Protein AF-0000000075578178 (afdb_homodimer)

Foldseek 3Di:
DDDDDFDDDDDPVCVVLLVVLLVLCLFQQKDFCVVNVPNLVQCVDPNSVVNSQSVVVVLQWGWDADPVQSMIGIGGRPVCCPPPPSPPPSDDDDDLLLLLLLVLLLVLQVVCVVVVHFQKDFQLRSVVSSVVLVDPDDPVRVLVSVVSCVRNPQKDWDNVDPDRRTMIGGGPCSVDDDPVVVSVVSCVVRVVVPDPPVPVPPPPPDCPPCPDPPDVPPPVPD/DDDDDDDDDDDPVCVVLLVVLLVLCLFQQKDFCVVNVPNLVQCVDPNSVVNSQSVVVVLQWGWDADPVQSMIGIGGRPVCCPPPPSPPPSDDDDDLLLLLLLVLLLVLQVVCVVVVHFQKDFQLRSVVSSVVLVDPDDPVRVLVSVVSCVRNPQKDWDNVDPDRRTMIGGGPCSVDDDPVVVSVVSCVVRVVVPDPPVPVPPDPPDDPPPPVVPPVPPVVPD

pLDDT: mean 79.35, std 23.54, range [21.41, 98.5]

InterPro domains:
  IPR025449 Wadjet protein JetB [PF13835] (24-176)

Structure (mmCIF, N/CA/C/O backbone):
data_AF-0000000075578178-model_v1
#
loop_
_entity.id
_entity.type
_entity.pdbx_description
1 polymer 'DUF4194 domain-containing protein'
#
loop_
_atom_site.group_PDB
_atom_site.id
_atom_site.type_symbol
_atom_site.label_atom_id
_atom_site.label_alt_id
_atom_site.label_comp_id
_atom_site.label_asym_id
_atom_site.label_entity_id
_atom_site.label_seq_id
_atom_site.pdbx_PDB_ins_code
_atom_site.Cartn_x
_atom_site.Cartn_y
_atom_site.Cartn_z
_atom_site.occupancy
_atom_site.B_iso_or_equiv
_atom_site.auth_seq_id
_atom_site.auth_comp_id
_atom_site.auth_asym_id
_atom_site.auth_atom_id
_atom_site.pdbx_PDB_model_num
ATOM 1 N N . MET A 1 1 ? -26.625 -17.594 14.766 1 54.38 1 MET A N 1
ATOM 2 C CA . MET A 1 1 ? -25.266 -17.172 14.438 1 54.38 1 MET A CA 1
ATOM 3 C C . MET A 1 1 ? -25.25 -15.766 13.859 1 54.38 1 MET A C 1
ATOM 5 O O . MET A 1 1 ? -26.078 -15.422 13.023 1 54.38 1 MET A O 1
ATOM 9 N N . SER A 1 2 ? -24.766 -14.711 14.523 1 77.06 2 SER A N 1
ATOM 10 C CA . SER A 1 2 ? -24.953 -13.297 14.234 1 77.06 2 SER A CA 1
ATOM 11 C C . SER A 1 2 ? -24.109 -12.867 13.039 1 77.06 2 SER A C 1
ATOM 13 O O . SER A 1 2 ? -23.031 -13.414 12.797 1 77.06 2 SER A O 1
ATOM 15 N N . ASP A 1 3 ? -24.734 -12.281 12.031 1 89.94 3 ASP A N 1
ATOM 16 C CA . ASP A 1 3 ? -24.094 -11.781 10.828 1 89.94 3 ASP A CA 1
ATOM 17 C C . ASP A 1 3 ? -23.562 -10.367 11.031 1 89.94 3 ASP A C 1
ATOM 19 O O . ASP A 1 3 ? -24.125 -9.602 11.82 1 89.94 3 ASP A O 1
ATOM 23 N N . ILE A 1 4 ? -22.406 -10.109 10.539 1 90.88 4 ILE A N 1
ATOM 24 C CA . ILE A 1 4 ? -21.875 -8.75 10.453 1 90.88 4 ILE A CA 1
ATOM 25 C C . ILE A 1 4 ? -22.312 -8.102 9.141 1 90.88 4 ILE A C 1
ATOM 27 O O . ILE A 1 4 ? -22.062 -8.641 8.055 1 90.88 4 ILE A O 1
ATOM 31 N N . LYS A 1 5 ? -22.938 -7.039 9.359 1 93.62 5 LYS A N 1
ATOM 32 C CA . LYS A 1 5 ? -23.531 -6.414 8.188 1 93.62 5 LYS A CA 1
ATOM 33 C C . LYS A 1 5 ? -22.891 -5.055 7.906 1 93.62 5 LYS A C 1
ATOM 35 O O . LYS A 1 5 ? -22.547 -4.32 8.836 1 93.62 5 LYS A O 1
ATOM 40 N N . LEU A 1 6 ? -22.688 -4.785 6.652 1 95.5 6 LEU A N 1
ATOM 41 C CA . LEU A 1 6 ? -22.297 -3.475 6.145 1 95.5 6 LEU A CA 1
ATOM 42 C C . LEU A 1 6 ? -23.328 -2.951 5.152 1 95.5 6 LEU A C 1
ATOM 44 O O . LEU A 1 6 ? -23.625 -3.611 4.156 1 95.5 6 LEU A O 1
ATOM 48 N N . GLU A 1 7 ? -23.859 -1.837 5.531 1 95.06 7 GLU A N 1
ATOM 49 C CA . GLU A 1 7 ? -24.797 -1.143 4.656 1 95.06 7 GLU A CA 1
ATOM 50 C C . GLU A 1 7 ? -24.422 0.326 4.492 1 95.06 7 GLU A C 1
ATOM 52 O O . GLU A 1 7 ? -24.469 1.095 5.457 1 95.06 7 GLU A O 1
ATOM 57 N N . ILE A 1 8 ? -24.047 0.571 3.277 1 94.75 8 ILE A N 1
ATOM 58 C CA . ILE A 1 8 ? -23.703 1.957 2.973 1 94.75 8 ILE A CA 1
ATOM 59 C C . ILE A 1 8 ? -24.453 2.408 1.721 1 94.75 8 ILE A C 1
ATOM 61 O O . ILE A 1 8 ? -24.688 1.61 0.812 1 94.75 8 ILE A O 1
ATOM 65 N N . SER A 1 9 ? -24.859 3.648 1.8 1 94.12 9 SER A N 1
ATOM 66 C CA . SER A 1 9 ? -25.5 4.301 0.667 1 94.12 9 SER A CA 1
ATOM 67 C C . SER A 1 9 ? -24.844 5.637 0.346 1 94.12 9 SER A C 1
ATOM 69 O O . SER A 1 9 ? -24.922 6.574 1.144 1 94.12 9 SER A O 1
ATOM 71 N N . ILE A 1 10 ? -24.234 5.66 -0.854 1 94.56 10 ILE A N 1
ATOM 72 C CA . ILE A 1 10 ? -23.531 6.867 -1.258 1 94.56 10 ILE A CA 1
ATOM 73 C C . ILE A 1 10 ? -24.25 7.52 -2.438 1 94.56 10 ILE A C 1
ATOM 75 O O . ILE A 1 10 ? -24.594 6.844 -3.414 1 94.56 10 ILE A O 1
ATOM 79 N N . LYS A 1 11 ? -24.469 8.836 -2.342 1 92.75 11 LYS A N 1
ATOM 80 C CA . LYS A 1 11 ? -25.047 9.555 -3.477 1 92.75 11 LYS A CA 1
ATOM 81 C C . LYS A 1 11 ? -24.172 9.391 -4.723 1 92.75 11 LYS A C 1
ATOM 83 O O . LYS A 1 11 ? -22.953 9.414 -4.637 1 92.75 11 LYS A O 1
ATOM 88 N N . GLU A 1 12 ? -24.766 9.266 -5.844 1 91.31 12 GLU A N 1
ATOM 89 C CA . GLU A 1 12 ? -24.078 9.047 -7.109 1 91.31 12 GLU A CA 1
ATOM 90 C C . GLU A 1 12 ? -23.047 10.141 -7.371 1 91.31 12 GLU A C 1
ATOM 92 O O . GLU A 1 12 ? -21.953 9.867 -7.863 1 91.31 12 GLU A O 1
ATOM 97 N N . ASP A 1 13 ? -23.391 11.352 -7.004 1 92.12 13 ASP A N 1
ATOM 98 C CA . ASP A 1 13 ? -22.516 12.484 -7.262 1 92.12 13 ASP A CA 1
ATOM 99 C C . ASP A 1 13 ? -21.281 12.43 -6.367 1 92.12 13 ASP A C 1
ATOM 101 O O . ASP A 1 13 ? -20.297 13.125 -6.621 1 92.12 13 ASP A O 1
ATOM 105 N N . ASN A 1 14 ? -21.328 11.57 -5.328 1 94.31 14 ASN A N 1
ATOM 106 C CA . ASN A 1 14 ? -20.266 11.547 -4.328 1 94.31 14 ASN A CA 1
ATOM 107 C C . ASN A 1 14 ? -19.406 10.297 -4.461 1 94.31 14 ASN A C 1
ATOM 109 O O . ASN A 1 14 ? -18.375 10.164 -3.789 1 94.31 14 ASN A O 1
ATOM 113 N N . ILE A 1 15 ? -19.734 9.414 -5.316 1 94 15 ILE A N 1
ATOM 114 C CA . ILE A 1 15 ? -19.109 8.102 -5.355 1 94 15 ILE A CA 1
ATOM 115 C C . ILE A 1 15 ? -17.641 8.242 -5.754 1 94 15 ILE A C 1
ATOM 117 O O . ILE A 1 15 ? -16.781 7.555 -5.203 1 94 15 ILE A O 1
ATOM 121 N N . ASP A 1 16 ? -17.391 9.117 -6.684 1 93.75 16 ASP A N 1
ATOM 122 C CA . ASP A 1 16 ? -16.016 9.297 -7.117 1 93.75 16 ASP A CA 1
ATOM 123 C C . ASP A 1 16 ? -15.141 9.82 -5.977 1 93.75 16 ASP A C 1
ATOM 125 O O . ASP A 1 16 ? -14.016 9.359 -5.785 1 93.75 16 ASP A O 1
ATOM 129 N N . LEU A 1 17 ? -15.641 10.734 -5.215 1 95.38 17 LEU A N 1
ATOM 130 C CA . LEU A 1 17 ? -14.906 11.281 -4.074 1 95.38 17 LEU A CA 1
ATOM 131 C C . LEU A 1 17 ? -14.719 10.219 -2.996 1 95.38 17 LEU A C 1
ATOM 133 O O . LEU A 1 17 ? -13.664 10.164 -2.357 1 95.38 17 LEU A O 1
ATOM 137 N N . PHE A 1 18 ? -15.789 9.445 -2.816 1 96.75 18 PHE A N 1
ATOM 138 C CA . PHE A 1 18 ? -15.688 8.344 -1.865 1 96.75 18 PHE A CA 1
ATOM 139 C C . PHE A 1 18 ? -14.547 7.402 -2.242 1 96.75 18 PHE A C 1
ATOM 141 O O . PHE A 1 18 ? -13.672 7.121 -1.421 1 96.75 18 PHE A O 1
ATOM 148 N N . LYS A 1 19 ? -14.539 7.004 -3.469 1 95.44 19 LYS A N 1
ATOM 149 C CA . LYS A 1 19 ? -13.508 6.102 -3.965 1 95.44 19 LYS A CA 1
ATOM 150 C C . LYS A 1 19 ? -12.117 6.707 -3.795 1 95.44 19 LYS A C 1
ATOM 152 O O . LYS A 1 19 ? -11.195 6.047 -3.307 1 95.44 19 LYS A O 1
ATOM 157 N N . ARG A 1 20 ? -11.984 7.906 -4.137 1 95.5 20 ARG A N 1
ATOM 158 C CA . ARG A 1 20 ? -10.695 8.586 -4.082 1 95.5 20 ARG A CA 1
ATOM 159 C C . ARG A 1 20 ? -10.211 8.727 -2.645 1 95.5 20 ARG A C 1
ATOM 161 O O . ARG A 1 20 ? -9.016 8.617 -2.373 1 95.5 20 ARG A O 1
ATOM 168 N N . CYS A 1 21 ? -11.125 8.992 -1.772 1 96.81 21 CYS A N 1
ATOM 169 C CA . CYS A 1 21 ? -10.766 9.102 -0.364 1 96.81 21 CYS A CA 1
ATOM 170 C C . CYS A 1 21 ? -10.219 7.781 0.162 1 96.81 21 CYS A C 1
ATOM 172 O O . CYS A 1 21 ? -9.148 7.746 0.777 1 96.81 21 CYS A O 1
ATOM 174 N N . VAL A 1 22 ? -10.984 6.738 -0.146 1 97.19 22 VAL A N 1
ATOM 175 C CA . VAL A 1 22 ? -10.594 5.414 0.327 1 97.19 22 VAL A CA 1
ATOM 176 C C . VAL A 1 22 ? -9.242 5.031 -0.262 1 97.19 22 VAL A C 1
ATOM 178 O O . VAL A 1 22 ? -8.344 4.586 0.46 1 97.19 22 VAL A O 1
ATOM 181 N N . ARG A 1 23 ? -9.078 5.289 -1.506 1 95.25 23 ARG A N 1
ATOM 182 C CA . ARG A 1 23 ? -7.84 4.949 -2.199 1 95.25 23 ARG A CA 1
ATOM 183 C C . ARG A 1 23 ? -6.668 5.754 -1.648 1 95.25 23 ARG A C 1
ATOM 185 O O . ARG A 1 23 ? -5.578 5.215 -1.456 1 95.25 23 ARG A O 1
ATOM 192 N N . LYS A 1 24 ? -6.855 6.98 -1.447 1 95.5 24 LYS A N 1
ATOM 193 C CA . LYS A 1 24 ? -5.816 7.848 -0.906 1 95.5 24 LYS A CA 1
ATOM 194 C C . LYS A 1 24 ? -5.387 7.391 0.485 1 95.5 24 LYS A C 1
ATOM 196 O O . LYS A 1 24 ? -4.191 7.32 0.778 1 95.5 24 LYS A O 1
ATOM 201 N N . LEU A 1 25 ? -6.324 7.066 1.309 1 96.25 25 LEU A N 1
ATOM 202 C CA . LEU A 1 25 ? -6.027 6.602 2.66 1 96.25 25 LEU A CA 1
ATOM 203 C C . LEU A 1 25 ? -5.234 5.301 2.627 1 96.25 25 LEU A C 1
ATOM 205 O O . LEU A 1 25 ? -4.242 5.156 3.342 1 96.25 25 LEU A O 1
ATOM 209 N N . LEU A 1 26 ? -5.645 4.484 1.783 1 94.75 26 LEU A N 1
ATOM 210 C CA . LEU A 1 26 ? -4.973 3.191 1.692 1 94.75 26 LEU A CA 1
ATOM 211 C C . LEU A 1 26 ? -3.59 3.342 1.068 1 94.75 26 LEU A C 1
ATOM 213 O O . LEU A 1 26 ? -2.67 2.588 1.398 1 94.75 26 LEU A O 1
ATOM 217 N N . ASP A 1 27 ? -3.434 4.285 0.251 1 93.06 27 ASP A N 1
ATOM 218 C CA . ASP A 1 27 ? -2.199 4.488 -0.501 1 93.06 27 ASP A CA 1
ATOM 219 C C . ASP A 1 27 ? -1.179 5.273 0.318 1 93.06 27 ASP A C 1
ATOM 221 O O . ASP A 1 27 ? 0.003 4.926 0.35 1 93.06 27 ASP A O 1
ATOM 225 N N . SER A 1 28 ? -1.642 6.297 1.027 1 92.88 28 SER A N 1
ATOM 226 C CA . SER A 1 28 ? -0.718 7.25 1.633 1 92.88 28 SER A CA 1
ATOM 227 C C . SER A 1 28 ? -0.989 7.414 3.125 1 92.88 28 SER A C 1
ATOM 229 O O . SER A 1 28 ? -0.263 8.125 3.818 1 92.88 28 SER A O 1
ATOM 231 N N . THR A 1 29 ? -2.049 6.809 3.617 1 94.06 29 THR A N 1
ATOM 232 C CA . THR A 1 29 ? -2.404 6.824 5.031 1 94.06 29 THR A CA 1
ATOM 233 C C . THR A 1 29 ? -3.086 8.133 5.406 1 94.06 29 THR A C 1
ATOM 235 O O . THR A 1 29 ? -3.947 8.164 6.285 1 94.06 29 THR A O 1
ATOM 238 N N . PHE A 1 30 ? -2.66 9.219 4.684 1 95.88 30 PHE A N 1
ATOM 239 C CA . PHE A 1 30 ? -3.148 10.523 5.109 1 95.88 30 PHE A CA 1
ATOM 240 C C . PHE A 1 30 ? -3.855 11.234 3.965 1 95.88 30 PHE A C 1
ATOM 242 O O . PHE A 1 30 ? -3.451 11.117 2.807 1 95.88 30 PHE A O 1
ATOM 249 N N . ILE A 1 31 ? -4.855 11.961 4.332 1 97.5 31 ILE A N 1
ATOM 250 C CA . ILE A 1 31 ? -5.402 13.055 3.539 1 97.5 31 ILE A CA 1
ATOM 251 C C . ILE A 1 31 ? -5.156 14.383 4.25 1 97.5 31 ILE A C 1
ATOM 253 O O . ILE A 1 31 ? -5.656 14.602 5.352 1 97.5 31 ILE A O 1
ATOM 257 N N . VAL A 1 32 ? -4.367 15.203 3.619 1 97.69 32 VAL A N 1
ATOM 258 C CA . VAL A 1 32 ? -3.986 16.484 4.199 1 97.69 32 VAL A CA 1
ATOM 259 C C . VAL A 1 32 ? -4.781 17.609 3.535 1 97.69 32 VAL A C 1
ATOM 261 O O . VAL A 1 32 ? -4.73 17.781 2.314 1 97.69 32 VAL A O 1
ATOM 264 N N . GLY A 1 33 ? -5.441 18.391 4.316 1 97.62 33 GLY A N 1
ATOM 265 C CA . GLY A 1 33 ? -6.301 19.438 3.805 1 97.62 33 GLY A CA 1
ATOM 266 C C . GLY A 1 33 ? -5.57 20.422 2.908 1 97.62 33 GLY A C 1
ATOM 267 O O . GLY A 1 33 ? -6.102 20.859 1.883 1 97.62 33 GLY A O 1
ATOM 268 N N . GLU A 1 34 ? -4.383 20.766 3.268 1 94.81 34 GLU A N 1
ATOM 269 C CA . GLU A 1 34 ? -3.576 21.719 2.502 1 94.81 34 GLU A CA 1
ATOM 270 C C . GLU A 1 34 ? -3.258 21.172 1.112 1 94.81 34 GLU A C 1
ATOM 272 O O . GLU A 1 34 ? -3.164 21.938 0.148 1 94.81 34 GLU A O 1
ATOM 277 N N . LYS A 1 35 ? -3.1 19.938 0.946 1 95.62 35 LYS A N 1
ATOM 278 C CA . LYS A 1 35 ? -2.701 19.281 -0.294 1 95.62 35 LYS A CA 1
ATOM 279 C C . LYS A 1 35 ? -3.918 18.766 -1.061 1 95.62 35 LYS A C 1
ATOM 281 O O . LYS A 1 35 ? -3.996 18.906 -2.281 1 95.62 35 LYS A O 1
ATOM 286 N N . ASP A 1 36 ? -4.852 18.172 -0.316 1 96.19 36 ASP A N 1
ATOM 287 C CA . ASP A 1 36 ? -6.035 17.516 -0.865 1 96.19 36 ASP A CA 1
ATOM 288 C C . ASP A 1 36 ? -7.316 18.172 -0.344 1 96.19 36 ASP A C 1
ATOM 290 O O . ASP A 1 36 ? -8.133 17.516 0.308 1 96.19 36 ASP A O 1
ATOM 294 N N . GLU A 1 37 ? -7.516 19.344 -0.706 1 97.06 37 GLU A N 1
ATOM 295 C CA . GLU A 1 37 ? -8.578 20.141 -0.12 1 97.06 37 GLU A CA 1
ATOM 296 C C . GLU A 1 37 ? -9.945 19.5 -0.355 1 97.06 37 GLU A C 1
ATOM 298 O O . GLU A 1 37 ? -10.742 19.359 0.577 1 97.06 37 GLU A O 1
ATOM 303 N N . ARG A 1 38 ? -10.266 19.109 -1.553 1 96.56 38 ARG A N 1
ATOM 304 C CA . ARG A 1 38 ? -11.57 18.562 -1.907 1 96.56 38 ARG A CA 1
ATOM 305 C C . ARG A 1 38 ? -11.828 17.25 -1.174 1 96.56 38 ARG A C 1
ATOM 307 O O . ARG A 1 38 ? -12.922 17.031 -0.644 1 96.56 38 ARG A O 1
ATOM 314 N N . LEU A 1 39 ? -10.852 16.422 -1.118 1 97.56 39 LEU A N 1
ATOM 315 C CA . LEU A 1 39 ? -10.984 15.148 -0.413 1 97.56 39 LEU A CA 1
ATOM 316 C C . LEU A 1 39 ? -11.195 15.375 1.081 1 97.56 39 LEU A C 1
ATOM 318 O O . LEU A 1 39 ? -12.055 14.742 1.695 1 97.56 39 LEU A O 1
ATOM 322 N N . TYR A 1 40 ? -10.43 16.297 1.56 1 98.44 40 TYR A N 1
ATOM 323 C CA . TYR A 1 40 ? -10.547 16.578 2.986 1 98.44 40 TYR A CA 1
ATOM 324 C C . TYR A 1 40 ? -11.938 17.109 3.322 1 98.44 40 TYR A C 1
ATOM 326 O O . TYR A 1 40 ? -12.555 16.672 4.297 1 98.44 40 TYR A O 1
ATOM 334 N N . LYS A 1 41 ? -12.367 18.016 2.592 1 98.44 41 LYS A N 1
ATOM 335 C CA . LYS A 1 41 ? -13.695 18.578 2.824 1 98.44 41 LYS A CA 1
ATOM 336 C C . LYS A 1 41 ? -14.766 17.484 2.775 1 98.44 41 LYS A C 1
ATOM 338 O O . LYS A 1 41 ? -15.711 17.5 3.568 1 98.44 41 LYS A O 1
ATOM 343 N N . PHE A 1 42 ? -14.617 16.656 1.874 1 98.31 42 PHE A N 1
ATOM 344 C CA . PHE A 1 42 ? -15.562 15.555 1.725 1 98.31 42 PHE A CA 1
ATOM 345 C C . PHE A 1 42 ? -15.578 14.688 2.975 1 98.31 42 PHE A C 1
ATOM 347 O O . PHE A 1 42 ? -16.641 14.453 3.561 1 98.31 42 PHE A O 1
ATOM 354 N N . ILE A 1 43 ? -14.414 14.234 3.451 1 98.38 43 ILE A N 1
ATOM 355 C CA . ILE A 1 43 ? -14.336 13.266 4.543 1 98.38 43 ILE A CA 1
ATOM 356 C C . ILE A 1 43 ? -14.578 13.969 5.875 1 98.38 43 ILE A C 1
ATOM 358 O O . ILE A 1 43 ? -14.914 13.328 6.875 1 98.38 43 ILE A O 1
ATOM 362 N N . ALA A 1 44 ? -14.414 15.234 5.902 1 98 44 ALA A N 1
ATOM 363 C CA . ALA A 1 44 ? -14.633 16 7.125 1 98 44 ALA A CA 1
ATOM 364 C C . ALA A 1 44 ? -16.125 16.078 7.461 1 98 44 ALA A C 1
ATOM 366 O O . ALA A 1 44 ? -16.484 16.375 8.602 1 98 44 ALA A O 1
ATOM 367 N N . ARG A 1 45 ? -16.891 15.93 6.492 1 97.38 45 ARG A N 1
ATOM 368 C CA . ARG A 1 45 ? -18.328 15.859 6.762 1 97.38 45 ARG A CA 1
ATOM 369 C C . ARG A 1 45 ? -18.672 14.594 7.535 1 97.38 45 ARG A C 1
ATOM 371 O O . ARG A 1 45 ? -18.297 13.492 7.137 1 97.38 45 ARG A O 1
ATOM 378 N N . GLU A 1 46 ? -19.453 14.711 8.531 1 96.44 46 GLU A N 1
ATOM 379 C CA . GLU A 1 46 ? -19.734 13.625 9.469 1 96.44 46 GLU A CA 1
ATOM 380 C C . GLU A 1 46 ? -20.328 12.422 8.75 1 96.44 46 GLU A C 1
ATOM 382 O O . GLU A 1 46 ? -19.906 11.281 8.977 1 96.44 46 GLU A O 1
ATOM 387 N N . SER A 1 47 ? -21.297 12.625 7.969 1 96.19 47 SER A N 1
ATOM 388 C CA . SER A 1 47 ? -21.969 11.531 7.27 1 96.19 47 SER A CA 1
ATOM 389 C C . SER A 1 47 ? -21 10.758 6.387 1 96.19 47 SER A C 1
ATOM 391 O O . SER A 1 47 ? -21 9.523 6.383 1 96.19 47 SER A O 1
ATOM 393 N N . ASN A 1 48 ? -20.203 11.516 5.598 1 97.38 48 ASN A N 1
ATOM 394 C CA . ASN A 1 48 ? -19.219 10.875 4.73 1 97.38 48 ASN A CA 1
ATOM 395 C C . ASN A 1 48 ? -18.156 10.133 5.535 1 97.38 48 ASN A C 1
ATOM 397 O O . ASN A 1 48 ? -17.766 9.016 5.172 1 97.38 48 ASN A O 1
ATOM 401 N N . ARG A 1 49 ? -17.734 10.742 6.633 1 97.75 49 ARG A N 1
ATOM 402 C CA . ARG A 1 49 ? -16.766 10.125 7.52 1 97.75 49 ARG A CA 1
ATOM 403 C C . ARG A 1 49 ? -17.281 8.805 8.07 1 97.75 49 ARG A C 1
ATOM 405 O O . ARG A 1 49 ? -16.547 7.82 8.141 1 97.75 49 ARG A O 1
ATOM 412 N N . GLN A 1 50 ? -18.5 8.805 8.445 1 97.44 50 GLN A N 1
ATOM 413 C CA . GLN A 1 50 ? -19.094 7.59 8.984 1 97.44 50 GLN A CA 1
ATOM 414 C C . GLN A 1 50 ? -19.156 6.48 7.938 1 97.44 50 GLN A C 1
ATOM 416 O O . GLN A 1 50 ? -18.828 5.328 8.234 1 97.44 50 GLN A O 1
ATOM 421 N N . ASP A 1 51 ? -19.562 6.84 6.754 1 97.69 51 ASP A N 1
ATOM 422 C CA . ASP A 1 51 ? -19.609 5.863 5.672 1 97.69 51 ASP A CA 1
ATOM 423 C C . ASP A 1 51 ? -18.234 5.277 5.395 1 97.69 51 ASP A C 1
ATOM 425 O O . ASP A 1 51 ? -18.094 4.062 5.23 1 97.69 51 ASP A O 1
ATOM 429 N N . ILE A 1 52 ? -17.266 6.113 5.34 1 98.25 52 ILE A N 1
ATOM 430 C CA . ILE A 1 52 ? -15.891 5.684 5.07 1 98.25 52 ILE A CA 1
ATOM 431 C C . ILE A 1 52 ? -15.391 4.809 6.219 1 98.25 52 ILE A C 1
ATOM 433 O O . ILE A 1 52 ? -14.773 3.768 5.992 1 98.25 52 ILE A O 1
ATOM 437 N N . SER A 1 53 ? -15.68 5.18 7.395 1 97.62 53 SER A N 1
ATOM 438 C CA . SER A 1 53 ? -15.305 4.402 8.57 1 97.62 53 SER A CA 1
ATOM 439 C C . SER A 1 53 ? -15.93 3.012 8.539 1 97.62 53 SER A C 1
ATOM 441 O O . SER A 1 53 ? -15.234 2.01 8.703 1 97.62 53 SER A O 1
ATOM 443 N N . ASP A 1 54 ? -17.234 2.979 8.305 1 97.25 54 ASP A N 1
ATOM 444 C CA . ASP A 1 54 ? -17.938 1.7 8.242 1 97.25 54 ASP A CA 1
ATOM 445 C C . ASP A 1 54 ? -17.344 0.799 7.16 1 97.25 54 ASP A C 1
ATOM 447 O O . ASP A 1 54 ? -17.156 -0.398 7.383 1 97.25 54 ASP A O 1
ATOM 451 N N . TYR A 1 55 ? -17.047 1.407 6.125 1 98.06 55 TYR A N 1
ATOM 452 C CA . TYR A 1 55 ? -16.438 0.673 5.02 1 98.06 55 TYR A CA 1
ATOM 453 C C . TYR A 1 55 ? -15.078 0.111 5.422 1 98.06 55 TYR A C 1
ATOM 455 O O . TYR A 1 55 ? -14.828 -1.087 5.27 1 98.06 55 TYR A O 1
ATOM 463 N N . LEU A 1 56 ? -14.266 0.919 5.934 1 97.62 56 LEU A N 1
ATOM 464 C CA . LEU A 1 56 ? -12.891 0.549 6.262 1 97.62 56 LEU A CA 1
ATOM 465 C C . LEU A 1 56 ? -12.867 -0.47 7.398 1 97.62 56 LEU A C 1
ATOM 467 O O . LEU A 1 56 ? -11.984 -1.337 7.438 1 97.62 56 LEU A O 1
ATOM 471 N N . ARG A 1 57 ? -13.781 -0.452 8.25 1 95.81 57 ARG A N 1
ATOM 472 C CA . ARG A 1 57 ? -13.812 -1.342 9.406 1 95.81 57 ARG A CA 1
ATOM 473 C C . ARG A 1 57 ? -13.969 -2.795 8.969 1 95.81 57 ARG A C 1
ATOM 475 O O . ARG A 1 57 ? -13.445 -3.701 9.625 1 95.81 57 ARG A O 1
ATOM 482 N N . MET A 1 58 ? -14.602 -2.947 7.891 1 95.81 58 MET A N 1
ATOM 483 C CA . MET A 1 58 ? -14.781 -4.301 7.371 1 95.81 58 MET A CA 1
ATOM 484 C C . MET A 1 58 ? -13.438 -4.926 7.012 1 95.81 58 MET A C 1
ATOM 486 O O . MET A 1 58 ? -13.312 -6.152 6.957 1 95.81 58 MET A O 1
ATOM 490 N N . ALA A 1 59 ? -12.484 -4.113 6.75 1 95.31 59 ALA A N 1
ATOM 491 C CA . ALA A 1 59 ? -11.148 -4.598 6.438 1 95.31 59 ALA A CA 1
ATOM 492 C C . ALA A 1 59 ? -10.219 -4.449 7.637 1 95.31 59 ALA A C 1
ATOM 494 O O . ALA A 1 59 ? -9.008 -4.68 7.527 1 95.31 59 ALA A O 1
ATOM 495 N N . GLY A 1 60 ? -10.742 -3.982 8.773 1 94.5 60 GLY A N 1
ATOM 496 C CA . GLY A 1 60 ? -9.945 -3.855 9.992 1 94.5 60 GLY A CA 1
ATOM 497 C C . GLY A 1 60 ? -9.258 -2.512 10.109 1 94.5 60 GLY A C 1
ATOM 498 O O . GLY A 1 60 ? -8.258 -2.383 10.828 1 94.5 60 GLY A O 1
ATOM 499 N N . PHE A 1 61 ? -9.727 -1.551 9.398 1 95.75 61 PHE A N 1
ATOM 500 C CA . PHE A 1 61 ? -9.211 -0.189 9.477 1 95.75 61 PHE A CA 1
ATOM 501 C C . PHE A 1 61 ? -10.273 0.755 10.039 1 95.75 61 PHE A C 1
ATOM 503 O O . PHE A 1 61 ? -11.406 0.344 10.289 1 95.75 61 PHE A O 1
ATOM 510 N N . ASP A 1 62 ? -9.805 1.941 10.234 1 96.25 62 ASP A N 1
ATOM 511 C CA . ASP A 1 62 ? -10.68 3.049 10.617 1 96.25 62 ASP A CA 1
ATOM 512 C C . ASP A 1 62 ? -10.07 4.391 10.211 1 96.25 62 ASP A C 1
ATOM 514 O O . ASP A 1 62 ? -8.953 4.441 9.688 1 96.25 62 ASP A O 1
ATOM 518 N N . VAL A 1 63 ? -10.828 5.449 10.422 1 96.81 63 VAL A N 1
ATOM 519 C CA . VAL A 1 63 ? -10.328 6.762 10.023 1 96.81 63 VAL A CA 1
ATOM 520 C C . VAL A 1 63 ? -10.445 7.738 11.188 1 96.81 63 VAL A C 1
ATOM 522 O O . VAL A 1 63 ? -11.438 7.73 11.914 1 96.81 63 VAL A O 1
ATOM 525 N N . LEU A 1 64 ? -9.406 8.461 11.398 1 95.94 64 LEU A N 1
ATOM 526 C CA . LEU A 1 64 ? -9.383 9.578 12.344 1 95.94 64 LEU A CA 1
ATOM 527 C C . LEU A 1 64 ? -9.336 10.914 11.609 1 95.94 64 LEU A C 1
ATOM 529 O O . LEU A 1 64 ? -8.508 11.109 10.711 1 95.94 64 LEU A O 1
ATOM 533 N N . VAL A 1 65 ? -10.234 11.797 11.922 1 96.5 65 VAL A N 1
ATOM 534 C CA . VAL A 1 65 ? -10.242 13.125 11.32 1 96.5 65 VAL A CA 1
ATOM 535 C C . VAL A 1 65 ? -9.961 14.18 12.391 1 96.5 65 VAL A C 1
ATOM 537 O O . VAL A 1 65 ? -10.648 14.227 13.414 1 96.5 65 VAL A O 1
ATOM 540 N N . ASP A 1 66 ? -8.938 14.93 12.195 1 94.56 66 ASP A N 1
ATOM 541 C CA . ASP A 1 66 ? -8.625 16.078 13.047 1 94.56 66 ASP A CA 1
ATOM 542 C C . ASP A 1 66 ? -8.891 17.391 12.328 1 94.56 66 ASP A C 1
ATOM 544 O O . ASP A 1 66 ? -8.125 17.797 11.445 1 94.56 66 ASP A O 1
ATOM 548 N N . THR A 1 67 ? -9.891 18.031 12.734 1 95.19 67 THR A N 1
ATOM 549 C CA . THR A 1 67 ? -10.312 19.25 12.047 1 95.19 67 THR A CA 1
ATOM 550 C C . THR A 1 67 ? -9.43 20.422 12.438 1 95.19 67 THR A C 1
ATOM 552 O O . THR A 1 67 ? -9.375 21.438 11.727 1 95.19 67 THR A O 1
ATOM 555 N N . ASN A 1 68 ? -8.727 20.375 13.594 1 92.69 68 ASN A N 1
ATOM 556 C CA . ASN A 1 68 ? -7.848 21.453 14.023 1 92.69 68 ASN A CA 1
ATOM 557 C C . ASN A 1 68 ? -6.672 21.641 13.07 1 92.69 68 ASN A C 1
ATOM 559 O O . ASN A 1 68 ? -6.305 22.766 12.734 1 92.69 68 ASN A O 1
ATOM 563 N N . VAL A 1 69 ? -6.164 20.531 12.609 1 92.06 69 VAL A N 1
ATOM 564 C CA . VAL A 1 69 ? -4.992 20.609 11.742 1 92.06 69 VAL A CA 1
ATOM 565 C C . VAL A 1 69 ? -5.363 20.156 10.328 1 92.06 69 VAL A C 1
ATOM 567 O O . VAL A 1 69 ? -4.496 20.047 9.461 1 92.06 69 VAL A O 1
ATOM 570 N N . LYS A 1 70 ? -6.637 19.766 10.023 1 96.56 70 LYS A N 1
ATOM 571 C CA . LYS A 1 70 ? -7.211 19.391 8.734 1 96.56 70 LYS A CA 1
ATOM 572 C C . LYS A 1 70 ? -6.512 18.172 8.156 1 96.56 70 LYS A C 1
ATOM 574 O O . LYS A 1 70 ? -6.012 18.219 7.027 1 96.56 70 LYS A O 1
ATOM 579 N N . ILE A 1 71 ? -6.586 17.109 8.938 1 96.5 71 ILE A N 1
ATOM 580 C CA . ILE A 1 71 ? -5.977 15.852 8.516 1 96.5 71 ILE A CA 1
ATOM 581 C C . ILE A 1 71 ? -6.957 14.703 8.734 1 96.5 71 ILE A C 1
ATOM 583 O O . ILE A 1 71 ? -7.68 14.68 9.734 1 96.5 71 ILE A O 1
ATOM 587 N N . ALA A 1 72 ? -7.043 13.836 7.82 1 97.69 72 ALA A N 1
ATOM 588 C CA . ALA A 1 72 ? -7.645 12.516 8 1 97.69 72 ALA A CA 1
ATOM 589 C C . ALA A 1 72 ? -6.59 11.422 7.91 1 97.69 72 ALA A C 1
ATOM 591 O O . ALA A 1 72 ? -5.691 11.477 7.066 1 97.69 72 ALA A O 1
ATOM 592 N N . MET A 1 73 ? -6.652 10.445 8.812 1 96.38 73 MET A N 1
ATOM 593 C CA . MET A 1 73 ? -5.613 9.43 8.906 1 96.38 73 MET A CA 1
ATOM 594 C C . MET A 1 73 ? -6.223 8.031 8.961 1 96.38 73 MET A C 1
ATOM 596 O O . MET A 1 73 ? -7.176 7.797 9.703 1 96.38 73 MET A O 1
ATOM 600 N N . LEU A 1 74 ? -5.684 7.141 8.18 1 95.69 74 LEU A N 1
ATOM 601 C CA . LEU A 1 74 ? -6.012 5.723 8.273 1 95.69 74 LEU A CA 1
ATOM 602 C C . LEU A 1 74 ? -5.383 5.102 9.516 1 95.69 74 LEU A C 1
ATOM 604 O O . LEU A 1 74 ? -4.211 5.344 9.812 1 95.69 74 LEU A O 1
ATOM 608 N N . LYS A 1 75 ? -6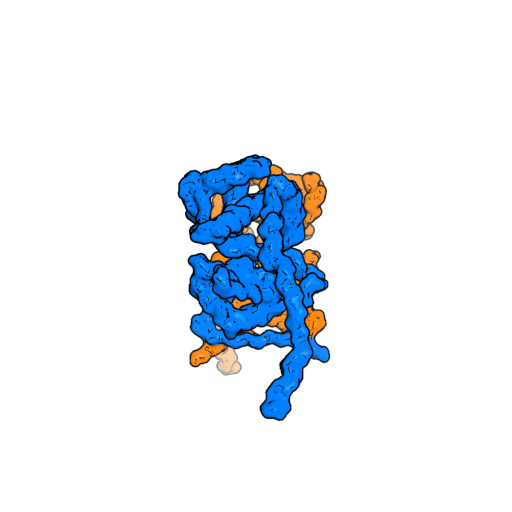.105 4.363 10.258 1 91.5 75 LYS A N 1
ATOM 609 C CA . LYS A 1 75 ? -5.594 3.67 11.438 1 91.5 75 LYS A CA 1
ATOM 610 C C . LYS A 1 75 ? -6.199 2.275 11.562 1 91.5 75 LYS A C 1
ATOM 612 O O . LYS A 1 75 ? -7.238 1.988 10.969 1 91.5 75 LYS A O 1
ATOM 617 N N . PRO A 1 76 ? -5.523 1.424 12.273 1 90.69 76 PRO A N 1
ATOM 618 C CA . PRO A 1 76 ? -6.156 0.129 12.539 1 90.69 76 PRO A CA 1
ATOM 619 C C . PRO A 1 76 ? -7.438 0.254 13.359 1 90.69 76 PRO A C 1
ATOM 621 O O . PRO A 1 76 ? -7.559 1.162 14.188 1 90.69 76 PRO A O 1
ATOM 624 N N . TYR A 1 77 ? -8.344 -0.593 13.047 1 93.44 77 TYR A N 1
ATOM 625 C CA . TYR A 1 77 ? -9.547 -0.679 13.867 1 93.44 77 TYR A CA 1
ATOM 626 C C . TYR A 1 77 ? -9.242 -1.304 15.227 1 93.44 77 TYR A C 1
ATOM 628 O O . TYR A 1 77 ? -8.734 -2.426 15.297 1 93.44 77 TYR A O 1
ATOM 636 N N . GLU A 1 78 ? -9.5 -0.666 16.25 1 87.94 78 GLU A N 1
ATOM 637 C CA . GLU A 1 78 ? -9.102 -1.05 17.594 1 87.94 78 GLU A CA 1
ATOM 638 C C . GLU A 1 78 ? -9.641 -2.432 17.953 1 87.94 78 GLU A C 1
ATOM 640 O O . GLU A 1 78 ? -8.969 -3.205 18.641 1 87.94 78 GLU A O 1
ATOM 645 N N . ALA A 1 79 ? -10.805 -2.715 17.5 1 87.88 79 ALA A N 1
ATOM 646 C CA . ALA A 1 79 ? -11.438 -3.984 17.844 1 87.88 79 ALA A CA 1
ATOM 647 C C . ALA A 1 79 ? -10.711 -5.156 17.188 1 87.88 79 ALA A C 1
ATOM 649 O O . ALA A 1 79 ? -10.898 -6.309 17.594 1 87.88 79 ALA A O 1
ATOM 650 N N . ASP A 1 80 ? -9.844 -4.859 16.203 1 87.62 80 ASP A N 1
ATOM 651 C CA . ASP A 1 80 ? -9.203 -5.922 15.43 1 87.62 80 ASP A CA 1
ATOM 652 C C . ASP A 1 80 ? -7.719 -6.031 15.766 1 87.62 80 ASP A C 1
ATOM 654 O O . ASP A 1 80 ? -6.98 -6.77 15.109 1 87.62 80 ASP A O 1
ATOM 658 N N . LEU A 1 81 ? -7.27 -5.355 16.703 1 80.12 81 LEU A N 1
ATOM 659 C CA . LEU A 1 81 ? -5.855 -5.305 17.062 1 80.12 81 LEU A CA 1
ATOM 660 C C . LEU A 1 81 ? -5.344 -6.68 17.469 1 80.12 81 LEU A C 1
ATOM 662 O O . LEU A 1 81 ? -4.16 -6.984 17.297 1 80.12 81 LEU A O 1
ATOM 666 N N . GLU A 1 82 ? -6.262 -7.516 17.859 1 78.25 82 GLU A N 1
ATOM 667 C CA . GLU A 1 82 ? -5.852 -8.828 18.344 1 78.25 82 GLU A CA 1
ATOM 668 C C . GLU A 1 82 ? -6.051 -9.898 17.281 1 78.25 82 GLU A C 1
ATOM 670 O O . GLU A 1 82 ? -5.68 -11.062 17.469 1 78.25 82 GLU A O 1
ATOM 675 N N . VAL A 1 83 ? -6.629 -9.453 16.188 1 77.81 83 VAL A N 1
ATOM 676 C CA . VAL A 1 83 ? -6.867 -10.438 15.133 1 77.81 83 VAL A CA 1
ATOM 677 C C . VAL A 1 83 ? -5.543 -10.797 14.461 1 77.81 83 VAL A C 1
ATOM 679 O O . VAL A 1 83 ? -4.836 -9.922 13.961 1 77.81 83 VAL A O 1
ATOM 682 N N . THR A 1 84 ? -5.18 -12.016 14.547 1 76.19 84 THR A N 1
ATOM 683 C CA . THR A 1 84 ? -3.928 -12.531 14 1 76.19 84 THR A CA 1
ATOM 684 C C . THR A 1 84 ? -3.795 -12.188 12.523 1 76.19 84 THR A C 1
ATOM 686 O O . THR A 1 84 ? -4.762 -12.297 11.766 1 76.19 84 THR A O 1
ATOM 689 N N . GLY A 1 85 ? -2.672 -11.695 12.039 1 74.31 85 GLY A N 1
ATOM 690 C CA . GLY A 1 85 ? -2.354 -11.492 10.633 1 74.31 85 GLY A CA 1
ATOM 691 C C . GLY A 1 85 ? -2.678 -10.094 10.148 1 74.31 85 GLY A C 1
ATOM 692 O O . GLY A 1 85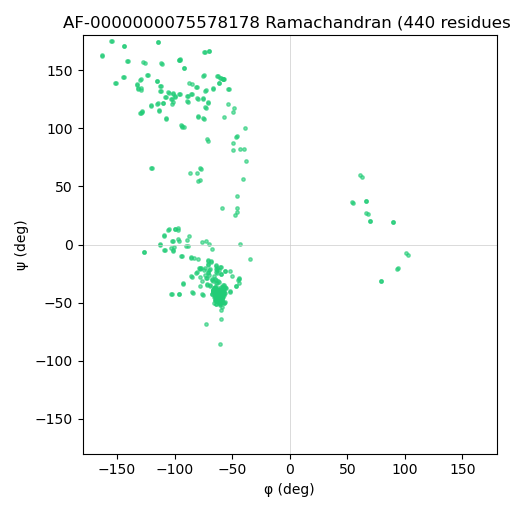 ? -2.227 -9.68 9.078 1 74.31 85 GLY A O 1
ATOM 693 N N . LEU A 1 86 ? -3.559 -9.383 10.875 1 76.38 86 LEU A N 1
ATOM 694 C CA . LEU A 1 86 ? -3.967 -8.055 10.422 1 76.38 86 LEU A CA 1
ATOM 695 C C . LEU A 1 86 ? -2.98 -6.992 10.898 1 76.38 86 LEU A C 1
ATOM 697 O O . LEU A 1 86 ? -2.834 -5.949 10.258 1 76.38 86 LEU A O 1
ATOM 701 N N . LYS A 1 87 ? -2.32 -7.27 11.992 1 65 87 LYS A N 1
ATOM 702 C CA . LYS A 1 87 ? -1.512 -6.254 12.656 1 65 87 LYS A CA 1
ATOM 703 C C . LYS A 1 87 ? -0.38 -5.773 11.75 1 65 87 LYS A C 1
ATOM 705 O O . LYS A 1 87 ? -0.087 -4.578 11.695 1 65 87 LYS A O 1
ATOM 710 N N . ARG A 1 88 ? 0.118 -6.613 11.078 1 65.38 88 ARG A N 1
ATOM 711 C CA . ARG A 1 88 ? 1.322 -6.246 10.336 1 65.38 88 ARG A CA 1
ATOM 712 C C . ARG A 1 88 ? 1.009 -6.004 8.867 1 65.38 88 ARG A C 1
ATOM 714 O O . ARG A 1 88 ? 1.851 -5.496 8.125 1 65.38 88 ARG A O 1
ATOM 721 N N . SER A 1 89 ? -0.176 -6.227 8.602 1 72.31 89 SER A N 1
ATOM 722 C CA . SER A 1 89 ? -0.515 -6.102 7.188 1 72.31 89 SER A CA 1
ATOM 723 C C . SER A 1 89 ? -0.718 -4.641 6.793 1 72.31 89 SER A C 1
ATOM 725 O O . SER A 1 89 ? -1.271 -3.855 7.566 1 72.31 89 SER A O 1
ATOM 727 N N . ASN A 1 90 ? -0.155 -4.277 5.652 1 74.19 90 ASN A N 1
ATOM 728 C CA . ASN A 1 90 ? -0.329 -2.965 5.043 1 74.19 90 ASN A CA 1
ATOM 729 C C . ASN A 1 90 ? 0.379 -1.877 5.844 1 74.19 90 ASN A C 1
ATOM 731 O O . ASN A 1 90 ? -0.082 -0.735 5.895 1 74.19 90 ASN A O 1
ATOM 735 N N . VAL A 1 91 ? 1.313 -2.355 6.633 1 77.81 91 VAL A N 1
ATOM 736 C CA . VAL A 1 91 ? 2.115 -1.396 7.387 1 77.81 91 VAL A CA 1
ATOM 737 C C . VAL A 1 91 ? 3.473 -1.213 6.711 1 77.81 91 VAL A C 1
ATOM 739 O O . VAL A 1 91 ? 4.113 -2.189 6.316 1 77.81 91 VAL A O 1
ATOM 742 N N . VAL A 1 92 ? 3.797 0.012 6.52 1 79.31 92 VAL A N 1
ATOM 743 C CA . VAL A 1 92 ? 5.113 0.33 5.984 1 79.31 92 VAL A CA 1
ATOM 744 C C . VAL A 1 92 ? 6.113 0.497 7.129 1 79.31 92 VAL A C 1
ATOM 746 O O . VAL A 1 92 ? 5.836 1.198 8.102 1 79.31 92 VAL A O 1
ATOM 749 N N . THR A 1 93 ? 7.145 -0.194 7.004 1 77.56 93 THR A N 1
ATOM 750 C CA . THR A 1 93 ? 8.219 -0.066 7.984 1 77.56 93 THR A CA 1
ATOM 751 C C . THR A 1 93 ? 9.391 0.718 7.406 1 77.56 93 THR A C 1
ATOM 753 O O . THR A 1 93 ? 9.875 0.403 6.316 1 77.56 93 THR A O 1
ATOM 756 N N . PHE A 1 94 ? 9.82 1.655 8.133 1 82.06 94 PHE A N 1
ATOM 757 C CA . PHE A 1 94 ? 10.953 2.475 7.711 1 82.06 94 PHE A CA 1
ATOM 758 C C . PHE A 1 94 ? 12.258 1.9 8.234 1 82.06 94 PHE A C 1
ATOM 760 O O . PHE A 1 94 ? 12.281 1.214 9.258 1 82.06 94 PHE A O 1
ATOM 767 N N . THR A 1 95 ? 13.305 2.166 7.492 1 83 95 THR A N 1
ATOM 768 C CA . THR A 1 95 ? 14.633 1.812 7.988 1 83 95 THR A CA 1
ATOM 769 C C . THR A 1 95 ? 15.031 2.715 9.148 1 83 95 THR A C 1
ATOM 771 O O . THR A 1 95 ? 14.422 3.766 9.367 1 83 95 THR A O 1
ATOM 774 N N . THR A 1 96 ? 16.031 2.355 9.836 1 80.44 96 THR A N 1
ATOM 775 C CA . THR A 1 96 ? 16.547 3.156 10.945 1 80.44 96 THR A CA 1
ATOM 776 C C . THR A 1 96 ? 16.938 4.555 10.469 1 80.44 96 THR A C 1
ATOM 778 O O . THR A 1 96 ? 16.625 5.547 11.133 1 80.44 96 THR A O 1
ATOM 781 N N . GLU A 1 97 ? 17.562 4.574 9.359 1 83.06 97 GLU A N 1
ATOM 782 C CA . GLU A 1 97 ? 17.984 5.855 8.797 1 83.06 97 GLU A CA 1
ATOM 783 C C . GLU A 1 97 ? 16.781 6.727 8.461 1 83.06 97 GLU A C 1
ATOM 785 O O . GLU A 1 97 ? 16.781 7.93 8.727 1 83.06 97 GLU A O 1
ATOM 790 N N . GLN A 1 98 ? 15.797 6.164 7.926 1 85.62 98 GLN A N 1
ATOM 791 C CA . GLN A 1 98 ? 14.57 6.879 7.59 1 85.62 98 GLN A CA 1
ATOM 792 C C . GLN A 1 98 ? 13.867 7.387 8.844 1 85.62 98 GLN A C 1
ATOM 794 O O . GLN A 1 98 ? 13.359 8.508 8.867 1 85.62 98 GLN A O 1
ATOM 799 N N . TYR A 1 99 ? 13.875 6.547 9.852 1 84.5 99 TYR A N 1
ATOM 800 C CA . TYR A 1 99 ? 13.297 6.988 11.117 1 84.5 99 TYR A CA 1
ATOM 801 C C . TYR A 1 99 ? 14.055 8.18 11.68 1 84.5 99 TYR A C 1
ATOM 803 O O . TYR A 1 99 ? 13.453 9.109 12.219 1 84.5 99 TYR A O 1
ATOM 811 N N . HIS A 1 100 ? 15.281 8.102 11.531 1 85.12 100 HIS A N 1
ATOM 812 C CA . HIS A 1 100 ? 16.094 9.227 11.992 1 85.12 100 HIS A CA 1
ATOM 813 C C . HIS A 1 100 ? 15.742 10.5 11.227 1 85.12 100 HIS A C 1
ATOM 815 O O . HIS A 1 100 ? 15.609 11.57 11.828 1 85.12 100 HIS A O 1
ATOM 821 N N . LEU A 1 101 ? 15.703 10.383 9.961 1 89.62 101 LEU A N 1
ATOM 822 C CA . LEU A 1 101 ? 15.352 11.523 9.125 1 89.62 101 LEU A CA 1
ATOM 823 C C . LEU A 1 101 ? 13.969 12.055 9.492 1 89.62 101 LEU A C 1
ATOM 825 O O . LEU A 1 101 ? 13.758 13.273 9.523 1 89.62 101 LEU A O 1
ATOM 829 N N . LEU A 1 102 ? 13.125 11.148 9.797 1 90.5 102 LEU A N 1
ATOM 830 C CA . LEU A 1 102 ? 11.789 11.539 10.219 1 90.5 102 LEU A CA 1
ATOM 831 C C . LEU A 1 102 ? 11.836 12.328 11.531 1 90.5 102 LEU A C 1
ATOM 833 O O . LEU A 1 102 ? 11.078 13.281 11.711 1 90.5 102 LEU A O 1
ATOM 837 N N . LEU A 1 103 ? 12.68 11.914 12.328 1 87.88 103 LEU A N 1
ATOM 838 C CA . LEU A 1 103 ? 12.828 12.602 13.609 1 87.88 103 LEU A CA 1
ATOM 839 C C . LEU A 1 103 ? 13.32 14.031 13.391 1 87.88 103 LEU A C 1
ATOM 841 O O . LEU A 1 103 ? 12.859 14.953 14.07 1 87.88 103 LEU A O 1
ATOM 845 N N . VAL A 1 104 ? 14.211 14.172 12.5 1 90.38 104 VAL A N 1
ATOM 846 C CA . VAL A 1 104 ? 14.719 15.5 12.195 1 90.38 104 VAL A CA 1
ATOM 847 C C . VAL A 1 104 ? 13.594 16.359 11.625 1 90.38 104 VAL A C 1
ATOM 849 O O . VAL A 1 104 ? 13.398 17.5 12.055 1 90.38 104 VAL A O 1
ATOM 852 N N . LEU A 1 105 ? 12.859 15.875 10.734 1 93.06 105 LEU A N 1
ATOM 853 C CA . LEU A 1 105 ? 11.734 16.594 10.156 1 93.06 105 LEU A CA 1
ATOM 854 C C . LEU A 1 105 ? 10.719 16.984 11.227 1 93.06 105 LEU A C 1
ATOM 856 O O . LEU A 1 105 ? 10.203 18.094 11.227 1 93.06 105 LEU A O 1
ATOM 860 N N . TRP A 1 106 ? 10.523 16.047 12.062 1 90.25 106 TRP A N 1
ATOM 861 C CA . TRP A 1 106 ? 9.594 16.297 13.164 1 90.25 106 TRP A CA 1
ATOM 862 C C . TRP A 1 106 ? 10.086 17.422 14.055 1 90.25 106 TRP A C 1
ATOM 864 O O . TRP A 1 106 ? 9.312 18.297 14.445 1 90.25 106 TRP A O 1
ATOM 874 N N . SER A 1 107 ? 11.305 17.391 14.32 1 88.25 107 SER A N 1
ATOM 875 C CA . SER A 1 107 ? 11.891 18.453 15.148 1 88.25 107 SER A CA 1
ATOM 876 C C . SER A 1 107 ? 11.734 19.812 14.5 1 88.25 107 SER A C 1
ATOM 878 O O . SER A 1 107 ? 11.391 20.797 15.164 1 88.25 107 SER A O 1
ATOM 880 N N . VAL A 1 108 ? 12 19.859 13.25 1 91.44 108 VAL A N 1
ATOM 881 C CA . VAL A 1 108 ? 11.875 21.109 12.516 1 91.44 108 VAL A CA 1
ATOM 882 C C . VAL A 1 108 ? 10.414 21.578 12.523 1 91.44 108 VAL A C 1
ATOM 884 O O . VAL A 1 108 ? 10.125 22.75 12.727 1 91.44 108 VAL A O 1
ATOM 887 N N . TYR A 1 109 ? 9.547 20.688 12.328 1 92.25 109 TYR A N 1
ATOM 888 C CA . TYR A 1 109 ? 8.117 21 12.336 1 92.25 109 TYR A CA 1
ATOM 889 C C . TYR A 1 109 ? 7.691 21.578 13.672 1 92.25 109 TYR A C 1
ATOM 891 O O . TYR A 1 109 ? 7.004 22.609 13.719 1 92.25 109 TYR A O 1
ATOM 899 N N . LEU A 1 110 ? 8.117 20.953 14.703 1 86.44 110 LEU A N 1
ATOM 900 C CA . LEU A 1 110 ? 7.766 21.406 16.047 1 86.44 110 LEU A CA 1
ATOM 901 C C . LEU A 1 110 ? 8.344 22.781 16.328 1 86.44 110 LEU A C 1
ATOM 903 O O . LEU A 1 110 ? 7.684 23.625 16.953 1 86.44 110 LEU A O 1
ATOM 907 N N . GLU A 1 111 ? 9.523 22.953 15.883 1 88.31 111 GLU A N 1
ATOM 908 C CA . GLU A 1 111 ? 10.156 24.266 16.031 1 88.31 111 GLU A CA 1
ATOM 909 C C . GLU A 1 111 ? 9.359 25.344 15.328 1 88.31 111 GLU A C 1
ATOM 911 O O . GLU A 1 111 ? 9.172 26.438 15.867 1 88.31 111 GLU A O 1
ATOM 916 N N . ASN A 1 112 ? 8.898 25.016 14.172 1 90.31 112 ASN A N 1
ATOM 917 C CA . ASN A 1 112 ? 8.117 25.969 13.398 1 90.31 112 ASN A CA 1
ATOM 918 C C . ASN A 1 112 ? 6.777 26.266 14.055 1 90.31 112 ASN A C 1
ATOM 920 O O . ASN A 1 112 ? 6.305 27.406 14.031 1 90.31 112 ASN A O 1
ATOM 924 N N . LEU A 1 113 ? 6.137 25.266 14.531 1 83.62 113 LEU A N 1
ATOM 925 C CA . LEU A 1 113 ? 4.871 25.438 15.234 1 83.62 113 LEU A CA 1
ATOM 926 C C . LEU A 1 113 ? 5.035 26.391 16.422 1 83.62 113 LEU A C 1
ATOM 928 O O . LEU A 1 113 ? 4.18 27.234 16.656 1 83.62 113 LEU A O 1
ATOM 932 N N . GLY A 1 114 ? 6.125 26.172 17.125 1 80.38 114 GLY A N 1
ATOM 933 C CA . GLY A 1 114 ? 6.406 27.016 18.281 1 80.38 114 GLY A CA 1
ATOM 934 C C . GLY A 1 114 ? 6.578 28.484 17.922 1 80.38 114 GLY A C 1
ATOM 935 O O . GLY A 1 114 ? 6.168 29.359 18.688 1 80.38 114 GLY A O 1
ATOM 936 N N . TYR A 1 115 ? 7.094 28.703 16.75 1 75.62 115 TYR A N 1
ATOM 937 C CA . TYR A 1 115 ? 7.387 30.062 16.328 1 75.62 115 TYR A CA 1
ATOM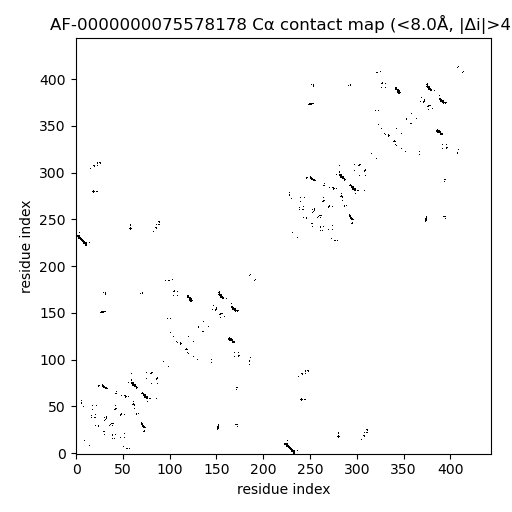 938 C C . TYR A 1 115 ? 6.254 30.625 15.477 1 75.62 115 TYR A C 1
ATOM 940 O O . TYR A 1 115 ? 6.332 31.766 15 1 75.62 115 TYR A O 1
ATOM 948 N N . ASN A 1 116 ? 5.188 29.844 15.305 1 77.44 116 ASN A N 1
ATOM 949 C CA . ASN A 1 116 ? 4.074 30.234 14.445 1 77.44 116 ASN A CA 1
ATOM 950 C C . ASN A 1 116 ? 4.547 30.578 13.031 1 77.44 116 ASN A C 1
ATOM 952 O O . ASN A 1 116 ? 4.141 31.594 12.461 1 77.44 116 ASN A O 1
ATOM 956 N N . GLU A 1 117 ? 5.504 29.859 12.625 1 76.06 117 GLU A N 1
ATOM 957 C CA . GLU A 1 117 ? 6.02 30.016 11.273 1 76.06 117 GLU A CA 1
ATOM 958 C C . GLU A 1 117 ? 5.371 29.016 10.32 1 76.06 117 GLU A C 1
ATOM 960 O O . GLU A 1 117 ? 4.746 28.047 10.758 1 76.06 117 GLU A O 1
ATOM 965 N N . GLU A 1 118 ? 5.449 29.375 9.062 1 85 118 GLU A N 1
ATOM 966 C CA . GLU A 1 118 ? 4.996 28.422 8.062 1 85 118 GLU A CA 1
ATOM 967 C C . GLU A 1 118 ? 5.746 27.094 8.18 1 85 118 GLU A C 1
ATOM 969 O O . GLU A 1 118 ? 6.914 27.078 8.578 1 85 118 GLU A O 1
ATOM 974 N N . ASN A 1 119 ? 5.121 26.078 7.992 1 91.94 119 ASN A N 1
ATOM 975 C CA . ASN A 1 119 ? 5.719 24.75 8.102 1 91.94 119 ASN A CA 1
ATOM 976 C C . ASN A 1 119 ? 6.551 24.406 6.871 1 91.94 119 ASN A C 1
ATOM 978 O O . ASN A 1 119 ? 6.211 23.484 6.121 1 91.94 119 ASN A O 1
ATOM 982 N N . LEU A 1 120 ? 7.633 25.172 6.715 1 95.62 120 LEU A N 1
ATOM 983 C CA . LEU A 1 120 ? 8.547 25.031 5.59 1 95.62 120 LEU A CA 1
ATOM 984 C C . LEU A 1 120 ? 9.984 24.875 6.07 1 95.62 120 LEU A C 1
ATOM 986 O O . LEU A 1 120 ? 10.328 25.312 7.172 1 95.62 120 LEU A O 1
ATOM 990 N N . VAL A 1 121 ? 10.773 24.312 5.27 1 96.5 121 VAL A N 1
ATOM 991 C CA . VAL A 1 121 ? 12.203 24.234 5.52 1 96.5 121 VAL A CA 1
ATOM 992 C C . VAL A 1 121 ? 12.961 24.172 4.195 1 96.5 121 VAL A C 1
ATOM 994 O O . VAL A 1 121 ? 12.5 23.562 3.234 1 96.5 121 VAL A O 1
ATOM 997 N N . MET A 1 122 ? 14.023 24.875 4.148 1 96.19 122 MET A N 1
ATOM 998 C CA . MET A 1 122 ? 14.883 24.766 2.973 1 96.19 122 MET A CA 1
ATOM 999 C C . MET A 1 122 ? 15.664 23.453 2.977 1 96.19 122 MET A C 1
ATOM 1001 O O . MET A 1 122 ? 16.125 23.016 4.027 1 96.19 122 MET A O 1
ATOM 1005 N N . ARG A 1 123 ? 15.883 22.938 1.808 1 94.88 123 ARG A N 1
ATOM 1006 C CA . ARG A 1 123 ? 16.594 21.672 1.674 1 94.88 123 ARG A CA 1
ATOM 1007 C C . ARG A 1 123 ? 17.984 21.75 2.297 1 94.88 123 ARG A C 1
ATOM 1009 O O . ARG A 1 123 ? 18.406 20.828 3.008 1 94.88 123 ARG A O 1
ATOM 1016 N N . GLY A 1 124 ? 18.703 22.828 2.033 1 93.88 124 GLY A N 1
ATOM 1017 C CA . GLY A 1 124 ? 20.031 23.016 2.611 1 93.88 124 GLY A CA 1
ATOM 1018 C C . GLY A 1 124 ? 20.016 23.016 4.129 1 93.88 124 GLY A C 1
ATOM 1019 O O . GLY A 1 124 ? 20.891 22.438 4.762 1 93.88 124 GLY A O 1
ATOM 1020 N N . ASP A 1 125 ? 19.062 23.766 4.727 1 94.25 125 ASP A N 1
ATOM 1021 C CA . ASP A 1 125 ? 18.922 23.812 6.18 1 94.25 125 ASP A CA 1
ATOM 1022 C C . ASP A 1 125 ? 18.641 22.422 6.754 1 94.25 125 ASP A C 1
ATOM 1024 O O . ASP A 1 125 ? 19.156 22.078 7.82 1 94.25 125 ASP A O 1
ATOM 1028 N N . LEU A 1 126 ? 17.844 21.641 6.074 1 94.19 126 LEU A N 1
ATOM 1029 C CA . LEU A 1 126 ? 17.531 20.297 6.508 1 94.19 126 LEU A CA 1
ATOM 1030 C C . LEU A 1 126 ? 18.766 19.406 6.512 1 94.19 126 LEU A C 1
ATOM 1032 O O . LEU A 1 126 ? 19.016 18.672 7.473 1 94.19 126 LEU A O 1
ATOM 1036 N N . ILE A 1 127 ? 19.516 19.547 5.492 1 91.69 127 ILE A N 1
ATOM 1037 C CA . ILE A 1 127 ? 20.75 18.781 5.375 1 91.69 127 ILE A CA 1
ATOM 1038 C C . ILE A 1 127 ? 21.688 19.125 6.535 1 91.69 127 ILE A C 1
ATOM 1040 O O . ILE A 1 127 ? 22.297 18.219 7.137 1 91.69 127 ILE A O 1
ATOM 1044 N N . ASP A 1 128 ? 21.781 20.375 6.832 1 91.56 128 ASP A N 1
ATOM 1045 C CA . ASP A 1 128 ? 22.625 20.812 7.934 1 91.56 128 ASP A CA 1
ATOM 1046 C C . ASP A 1 128 ? 22.156 20.219 9.258 1 91.56 128 ASP A C 1
ATOM 1048 O O . ASP A 1 128 ? 22.969 19.781 10.078 1 91.56 128 ASP A O 1
ATOM 1052 N N . LYS A 1 129 ? 20.891 20.219 9.469 1 90.62 129 LYS A N 1
ATOM 1053 C CA . LYS A 1 129 ? 20.312 19.688 10.703 1 90.62 129 LYS A CA 1
ATOM 1054 C C . LYS A 1 129 ? 20.547 18.172 10.797 1 90.62 129 LYS A C 1
ATOM 1056 O O . LYS A 1 129 ? 20.797 17.656 11.883 1 90.62 129 LYS A O 1
ATOM 1061 N N . ILE A 1 130 ? 20.469 17.5 9.711 1 88 130 ILE A N 1
ATOM 1062 C CA . ILE A 1 130 ? 20.703 16.062 9.664 1 88 130 ILE A CA 1
ATOM 1063 C C . ILE A 1 130 ? 22.156 15.773 10.039 1 88 130 ILE A C 1
ATOM 1065 O O . ILE A 1 130 ? 22.438 14.859 10.82 1 88 130 ILE A O 1
ATOM 1069 N N . LYS A 1 131 ? 23 16.5 9.43 1 85.5 131 LYS A N 1
ATOM 1070 C CA . LYS A 1 131 ? 24.422 16.344 9.703 1 85.5 131 LYS A CA 1
ATOM 1071 C C . LYS A 1 131 ? 24.734 16.562 11.18 1 85.5 131 LYS A C 1
ATOM 1073 O O . LYS A 1 131 ? 25.625 15.93 11.734 1 85.5 131 LYS A O 1
ATOM 1078 N N . ALA A 1 132 ? 24.031 17.469 11.672 1 82.5 132 ALA A N 1
ATOM 1079 C CA . ALA A 1 132 ? 24.234 17.781 13.086 1 82.5 132 ALA A CA 1
ATOM 1080 C C . ALA A 1 132 ? 23.969 16.578 13.969 1 82.5 132 ALA A C 1
ATOM 1082 O O . ALA A 1 132 ? 24.547 16.453 15.055 1 82.5 132 ALA A O 1
ATOM 1083 N N . TYR A 1 133 ? 23.188 15.703 13.516 1 73.88 133 TYR A N 1
ATOM 1084 C CA . TYR A 1 133 ? 22.859 14.508 14.289 1 73.88 133 TYR A CA 1
ATOM 1085 C C . TYR A 1 133 ? 23.734 13.328 13.867 1 73.88 133 TYR A C 1
ATOM 1087 O O . TYR A 1 133 ? 23.453 12.18 14.203 1 73.88 133 TYR A O 1
ATOM 1095 N N . ALA A 1 134 ? 24.781 13.516 13.125 1 63.47 134 ALA A N 1
ATOM 1096 C CA . ALA A 1 134 ? 25.828 12.578 12.742 1 63.47 134 ALA A CA 1
ATOM 1097 C C . ALA A 1 134 ? 25.281 11.492 11.812 1 63.47 134 ALA A C 1
ATOM 1099 O O . ALA A 1 134 ? 25.688 10.328 11.898 1 63.47 134 ALA A O 1
ATOM 1100 N N . VAL A 1 135 ? 24.375 11.852 11.242 1 63.97 135 VAL A N 1
ATOM 1101 C CA . VAL A 1 135 ? 23.906 10.883 10.258 1 63.97 135 VAL A CA 1
ATOM 1102 C C . VAL A 1 135 ? 24.562 11.172 8.906 1 63.97 135 VAL A C 1
ATOM 1104 O O . VAL A 1 135 ? 24.453 12.289 8.383 1 63.97 135 VAL A O 1
ATOM 1107 N N . ASP A 1 136 ? 25.547 10.43 8.578 1 68.69 136 ASP A N 1
ATOM 1108 C CA . ASP A 1 136 ? 26.141 10.531 7.242 1 68.69 136 ASP A CA 1
ATOM 1109 C C . ASP A 1 136 ? 25.203 9.93 6.188 1 68.69 136 ASP A C 1
ATOM 1111 O O . ASP A 1 136 ? 25.172 8.711 6.004 1 68.69 136 ASP A O 1
ATOM 1115 N N . ILE A 1 137 ? 24.391 10.773 5.672 1 70.81 137 ILE A N 1
ATOM 1116 C CA . ILE A 1 137 ? 23.438 10.227 4.703 1 70.81 137 ILE A CA 1
ATOM 1117 C C . ILE A 1 137 ? 23.906 10.57 3.287 1 70.81 137 ILE A C 1
ATOM 1119 O O . ILE A 1 137 ? 24.219 11.727 2.998 1 70.81 137 ILE A O 1
ATOM 1123 N N . ASP A 1 138 ? 24.109 9.609 2.541 1 82.5 138 ASP A N 1
ATOM 1124 C CA . ASP A 1 138 ? 24.375 9.789 1.116 1 82.5 138 ASP A CA 1
ATOM 1125 C C . ASP A 1 138 ? 23.219 10.484 0.421 1 82.5 138 ASP A C 1
ATOM 1127 O O . ASP A 1 138 ? 22.062 10.367 0.851 1 82.5 138 ASP A O 1
ATOM 1131 N N . LYS A 1 139 ? 23.547 11.328 -0.541 1 83.19 139 LYS A N 1
ATOM 1132 C CA . LYS A 1 139 ? 22.578 12.117 -1.286 1 83.19 139 LYS A CA 1
ATOM 1133 C C . LYS A 1 139 ? 21.469 11.227 -1.85 1 83.19 139 LYS A C 1
ATOM 1135 O O . LYS A 1 139 ? 20.297 11.609 -1.841 1 83.19 139 LYS A O 1
ATOM 1140 N N . ARG A 1 140 ? 21.844 10.117 -2.312 1 83.19 140 ARG A N 1
ATOM 1141 C CA . ARG A 1 140 ? 20.875 9.195 -2.914 1 83.19 140 ARG A CA 1
ATOM 1142 C C . ARG A 1 140 ? 19.906 8.672 -1.869 1 83.19 140 ARG A C 1
ATOM 1144 O O . ARG A 1 140 ? 18.688 8.609 -2.117 1 83.19 140 ARG A O 1
ATOM 1151 N N . LYS A 1 141 ? 20.406 8.391 -0.711 1 85.44 141 LYS A N 1
ATOM 1152 C CA . LYS A 1 141 ? 19.578 7.902 0.385 1 85.44 141 LYS A CA 1
ATOM 1153 C C . LYS A 1 141 ? 18.594 8.977 0.854 1 85.44 141 LYS A C 1
ATOM 1155 O O . LYS A 1 141 ? 17.438 8.688 1.146 1 85.44 141 LYS A O 1
ATOM 1160 N N . LEU A 1 142 ? 19.094 10.141 0.867 1 89.56 142 LEU A N 1
ATOM 1161 C CA . LEU A 1 142 ? 18.25 11.258 1.274 1 89.56 142 LEU A CA 1
ATOM 1162 C C . LEU A 1 142 ? 17.094 11.453 0.289 1 89.56 142 LEU A C 1
ATOM 1164 O O . LEU A 1 142 ? 15.938 11.578 0.693 1 89.56 142 LEU A O 1
ATOM 1168 N N . SER A 1 143 ? 17.438 11.461 -0.936 1 90.81 143 SER A N 1
ATOM 1169 C CA . SER A 1 143 ? 16.438 11.664 -1.977 1 90.81 143 SER A CA 1
ATOM 1170 C C . SER A 1 143 ? 15.375 10.562 -1.938 1 90.81 143 SER A C 1
ATOM 1172 O O . SER A 1 143 ? 14.188 10.844 -2.072 1 90.81 143 SER A O 1
ATOM 1174 N N . THR A 1 144 ? 15.805 9.375 -1.735 1 88.44 144 THR A N 1
ATOM 1175 C CA . THR A 1 144 ? 14.891 8.234 -1.654 1 88.44 144 THR A CA 1
ATOM 1176 C C . THR A 1 144 ? 13.969 8.375 -0.446 1 88.44 144 THR A C 1
ATOM 1178 O O . THR A 1 144 ? 12.766 8.117 -0.545 1 88.44 144 THR A O 1
ATOM 1181 N N . ALA A 1 145 ? 14.539 8.781 0.616 1 91.38 145 ALA A N 1
ATOM 1182 C CA . ALA A 1 145 ? 13.742 8.961 1.832 1 91.38 145 ALA A CA 1
ATOM 1183 C C . ALA A 1 145 ? 12.719 10.07 1.66 1 91.38 145 ALA A C 1
ATOM 1185 O O . ALA A 1 145 ? 11.555 9.914 2.029 1 91.38 145 ALA A O 1
ATOM 1186 N N . LEU A 1 146 ? 13.203 11.133 1.103 1 94.44 146 LEU A N 1
ATOM 1187 C CA . LEU A 1 146 ? 12.297 12.266 0.905 1 94.44 146 LEU A CA 1
ATOM 1188 C C . LEU A 1 146 ? 11.156 11.891 -0.032 1 94.44 146 LEU A C 1
ATOM 1190 O O . LEU A 1 146 ? 10.008 12.281 0.198 1 94.44 146 LEU A O 1
ATOM 1194 N N . ALA A 1 147 ? 11.469 11.156 -1.02 1 93.69 147 ALA A N 1
ATOM 1195 C CA . ALA A 1 147 ? 10.438 10.703 -1.953 1 93.69 147 ALA A CA 1
ATOM 1196 C C . ALA A 1 147 ? 9.414 9.82 -1.251 1 93.69 147 ALA A C 1
ATOM 1198 O O . ALA A 1 147 ? 8.211 9.953 -1.485 1 93.69 147 ALA A O 1
ATOM 1199 N N . LEU A 1 148 ? 9.898 8.992 -0.469 1 92.88 148 LEU A N 1
ATOM 1200 C CA . LEU A 1 148 ? 9.031 8.117 0.307 1 92.88 148 LEU A CA 1
ATOM 1201 C C . LEU A 1 148 ? 8.117 8.922 1.226 1 92.88 148 LEU A C 1
ATOM 1203 O O . LEU A 1 148 ? 6.918 8.664 1.301 1 92.88 148 LEU A O 1
ATOM 1207 N N . PHE A 1 149 ? 8.672 9.867 1.903 1 94.88 149 PHE A N 1
ATOM 1208 C CA . PHE A 1 149 ? 7.902 10.695 2.83 1 94.88 149 PHE A CA 1
ATOM 1209 C C . PHE A 1 149 ? 6.859 11.516 2.084 1 94.88 149 PHE A C 1
ATOM 1211 O O . PHE A 1 149 ? 5.762 11.75 2.598 1 94.88 149 PHE A O 1
ATOM 1218 N N . LYS A 1 150 ? 7.215 11.945 0.943 1 95.75 150 LYS A N 1
ATOM 1219 C CA . LYS A 1 150 ? 6.262 12.648 0.096 1 95.75 150 LYS A CA 1
ATOM 1220 C C . LYS A 1 150 ? 5.117 11.742 -0.328 1 95.75 150 LYS A C 1
ATOM 1222 O O . LYS A 1 150 ? 3.949 12.133 -0.28 1 95.75 150 LYS A O 1
ATOM 1227 N N . LYS A 1 151 ? 5.418 10.562 -0.652 1 93.06 151 LYS A N 1
ATOM 1228 C CA . LYS A 1 151 ? 4.422 9.57 -1.057 1 93.06 151 LYS A CA 1
ATOM 1229 C C . LYS A 1 151 ? 3.375 9.367 0.035 1 93.06 151 LYS A C 1
ATOM 1231 O O . LYS A 1 151 ? 2.186 9.227 -0.256 1 93.06 151 LYS A O 1
ATOM 1236 N N . TYR A 1 152 ? 3.775 9.445 1.251 1 93.06 152 TYR A N 1
ATOM 1237 C CA . TYR A 1 152 ? 2.877 9.172 2.367 1 93.06 152 TYR A CA 1
ATOM 1238 C C . TYR A 1 152 ? 2.357 10.469 2.979 1 93.06 152 TYR A C 1
ATOM 1240 O O . TYR A 1 152 ? 1.915 10.484 4.129 1 93.06 152 TYR A O 1
ATOM 1248 N N . SER A 1 153 ? 2.549 11.508 2.287 1 95.19 153 SER A N 1
ATOM 1249 C CA . SER A 1 153 ? 1.95 12.805 2.59 1 95.19 153 SER A CA 1
ATOM 1250 C C . SER A 1 153 ? 2.486 13.367 3.902 1 95.19 153 SER A C 1
ATOM 1252 O O . SER A 1 153 ? 1.732 13.945 4.688 1 95.19 153 SER A O 1
ATOM 1254 N N . LEU A 1 154 ? 3.715 13.148 4.113 1 95.62 154 LEU A N 1
ATOM 1255 C CA . LEU A 1 154 ? 4.355 13.742 5.281 1 95.62 154 LEU A CA 1
ATOM 1256 C C . LEU A 1 154 ? 4.98 15.086 4.926 1 95.62 154 LEU A C 1
ATOM 1258 O O . LEU A 1 154 ? 5.02 16 5.758 1 95.62 154 LEU A O 1
ATOM 1262 N N . ILE A 1 155 ? 5.445 15.125 3.717 1 97.25 155 ILE A N 1
ATOM 1263 C CA . ILE A 1 155 ? 6.066 16.344 3.211 1 97.25 155 ILE A CA 1
ATOM 1264 C C . ILE A 1 155 ? 5.727 16.516 1.733 1 97.25 155 ILE A C 1
ATOM 1266 O O . ILE A 1 155 ? 5.145 15.633 1.11 1 97.25 155 ILE A O 1
ATOM 1270 N N . ASN A 1 156 ? 6.07 17.672 1.177 1 97.62 156 ASN A N 1
ATOM 1271 C CA . ASN A 1 156 ? 5.961 17.953 -0.252 1 97.62 156 ASN A CA 1
ATOM 1272 C C . ASN A 1 156 ? 7.098 18.844 -0.743 1 97.62 156 ASN A C 1
ATOM 1274 O O . ASN A 1 156 ? 7.598 19.672 0.006 1 97.62 156 ASN A O 1
ATOM 1278 N N . PHE A 1 157 ? 7.488 18.547 -1.946 1 97.25 157 PHE A N 1
ATOM 1279 C CA . PHE A 1 157 ? 8.523 19.344 -2.594 1 97.25 157 PHE A CA 1
ATOM 1280 C C . PHE A 1 157 ? 8.531 19.094 -4.098 1 97.25 157 PHE A C 1
ATOM 1282 O O . PHE A 1 157 ? 7.898 18.156 -4.586 1 97.25 157 PHE A O 1
ATOM 1289 N N . ASP A 1 158 ? 9.18 20.016 -4.758 1 95.94 158 ASP A N 1
ATOM 1290 C CA . ASP A 1 158 ? 9.383 19.828 -6.191 1 95.94 158 ASP A CA 1
ATOM 1291 C C . ASP A 1 158 ? 10.547 18.875 -6.461 1 95.94 158 ASP A C 1
ATOM 1293 O O . ASP A 1 158 ? 11.703 19.219 -6.25 1 95.94 158 ASP A O 1
ATOM 1297 N N . GLU A 1 159 ? 10.289 17.719 -6.934 1 90.06 159 GLU A N 1
ATOM 1298 C CA . GLU A 1 159 ? 11.289 16.672 -7.148 1 90.06 159 GLU A CA 1
ATOM 1299 C C . GLU A 1 159 ? 12.32 17.109 -8.188 1 90.06 159 GLU A C 1
ATOM 1301 O O . GLU A 1 159 ? 13.445 16.594 -8.203 1 90.06 159 GLU A O 1
ATOM 1306 N N . LYS A 1 160 ? 12.016 18.016 -9 1 90.5 160 LYS A N 1
ATOM 1307 C CA . LYS A 1 160 ? 12.906 18.5 -10.055 1 90.5 160 LYS A CA 1
ATOM 1308 C C . LYS A 1 160 ? 13.922 19.5 -9.508 1 90.5 160 LYS A C 1
ATOM 1310 O O . LYS A 1 160 ? 14.961 19.734 -10.125 1 90.5 160 LYS A O 1
ATOM 1315 N N . ASP A 1 161 ? 13.602 20.109 -8.445 1 91.19 161 ASP A N 1
ATOM 1316 C CA . ASP A 1 161 ? 14.484 21.078 -7.812 1 91.19 161 ASP A CA 1
ATOM 1317 C C . ASP A 1 161 ? 15.336 20.422 -6.727 1 91.19 161 ASP A C 1
ATOM 1319 O O . ASP A 1 161 ? 14.883 20.266 -5.59 1 91.19 161 ASP A O 1
ATOM 1323 N N . LYS A 1 162 ? 16.547 20.156 -6.973 1 87.44 162 LYS A N 1
ATOM 1324 C CA . LYS A 1 162 ? 17.438 19.484 -6.02 1 87.44 162 LYS A CA 1
ATOM 1325 C C . LYS A 1 162 ? 18.422 20.469 -5.414 1 87.44 162 LYS A C 1
ATOM 1327 O O . LYS A 1 162 ? 19.406 20.062 -4.785 1 87.44 162 LYS A O 1
ATOM 1332 N N . THR A 1 163 ? 18.156 21.719 -5.621 1 91 163 THR A N 1
ATOM 1333 C CA . THR A 1 163 ? 19.062 22.734 -5.109 1 91 163 THR A CA 1
ATOM 1334 C C . THR A 1 163 ? 18.922 22.875 -3.596 1 91 163 THR A C 1
ATOM 1336 O O . THR A 1 163 ? 17.938 22.391 -3.014 1 91 163 THR A O 1
ATOM 1339 N N . GLU A 1 164 ? 19.828 23.5 -3.055 1 91.75 164 GLU A N 1
ATOM 1340 C CA . GLU A 1 164 ? 19.797 23.734 -1.615 1 91.75 164 GLU A CA 1
ATOM 1341 C C . GLU A 1 164 ? 18.688 24.734 -1.255 1 91.75 164 GLU A C 1
ATOM 1343 O O . GLU A 1 164 ? 18.234 24.766 -0.111 1 91.75 164 GLU A O 1
ATOM 1348 N N . GLU A 1 165 ? 18.25 25.516 -2.139 1 94.75 165 GLU A N 1
ATOM 1349 C CA . GLU A 1 165 ? 17.234 26.531 -1.897 1 94.75 165 GLU A CA 1
ATOM 1350 C C . GLU A 1 165 ? 15.82 25.969 -2.096 1 94.75 165 GLU A C 1
ATOM 1352 O O . GLU A 1 165 ? 14.836 26.641 -1.818 1 94.75 165 GLU A O 1
ATOM 1357 N N . ALA A 1 166 ? 15.789 24.719 -2.465 1 95.38 166 ALA A N 1
ATOM 1358 C CA . ALA A 1 166 ? 14.484 24.094 -2.664 1 95.38 166 ALA A CA 1
ATOM 1359 C C . ALA A 1 166 ? 13.672 24.094 -1.373 1 95.38 166 ALA A C 1
ATOM 1361 O O . ALA A 1 166 ? 14.219 23.875 -0.29 1 95.38 166 ALA A O 1
ATOM 1362 N N . ILE A 1 167 ? 12.422 24.375 -1.51 1 96.5 167 ILE A N 1
ATOM 1363 C CA . ILE A 1 167 ? 11.539 24.484 -0.35 1 96.5 167 ILE A CA 1
ATOM 1364 C C . ILE A 1 167 ? 10.82 23.156 -0.129 1 96.5 167 ILE A C 1
ATOM 1366 O O . ILE A 1 167 ? 10.258 22.578 -1.064 1 96.5 167 ILE A O 1
ATOM 1370 N N . ILE A 1 168 ? 10.859 22.672 1.067 1 97.69 168 ILE A N 1
ATOM 1371 C CA . ILE A 1 168 ? 10.133 21.484 1.491 1 97.69 168 ILE A CA 1
ATOM 1372 C C . ILE A 1 168 ? 9.008 21.875 2.441 1 97.69 168 ILE A C 1
ATOM 1374 O O . ILE A 1 168 ? 9.242 22.531 3.463 1 97.69 168 ILE A O 1
ATOM 1378 N N . THR A 1 169 ? 7.844 21.562 2.115 1 97.75 169 THR A N 1
ATOM 1379 C CA . THR A 1 169 ? 6.688 21.797 2.971 1 97.75 169 THR A CA 1
ATOM 1380 C C . THR A 1 169 ? 6.504 20.641 3.957 1 97.75 169 THR A C 1
ATOM 1382 O O . THR A 1 169 ? 6.527 19.484 3.564 1 97.75 169 THR A O 1
ATOM 1385 N N . LEU A 1 170 ? 6.363 20.984 5.176 1 96.88 170 LEU A N 1
ATOM 1386 C CA . LEU A 1 170 ? 6.105 19.984 6.223 1 96.88 170 LEU A CA 1
ATOM 1387 C C . LEU A 1 170 ? 4.625 19.938 6.574 1 96.88 170 LEU A C 1
ATOM 1389 O O . LEU A 1 170 ? 4.035 20.969 6.945 1 96.88 170 LEU A O 1
ATOM 1393 N N . TYR A 1 171 ? 4.074 18.781 6.539 1 96.38 171 TYR A N 1
ATOM 1394 C CA . TYR A 1 171 ? 2.648 18.672 6.812 1 96.38 171 TYR A CA 1
ATOM 1395 C C . TYR A 1 171 ? 2.4 18.297 8.273 1 96.38 171 TYR A C 1
ATOM 1397 O O . TYR A 1 171 ? 3.252 17.672 8.914 1 96.38 171 TYR A O 1
ATOM 1405 N N . PRO A 1 172 ? 1.18 18.578 8.773 1 93.81 172 PRO A N 1
ATOM 1406 C CA . PRO A 1 172 ? 0.827 18.188 10.148 1 93.81 172 PRO A CA 1
ATOM 1407 C C . PRO A 1 172 ? 0.815 16.672 10.352 1 93.81 172 PRO A C 1
AT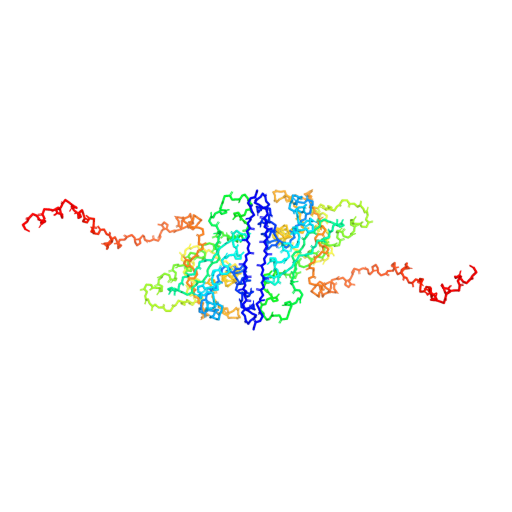OM 1409 O O . PRO A 1 172 ? 0.86 16.203 11.492 1 93.81 172 PRO A O 1
ATOM 1412 N N . SER A 1 173 ? 0.746 15.914 9.32 1 94.44 173 SER A N 1
ATOM 1413 C CA . SER A 1 173 ? 0.763 14.453 9.406 1 94.44 173 SER A CA 1
ATOM 1414 C C . SER A 1 173 ? 2.004 13.961 10.148 1 94.44 173 SER A C 1
ATOM 1416 O O . SER A 1 173 ? 1.995 12.875 10.727 1 94.44 173 SER A O 1
ATOM 1418 N N . LEU A 1 174 ? 3.02 14.75 10.172 1 92.38 174 LEU A N 1
ATOM 1419 C CA . LEU A 1 174 ? 4.254 14.414 10.875 1 92.38 174 LEU A CA 1
ATOM 1420 C C . LEU A 1 174 ? 3.992 14.203 12.359 1 92.38 174 LEU A C 1
ATOM 1422 O O . LEU A 1 174 ? 4.781 13.555 13.047 1 92.38 174 LEU A O 1
ATOM 1426 N N . GLN A 1 175 ? 2.896 14.734 12.758 1 85.56 175 GLN A N 1
ATOM 1427 C CA . GLN A 1 175 ? 2.576 14.625 14.18 1 85.56 175 GLN A CA 1
ATOM 1428 C C . GLN A 1 175 ? 1.861 13.312 14.484 1 85.56 175 GLN A C 1
ATOM 1430 O O . GLN A 1 175 ? 1.647 12.969 15.648 1 85.56 175 GLN A O 1
ATOM 1435 N N . PHE A 1 176 ? 1.5 12.695 13.289 1 78.5 176 PHE A N 1
ATOM 1436 C CA . PHE A 1 176 ? 0.674 11.508 13.438 1 78.5 176 PHE A CA 1
ATOM 1437 C C . PHE A 1 176 ? 1.448 10.258 13.031 1 78.5 176 PHE A C 1
ATOM 1439 O O . PHE A 1 176 ? 2.412 10.336 12.266 1 78.5 176 PHE A O 1
ATOM 1446 N N . GLY A 1 177 ? 1.105 8.969 13.531 1 63.19 177 GLY A N 1
ATOM 1447 C CA . GLY A 1 177 ? 1.447 7.723 12.875 1 63.19 177 GLY A CA 1
ATOM 1448 C C . GLY A 1 177 ? 2.648 7.031 13.492 1 63.19 177 GLY A C 1
ATOM 1449 O O . GLY A 1 177 ? 3.102 5.996 12.992 1 63.19 177 GLY A O 1
ATOM 1450 N N . TRP A 1 178 ? 3.238 7.695 14.367 1 57.78 178 TRP A N 1
ATOM 1451 C CA . TRP A 1 178 ? 4.473 7.062 14.812 1 57.78 178 TRP A CA 1
ATOM 1452 C C . TRP A 1 178 ? 4.18 5.879 15.734 1 57.78 178 TRP A C 1
ATOM 1454 O O . TRP A 1 178 ? 3.266 5.938 16.562 1 57.78 178 TRP A O 1
ATOM 1464 N N . ASP A 1 179 ? 4.469 4.727 15.094 1 56.09 179 ASP A N 1
ATOM 1465 C CA . ASP A 1 179 ? 4.605 3.742 16.156 1 56.09 179 ASP A CA 1
ATOM 1466 C C . ASP A 1 179 ? 5.473 4.281 17.297 1 56.09 179 ASP A C 1
ATOM 1468 O O . ASP A 1 179 ? 6.699 4.332 17.172 1 56.09 179 ASP A O 1
ATOM 1472 N N . ILE A 1 180 ? 4.738 4.852 18.234 1 52.59 180 ILE A N 1
ATOM 1473 C CA . ILE A 1 180 ? 5.352 5.559 19.359 1 52.59 180 ILE A CA 1
ATOM 1474 C C . ILE A 1 180 ? 6.477 4.715 19.953 1 52.59 180 ILE A C 1
ATOM 1476 O O . ILE A 1 180 ? 7.508 5.246 20.375 1 52.59 180 ILE A O 1
ATOM 1480 N N . VAL A 1 181 ? 6.188 3.486 19.906 1 52.47 181 VAL A N 1
ATOM 1481 C CA . VAL A 1 181 ? 7.188 2.611 20.516 1 52.47 181 VAL A CA 1
ATOM 1482 C C . VAL A 1 181 ? 8.492 2.697 19.719 1 52.47 181 VAL A C 1
ATOM 1484 O O . VAL A 1 181 ? 9.562 2.877 20.297 1 52.47 181 VAL A O 1
ATOM 1487 N N . GLN A 1 182 ? 8.336 2.584 18.422 1 55.62 182 GLN A N 1
ATOM 1488 C CA . GLN A 1 182 ? 9.555 2.627 17.625 1 55.62 182 GLN A CA 1
ATOM 1489 C C . GLN A 1 182 ? 10.18 4.02 17.641 1 55.62 182 GLN A C 1
ATOM 1491 O O . GLN A 1 182 ? 11.406 4.152 17.719 1 55.62 182 GLN A O 1
ATOM 1496 N N . PHE A 1 183 ? 9.328 4.965 17.672 1 57.44 183 PHE A N 1
ATOM 1497 C CA . PHE A 1 183 ? 9.812 6.34 17.719 1 57.44 183 PHE A CA 1
ATOM 1498 C C . PHE A 1 183 ? 10.523 6.617 19.047 1 57.44 183 PHE A C 1
ATOM 1500 O O . PHE A 1 183 ? 11.578 7.25 19.062 1 57.44 183 PHE A O 1
ATOM 1507 N N . LYS A 1 184 ? 9.953 6.102 20.078 1 55.81 184 LYS A N 1
ATOM 1508 C CA . LYS A 1 184 ? 10.555 6.293 21.391 1 55.81 184 LYS A CA 1
ATOM 1509 C C . LYS A 1 184 ? 11.914 5.605 21.469 1 55.81 184 LYS A C 1
ATOM 1511 O O . LYS A 1 184 ? 12.852 6.145 22.062 1 55.81 184 LYS A O 1
ATOM 1516 N N . GLU A 1 185 ? 11.922 4.488 20.891 1 59.56 185 GLU A N 1
ATOM 1517 C CA . GLU A 1 185 ? 13.18 3.744 20.938 1 59.56 185 GLU A CA 1
ATOM 1518 C C . GLU A 1 185 ? 14.281 4.477 20.172 1 59.56 185 GLU A C 1
ATOM 1520 O O . GLU A 1 185 ? 15.414 4.574 20.656 1 59.56 185 GLU A O 1
ATOM 1525 N N . ILE A 1 186 ? 13.883 4.953 19.141 1 56.88 186 ILE A N 1
ATOM 1526 C CA . ILE A 1 186 ? 14.875 5.641 18.328 1 56.88 186 ILE A CA 1
ATOM 1527 C C . ILE A 1 186 ? 15.195 7.004 18.938 1 56.88 186 ILE A C 1
ATOM 1529 O O . ILE A 1 186 ? 16.359 7.418 18.984 1 56.88 186 ILE A O 1
ATOM 1533 N N . SER A 1 187 ? 14.094 7.633 19.344 1 56.97 187 SER A N 1
ATOM 1534 C CA . SER A 1 187 ? 14.281 8.93 19.984 1 56.97 187 SER A CA 1
ATOM 1535 C C . SER A 1 187 ? 15.164 8.812 21.219 1 56.97 187 SER A C 1
ATOM 1537 O O . SER A 1 187 ? 16 9.688 21.469 1 56.97 187 SER A O 1
ATOM 1539 N N . ALA A 1 188 ? 14.891 7.82 21.984 1 57.09 188 ALA A N 1
ATOM 1540 C CA . ALA A 1 188 ? 15.711 7.578 23.172 1 57.09 188 ALA A CA 1
ATOM 1541 C C . ALA A 1 188 ? 17.172 7.391 22.781 1 57.09 188 ALA A C 1
ATOM 1543 O O . ALA A 1 188 ? 18.078 7.801 23.516 1 57.09 188 ALA A O 1
ATOM 1544 N N . GLN A 1 189 ? 17.359 6.77 21.719 1 54 189 GLN A N 1
ATOM 1545 C CA . GLN A 1 189 ? 18.734 6.543 21.266 1 54 189 GLN A CA 1
ATOM 1546 C C . GLN A 1 189 ? 19.375 7.84 20.766 1 54 189 GLN A C 1
ATOM 1548 O O . GLN A 1 189 ? 20.562 8.062 20.953 1 54 189 GLN A O 1
ATOM 1553 N N . TYR A 1 190 ? 18.469 8.578 20.188 1 50.5 190 TYR A N 1
ATOM 1554 C CA . TYR A 1 190 ? 19.031 9.773 19.562 1 50.5 190 TYR A CA 1
ATOM 1555 C C . TYR A 1 190 ? 18.766 11 20.422 1 50.5 190 TYR A C 1
ATOM 1557 O O . TYR A 1 190 ? 19.578 11.93 20.453 1 50.5 190 TYR A O 1
ATOM 1565 N N . LEU A 1 191 ? 17.5 11.055 20.953 1 46.5 191 LEU A N 1
ATOM 1566 C CA . LEU A 1 191 ? 17.172 12.227 21.75 1 46.5 191 LEU A CA 1
ATOM 1567 C C . LEU A 1 191 ? 17.906 12.211 23.078 1 46.5 191 LEU A C 1
ATOM 1569 O O . LEU A 1 191 ? 17.844 13.18 23.844 1 46.5 191 LEU A O 1
ATOM 1573 N N . SER A 1 192 ? 18.391 11.156 23.484 1 44.72 192 SER A N 1
ATOM 1574 C CA . SER A 1 192 ? 19.172 11.305 24.719 1 44.72 192 SER A CA 1
ATOM 1575 C C . SER A 1 192 ? 20.078 12.523 24.641 1 44.72 192 SER A C 1
ATOM 1577 O O . SER A 1 192 ? 20.406 13.133 25.656 1 44.72 192 SER A O 1
ATOM 1579 N N . ASP A 1 193 ? 20.578 12.867 23.469 1 41.12 193 ASP A N 1
ATOM 1580 C CA . ASP A 1 193 ? 21.484 14 23.438 1 41.12 193 ASP A CA 1
ATOM 1581 C C . ASP A 1 193 ? 20.75 15.305 23.125 1 41.12 193 ASP A C 1
ATOM 1583 O O . ASP A 1 193 ? 21.375 16.359 22.984 1 41.12 193 ASP A O 1
ATOM 1587 N N . VAL A 1 194 ? 19.469 15.383 22.719 1 39.59 194 VAL A N 1
ATOM 1588 C CA . VAL A 1 194 ? 18.719 16.625 22.562 1 39.59 194 VAL A CA 1
ATOM 1589 C C . VAL A 1 194 ? 18.234 17.109 23.938 1 39.59 194 VAL A C 1
ATOM 1591 O O . VAL A 1 194 ? 17.844 16.297 24.781 1 39.59 194 VAL A O 1
ATOM 1594 N N . PRO A 1 195 ? 18.453 18.328 24.5 1 35.31 195 PRO A N 1
ATOM 1595 C CA . PRO A 1 195 ? 17.984 18.875 25.766 1 35.31 195 PRO A CA 1
ATOM 1596 C C . PRO A 1 195 ? 16.484 18.688 25.969 1 35.31 195 PRO A C 1
ATOM 1598 O O . PRO A 1 195 ? 15.711 18.719 25 1 35.31 195 PRO A O 1
ATOM 1601 N N . SER A 1 196 ? 15.969 17.938 26.875 1 34.62 196 SER A N 1
ATOM 1602 C CA . SER A 1 196 ? 14.617 17.797 27.406 1 34.62 196 SER A CA 1
ATOM 1603 C C . SER A 1 196 ? 13.922 19.141 27.547 1 34.62 196 SER A C 1
ATOM 1605 O O . SER A 1 196 ? 14.406 20.016 28.266 1 34.62 196 SER A O 1
ATOM 1607 N N . TYR A 1 197 ? 13.32 19.812 26.656 1 30.41 197 TYR A N 1
ATOM 1608 C CA . TYR A 1 197 ? 12.383 20.844 27.078 1 30.41 197 TYR A CA 1
ATOM 1609 C C . TYR A 1 197 ? 11.469 20.328 28.188 1 30.41 197 TYR A C 1
ATOM 1611 O O . TYR A 1 197 ? 10.273 20.125 27.969 1 30.41 197 TYR A O 1
ATOM 1619 N N . GLU A 1 198 ? 11.742 19.438 29.016 1 33.56 198 GLU A N 1
ATOM 1620 C CA . GLU A 1 198 ? 10.992 19.219 30.25 1 33.56 198 GLU A CA 1
ATOM 1621 C C . GLU A 1 198 ? 10.859 20.516 31.047 1 33.56 198 GLU A C 1
ATOM 1623 O O . GLU A 1 198 ? 10.141 20.562 32.062 1 33.56 198 GLU A O 1
ATOM 1628 N N . ASP A 1 199 ? 11.656 21.562 30.953 1 32.19 199 ASP A N 1
ATOM 1629 C CA . ASP A 1 199 ? 11.523 22.516 32.062 1 32.19 199 ASP A CA 1
ATOM 1630 C C . ASP A 1 199 ? 10.227 23.312 31.938 1 32.19 199 ASP A C 1
ATOM 1632 O O . ASP A 1 199 ? 9.992 24.25 32.719 1 32.19 199 ASP A O 1
ATOM 1636 N N . SER A 1 200 ? 9.484 23.5 30.859 1 29.34 200 SER A N 1
ATOM 1637 C CA . SER A 1 200 ? 8.273 24.266 31.141 1 29.34 200 SER A CA 1
ATOM 1638 C C . SER A 1 200 ? 7.203 23.375 31.766 1 29.34 200 SER A C 1
ATOM 1640 O O . SER A 1 200 ? 6.488 22.672 31.062 1 29.34 200 SER A O 1
ATOM 1642 N N . GLU A 1 201 ? 7.383 22.625 32.875 1 32.09 201 GLU A N 1
ATOM 1643 C CA . GLU A 1 201 ? 6.566 22.031 33.938 1 32.09 201 GLU A CA 1
ATOM 1644 C C . GLU A 1 201 ? 5.52 23.016 34.438 1 32.09 201 GLU A C 1
ATOM 1646 O O . GLU A 1 201 ? 4.754 22.688 35.344 1 32.09 201 GLU A O 1
ATOM 1651 N N . GLY A 1 202 ? 5.691 24.391 34.438 1 29.3 202 GLY A N 1
ATOM 1652 C CA . GLY A 1 202 ? 4.945 25.219 35.375 1 29.3 202 GLY A CA 1
ATOM 1653 C C . GLY A 1 202 ? 3.441 25.078 35.219 1 29.3 202 GLY A C 1
ATOM 1654 O O . GLY A 1 202 ? 2.689 25.422 36.125 1 29.3 202 GLY A O 1
ATOM 1655 N N . LEU A 1 203 ? 2.873 25.156 34.062 1 26.53 203 LEU A N 1
ATOM 1656 C CA . LEU A 1 203 ? 1.464 25.516 34.156 1 26.53 203 LEU A CA 1
ATOM 1657 C C . LEU A 1 203 ? 0.614 24.328 34.562 1 26.53 203 LEU A C 1
ATOM 1659 O O . LEU A 1 203 ? -0.531 24.5 35 1 26.53 203 LEU A O 1
ATOM 1663 N N . CYS A 1 204 ? 0.84 23.094 34.188 1 27.8 204 CYS A N 1
ATOM 1664 C CA . CYS A 1 204 ? -0.299 22.281 34.594 1 27.8 204 CYS A CA 1
ATOM 1665 C C . CYS A 1 204 ? -0.136 21.766 36 1 27.8 204 CYS A C 1
ATOM 1667 O O . CYS A 1 204 ? -0.838 20.844 36.438 1 27.8 204 CYS A O 1
ATOM 1669 N N . ASP A 1 205 ? 0.784 22.125 36.75 1 26.8 205 ASP A N 1
ATOM 1670 C CA . ASP A 1 205 ? 0.864 21.531 38.062 1 26.8 205 ASP A CA 1
ATOM 1671 C C . ASP A 1 205 ? -0.343 21.922 38.938 1 26.8 205 ASP A C 1
ATOM 1673 O O . ASP A 1 205 ? -0.745 21.172 39.812 1 26.8 205 ASP A O 1
ATOM 1677 N N . ASP A 1 206 ? -0.645 23.266 39 1 24.98 206 ASP A N 1
ATOM 1678 C CA . ASP A 1 206 ? -1.071 23.734 40.312 1 24.98 206 ASP A CA 1
ATOM 1679 C C . ASP A 1 206 ? -2.482 23.25 40.656 1 24.98 206 ASP A C 1
ATOM 1681 O O . ASP A 1 206 ? -2.783 22.938 41.781 1 24.98 206 ASP A O 1
ATOM 1685 N N . GLN A 1 207 ? -3.586 23.781 39.906 1 22.77 207 GLN A N 1
ATOM 1686 C CA . GLN A 1 207 ? -4.797 24.047 40.656 1 22.77 207 GLN A CA 1
ATOM 1687 C C . GLN A 1 207 ? -5.605 22.781 40.875 1 22.77 207 GLN A C 1
ATOM 1689 O O . GLN A 1 207 ? -6.258 22.297 39.938 1 22.77 207 GLN A O 1
ATOM 1694 N N . ASP A 1 208 ? -5.109 21.734 41.562 1 26.36 208 ASP A N 1
ATOM 1695 C CA . ASP A 1 208 ? -5.922 20.719 42.25 1 26.36 208 ASP A CA 1
ATOM 1696 C C . ASP A 1 208 ? -6.992 21.375 43.094 1 26.36 208 ASP A C 1
ATOM 1698 O O . ASP A 1 208 ? -6.867 21.422 44.344 1 26.36 208 ASP A O 1
ATOM 1702 N N . GLU A 1 209 ? -7.43 22.641 42.75 1 24.06 209 GLU A N 1
ATOM 1703 C CA . GLU A 1 209 ? -8.492 23.094 43.656 1 24.06 209 GLU A CA 1
ATOM 1704 C C . GLU A 1 209 ? -9.617 22.062 43.719 1 24.06 209 GLU A C 1
ATOM 1706 O O . GLU A 1 209 ? -10.039 21.516 42.719 1 24.06 209 GLU A O 1
ATOM 1711 N N . TYR A 1 210 ? -9.852 21.562 45.031 1 27.56 210 TYR A N 1
ATOM 1712 C CA . TYR A 1 210 ? -10.906 20.859 45.75 1 27.56 210 TYR A CA 1
ATOM 1713 C C . TYR A 1 210 ? -12.266 21.469 45.469 1 27.56 210 TYR A C 1
ATOM 1715 O O . TYR A 1 210 ? -12.625 22.5 46.062 1 27.56 210 TYR A O 1
ATOM 1723 N N . ILE A 1 211 ? -12.562 21.844 44.125 1 25.55 211 ILE A N 1
ATOM 1724 C CA . ILE A 1 211 ? -13.945 22.297 44.062 1 25.55 211 ILE A CA 1
ATOM 1725 C C . ILE A 1 211 ? -14.852 21.266 44.75 1 25.55 211 ILE A C 1
ATOM 1727 O O . ILE A 1 211 ? -14.898 20.109 44.344 1 25.55 211 ILE A O 1
ATOM 1731 N N . ASP A 1 212 ? -14.953 21.297 46.125 1 23.92 212 ASP A N 1
ATOM 1732 C CA . ASP A 1 212 ? -15.82 20.734 47.125 1 23.92 212 ASP A CA 1
ATOM 1733 C C . ASP A 1 212 ? -17.281 20.719 46.688 1 23.92 212 ASP A C 1
ATOM 1735 O O . ASP A 1 212 ? -17.781 21.734 46.188 1 23.92 212 ASP A O 1
ATOM 1739 N N . GLU A 1 213 ? -17.844 19.578 46.219 1 26.27 213 GLU A N 1
ATOM 1740 C CA . GLU A 1 213 ? -19.25 19.25 46.031 1 26.27 213 GLU A CA 1
ATOM 1741 C C . GLU A 1 213 ? -20.125 19.891 47.125 1 26.27 213 GLU A C 1
ATOM 1743 O O . GLU A 1 213 ? -21.328 19.656 47.156 1 26.27 213 GLU A O 1
ATOM 1748 N N . GLU A 1 214 ? -19.438 20.406 48.188 1 25.97 214 GLU A N 1
ATOM 1749 C CA . GLU A 1 214 ? -20.438 20.641 49.25 1 25.97 214 GLU A CA 1
ATOM 1750 C C . GLU A 1 214 ? -21.516 21.594 48.781 1 25.97 214 GLU A C 1
ATOM 1752 O O . GLU A 1 214 ? -22.688 21.484 49.188 1 25.97 214 GLU A O 1
ATOM 1757 N N . GLN A 1 215 ? -21.125 22.875 48.25 1 25.08 215 GLN A N 1
ATOM 1758 C CA . GLN A 1 215 ? -22.031 23.953 48.625 1 25.08 215 GLN A CA 1
ATOM 1759 C C . GLN A 1 215 ? -23.25 24 47.688 1 25.08 215 GLN A C 1
ATOM 1761 O O . GLN A 1 215 ? -24.031 24.969 47.719 1 25.08 215 GLN A O 1
ATOM 1766 N N . ILE A 1 216 ? -23.281 23.297 46.562 1 26.89 216 ILE A N 1
ATOM 1767 C CA . ILE A 1 216 ? -24.469 23.672 45.781 1 26.89 216 ILE A CA 1
ATOM 1768 C C . ILE A 1 216 ? -25.719 23.156 46.469 1 26.89 216 ILE A C 1
ATOM 1770 O O . ILE A 1 216 ? -26.734 22.891 45.812 1 26.89 216 ILE A O 1
ATOM 1774 N N . GLU A 1 217 ? -25.609 22.469 47.625 1 25.75 217 GLU A N 1
ATOM 1775 C CA . GLU A 1 217 ? -26.906 22.031 48.156 1 25.75 217 GLU A CA 1
ATOM 1776 C C . GLU A 1 217 ? -27.812 23.219 48.438 1 25.75 217 GLU A C 1
ATOM 1778 O O . GLU A 1 217 ? -29.031 23.156 48.25 1 25.75 217 GLU A O 1
ATOM 1783 N N . ASP A 1 218 ? -27.312 24.172 49.281 1 25.14 218 ASP A N 1
ATOM 1784 C CA . ASP A 1 218 ? -28.266 24.781 50.188 1 25.14 218 ASP A CA 1
ATOM 1785 C C . ASP A 1 218 ? -29.125 25.828 49.469 1 25.14 218 ASP A C 1
ATOM 1787 O O . ASP A 1 218 ? -30.016 26.422 50.062 1 25.14 218 ASP A O 1
ATOM 1791 N N . MET A 1 219 ? -28.609 26.516 48.344 1 24.34 219 MET A N 1
ATOM 1792 C CA . MET A 1 219 ? -29.281 27.812 48.281 1 24.34 219 MET A CA 1
ATOM 1793 C C . MET A 1 219 ? -30.688 27.656 47.75 1 24.34 219 MET A C 1
ATOM 1795 O O . MET A 1 219 ? -31.297 28.625 47.281 1 24.34 219 MET A O 1
ATOM 1799 N N . GLU A 1 220 ? -31.188 26.422 47.438 1 24.06 220 GLU A N 1
ATOM 1800 C CA . GLU A 1 220 ? -32.594 26.344 47.094 1 24.06 220 GLU A CA 1
ATOM 1801 C C . GLU A 1 220 ? -33.469 26.859 48.25 1 24.06 220 GLU A C 1
ATOM 1803 O O . GLU A 1 220 ? -34.688 27.062 48.094 1 24.06 220 GLU A O 1
ATOM 1808 N N . GLU A 1 221 ? -33.125 26.578 49.531 1 23.95 221 GLU A N 1
ATOM 1809 C CA . GLU A 1 221 ? -34.219 26.703 50.438 1 23.95 221 GLU A CA 1
ATOM 1810 C C . GLU A 1 221 ? -34.688 28.156 50.562 1 23.95 221 GLU A C 1
ATOM 1812 O O . GLU A 1 221 ? -35.812 28.438 51 1 23.95 221 GLU A O 1
ATOM 1817 N N . GLU A 1 222 ? -33.875 29.266 50.438 1 21.97 222 GLU A N 1
ATOM 1818 C CA . GLU A 1 222 ? -34.75 30.422 50.625 1 21.97 222 GLU A CA 1
ATOM 1819 C C . GLU A 1 222 ? -35.469 30.797 49.344 1 21.97 222 GLU A C 1
ATOM 1821 O O . GLU A 1 222 ? -34.875 30.688 48.25 1 21.97 222 GLU A O 1
ATOM 1826 N N . MET B 1 1 ? -32.344 11.148 -7.555 1 54.81 1 MET B N 1
ATOM 1827 C CA . MET B 1 1 ? -30.875 11.016 -7.617 1 54.81 1 MET B CA 1
ATOM 1828 C C . MET B 1 1 ? -30.438 9.641 -7.125 1 54.81 1 MET B C 1
ATOM 1830 O O . MET B 1 1 ? -30.953 9.133 -6.129 1 54.81 1 MET B O 1
ATOM 1834 N N . SER B 1 2 ? -29.922 8.711 -7.918 1 77.25 2 SER B N 1
ATOM 1835 C CA . SER B 1 2 ? -29.734 7.289 -7.652 1 77.25 2 SER B CA 1
ATOM 1836 C C . SER B 1 2 ? -28.562 7.055 -6.711 1 77.25 2 SER B C 1
ATOM 1838 O O . SER B 1 2 ? -27.609 7.832 -6.695 1 77.25 2 SER B O 1
ATOM 1840 N N . ASP B 1 3 ? -28.781 6.352 -5.621 1 90.25 3 ASP B N 1
ATOM 1841 C CA . ASP B 1 3 ? -27.781 6.008 -4.625 1 90.25 3 ASP B CA 1
ATOM 1842 C C . ASP B 1 3 ? -27.062 4.707 -4.992 1 90.25 3 ASP B C 1
ATOM 1844 O O . ASP B 1 3 ? -27.641 3.838 -5.645 1 90.25 3 ASP B O 1
ATOM 1848 N N . ILE B 1 4 ? -25.781 4.688 -4.797 1 90.94 4 ILE B N 1
ATOM 1849 C CA . ILE B 1 4 ? -25.016 3.455 -4.879 1 90.94 4 ILE B CA 1
ATOM 1850 C C . ILE B 1 4 ? -24.984 2.775 -3.51 1 90.94 4 ILE B C 1
ATOM 1852 O O . ILE B 1 4 ? -24.562 3.381 -2.52 1 90.94 4 ILE B O 1
ATOM 1856 N N . LYS B 1 5 ? -25.438 1.616 -3.592 1 93.69 5 LYS B N 1
ATOM 1857 C CA . LYS B 1 5 ? -25.578 0.92 -2.316 1 93.69 5 LYS B CA 1
ATOM 1858 C C . LYS B 1 5 ? -24.656 -0.289 -2.24 1 93.69 5 LYS B C 1
ATOM 1860 O O . LYS B 1 5 ? -24.438 -0.974 -3.242 1 93.69 5 LYS B O 1
ATOM 1865 N N . LEU B 1 6 ? -24.094 -0.486 -1.094 1 95.44 6 LEU B N 1
ATOM 1866 C CA . LEU B 1 6 ? -23.359 -1.69 -0.733 1 95.44 6 LEU B CA 1
ATOM 1867 C C . LEU B 1 6 ? -23.984 -2.375 0.475 1 95.44 6 LEU B C 1
ATOM 1869 O O . LEU B 1 6 ? -24.141 -1.758 1.53 1 95.44 6 LEU B O 1
ATOM 1873 N N . GLU B 1 7 ? -24.391 -3.576 0.216 1 95.06 7 GLU B N 1
ATOM 1874 C CA . GLU B 1 7 ? -24.922 -4.414 1.282 1 95.06 7 GLU B CA 1
ATOM 1875 C C . GLU B 1 7 ? -24.25 -5.781 1.311 1 95.06 7 GLU B C 1
ATOM 1877 O O . GLU B 1 7 ? -24.391 -6.562 0.369 1 95.06 7 GLU B O 1
ATOM 1882 N N . ILE B 1 8 ? -23.547 -5.93 2.381 1 94.75 8 ILE B N 1
ATOM 1883 C CA . ILE B 1 8 ? -22.891 -7.219 2.559 1 94.75 8 ILE B CA 1
ATOM 1884 C C . ILE B 1 8 ? -23.188 -7.766 3.949 1 94.75 8 ILE B C 1
ATOM 1886 O O . ILE B 1 8 ? -23.328 -7.004 4.91 1 94.75 8 ILE B O 1
ATOM 1890 N N . SER B 1 9 ? -23.375 -9.055 3.953 1 94.12 9 SER B N 1
ATOM 1891 C CA . SER B 1 9 ? -23.594 -9.781 5.199 1 94.12 9 SER B CA 1
ATOM 1892 C C . SER B 1 9 ? -22.641 -10.969 5.312 1 94.12 9 SER B C 1
ATOM 1894 O O . SER B 1 9 ? -22.734 -11.93 4.543 1 94.12 9 SER B O 1
ATOM 1896 N N . ILE B 1 10 ? -21.75 -10.859 6.301 1 94.69 10 ILE B N 1
ATOM 1897 C CA . ILE B 1 10 ? -20.75 -11.898 6.484 1 94.69 10 ILE B CA 1
ATOM 1898 C C . ILE B 1 10 ? -21.016 -12.648 7.789 1 94.69 10 ILE B C 1
ATOM 1900 O O . ILE B 1 10 ? -21.219 -12.031 8.836 1 94.69 10 ILE B O 1
ATOM 1904 N N . LYS B 1 11 ? -21 -13.984 7.727 1 92.81 11 LYS B N 1
ATOM 1905 C CA . LYS B 1 11 ? -21.125 -14.773 8.945 1 92.81 11 LYS B CA 1
ATOM 1906 C C . LYS B 1 11 ? -20.031 -14.43 9.938 1 92.81 11 LYS B C 1
ATOM 1908 O O . LYS B 1 11 ? -18.875 -14.227 9.555 1 92.81 11 LYS B O 1
ATOM 1913 N N . GLU B 1 12 ? -20.328 -14.398 11.172 1 91.25 12 GLU B N 1
ATOM 1914 C CA . GLU B 1 12 ? -19.391 -14.031 12.227 1 91.25 12 GLU B CA 1
ATOM 1915 C C . GLU B 1 12 ? -18.141 -14.906 12.195 1 91.25 12 GLU B C 1
ATOM 1917 O O . GLU B 1 12 ? -17.031 -14.422 12.406 1 91.25 12 GLU B O 1
ATOM 1922 N N . ASP B 1 13 ? -18.344 -16.156 11.898 1 92.06 13 ASP B N 1
ATOM 1923 C CA . ASP B 1 13 ? -17.234 -17.109 11.898 1 92.06 13 ASP B CA 1
ATOM 1924 C C . ASP B 1 13 ? -16.297 -16.844 10.727 1 92.06 13 ASP B C 1
ATOM 1926 O O . ASP B 1 13 ? -15.164 -17.328 10.711 1 92.06 13 ASP B O 1
ATOM 1930 N N . ASN B 1 14 ? -16.75 -16.016 9.75 1 94.31 14 ASN B N 1
ATOM 1931 C CA . ASN B 1 14 ? -16 -15.82 8.516 1 94.31 14 ASN B CA 1
ATOM 1932 C C . ASN B 1 14 ? -15.383 -14.43 8.461 1 94.31 14 ASN B C 1
ATOM 1934 O O . ASN B 1 14 ? -14.602 -14.125 7.555 1 94.31 14 ASN B O 1
ATOM 1938 N N . ILE B 1 15 ? -15.656 -13.617 9.398 1 93.94 15 ILE B N 1
ATOM 1939 C CA . ILE B 1 15 ? -15.297 -12.211 9.312 1 93.94 15 ILE B CA 1
ATOM 1940 C C . ILE B 1 15 ? -13.773 -12.062 9.328 1 93.94 15 ILE B C 1
ATOM 1942 O O . ILE B 1 15 ? -13.219 -11.234 8.602 1 93.94 15 ILE B O 1
ATOM 1946 N N . ASP B 1 16 ? -13.141 -12.852 10.133 1 93.75 16 ASP B N 1
ATOM 1947 C CA . ASP B 1 16 ? -11.688 -12.766 10.211 1 93.75 16 ASP B CA 1
ATOM 1948 C C . ASP B 1 16 ? -11.047 -13.133 8.875 1 93.75 16 ASP B C 1
ATOM 1950 O O . ASP B 1 16 ? -10.117 -12.469 8.422 1 93.75 16 ASP B O 1
ATOM 1954 N N . LEU B 1 17 ? -11.539 -14.148 8.242 1 95.31 17 LEU B N 1
ATOM 1955 C CA . LEU B 1 17 ? -11.023 -14.57 6.941 1 95.31 17 LEU B CA 1
ATOM 1956 C C . LEU B 1 17 ? -11.312 -13.516 5.875 1 95.31 17 LEU B C 1
ATOM 1958 O O . LEU B 1 17 ? -10.484 -13.281 4.996 1 95.31 17 LEU B O 1
ATOM 1962 N N . PHE B 1 18 ? -12.516 -12.961 5.984 1 96.75 18 PHE B N 1
ATOM 1963 C CA . PHE B 1 18 ? -12.867 -11.883 5.07 1 96.75 18 PHE B CA 1
ATOM 1964 C C . PHE B 1 18 ? -11.867 -10.734 5.176 1 96.75 18 PHE B C 1
ATOM 1966 O O . PHE B 1 18 ? -11.289 -10.312 4.168 1 96.75 18 PHE B O 1
ATOM 1973 N N . LYS B 1 19 ? -11.625 -10.312 6.371 1 95.31 19 LYS B N 1
ATOM 1974 C CA . LYS B 1 19 ? -10.688 -9.227 6.617 1 95.31 19 LYS B CA 1
ATOM 1975 C C . LYS B 1 19 ? -9.297 -9.562 6.09 1 95.31 19 LYS B C 1
ATOM 1977 O O . LYS B 1 19 ? -8.672 -8.758 5.402 1 95.31 19 LYS B O 1
ATOM 1982 N N . ARG B 1 20 ? -8.859 -10.711 6.355 1 95.5 20 ARG B N 1
ATOM 1983 C CA . ARG B 1 20 ? -7.523 -11.133 5.961 1 95.5 20 ARG B CA 1
ATOM 1984 C C . ARG B 1 20 ? -7.395 -11.219 4.445 1 95.5 20 ARG B C 1
ATOM 1986 O O . ARG B 1 20 ? -6.344 -10.891 3.885 1 95.5 20 ARG B O 1
ATOM 1993 N N . CYS B 1 21 ? -8.43 -11.68 3.82 1 96.75 21 CYS B N 1
ATOM 1994 C CA . CYS B 1 21 ? -8.414 -11.75 2.363 1 96.75 21 CYS B CA 1
ATOM 1995 C C . CYS B 1 21 ? -8.273 -10.359 1.749 1 96.75 21 CYS B C 1
ATOM 1997 O O . CYS B 1 21 ? -7.422 -10.141 0.889 1 96.75 21 CYS B O 1
ATOM 1999 N N . VAL B 1 22 ? -9.125 -9.477 2.258 1 97.12 22 VAL B N 1
ATOM 2000 C CA . VAL B 1 22 ? -9.125 -8.109 1.733 1 97.12 22 VAL B CA 1
ATOM 2001 C C . VAL B 1 22 ? -7.758 -7.465 1.975 1 97.12 22 VAL B C 1
ATOM 2003 O O . VAL B 1 22 ? -7.172 -6.879 1.062 1 97.12 22 VAL B O 1
ATOM 2006 N N . ARG B 1 23 ? -7.254 -7.66 3.137 1 95.25 23 ARG B N 1
ATOM 2007 C CA . ARG B 1 23 ? -5.969 -7.078 3.51 1 95.25 23 ARG B CA 1
ATOM 2008 C C . ARG B 1 23 ? -4.84 -7.66 2.664 1 95.25 23 ARG B C 1
ATOM 2010 O O . ARG B 1 23 ? -3.951 -6.93 2.223 1 95.25 23 ARG B O 1
ATOM 2017 N N . LYS B 1 24 ? -4.844 -8.898 2.488 1 95.44 24 LYS B N 1
ATOM 2018 C CA . LYS B 1 24 ? -3.826 -9.57 1.684 1 95.44 24 LYS B CA 1
ATOM 2019 C C . LYS B 1 24 ? -3.852 -9.07 0.241 1 95.44 24 LYS B C 1
ATOM 2021 O O . LYS B 1 24 ? -2.803 -8.781 -0.339 1 95.44 24 LYS B O 1
ATOM 2026 N N . LEU B 1 25 ? -5.008 -8.945 -0.324 1 96.25 25 LEU B N 1
ATOM 2027 C CA . LEU B 1 25 ? -5.152 -8.469 -1.694 1 96.25 25 LEU B CA 1
ATOM 2028 C C . LEU B 1 25 ? -4.633 -7.039 -1.829 1 96.25 25 LEU B C 1
ATOM 2030 O O . LEU B 1 25 ? -3.9 -6.727 -2.77 1 96.25 25 LEU B O 1
ATOM 2034 N N . LEU B 1 26 ? -4.957 -6.301 -0.884 1 94.81 26 LEU B N 1
ATOM 2035 C CA . LEU B 1 26 ? -4.539 -4.906 -0.931 1 94.81 26 LEU B CA 1
ATOM 2036 C C . LEU B 1 26 ? -3.041 -4.777 -0.673 1 94.81 26 LEU B C 1
ATOM 2038 O O . LEU B 1 26 ? -2.393 -3.871 -1.198 1 94.81 26 LEU B O 1
ATOM 2042 N N . ASP B 1 27 ? -2.512 -5.66 0.051 1 93.06 27 ASP B N 1
ATOM 2043 C CA . ASP B 1 27 ? -1.113 -5.605 0.465 1 93.06 27 ASP B CA 1
ATOM 2044 C C . ASP B 1 27 ? -0.202 -6.211 -0.601 1 93.06 27 ASP B C 1
ATOM 2046 O O . ASP B 1 27 ? 0.85 -5.652 -0.917 1 93.06 27 ASP B O 1
ATOM 2050 N N . SER B 1 28 ? -0.622 -7.316 -1.191 1 92.88 28 SER B N 1
ATOM 2051 C CA . SER B 1 28 ? 0.282 -8.094 -2.031 1 92.88 28 SER B CA 1
ATOM 2052 C C . SER B 1 28 ? -0.317 -8.336 -3.412 1 92.88 28 SER B C 1
ATOM 2054 O O . SER B 1 28 ? 0.332 -8.922 -4.281 1 92.88 28 SER B O 1
ATOM 2056 N N . THR B 1 29 ? -1.562 -7.949 -3.611 1 94.12 29 THR B N 1
ATOM 2057 C CA . THR B 1 29 ? -2.248 -8.062 -4.895 1 94.12 29 THR B CA 1
ATOM 2058 C C . THR B 1 29 ? -2.744 -9.484 -5.125 1 94.12 29 THR B C 1
ATOM 2060 O O . THR B 1 29 ? -3.777 -9.695 -5.766 1 94.12 29 THR B O 1
ATOM 2063 N N . PHE B 1 30 ? -1.965 -10.445 -4.559 1 95.94 30 PHE B N 1
ATOM 2064 C CA . PHE B 1 30 ? -2.291 -11.836 -4.883 1 95.94 30 PHE B CA 1
ATOM 2065 C C . PHE B 1 30 ? -2.543 -12.641 -3.615 1 95.94 30 PHE B C 1
ATOM 2067 O O . PHE B 1 30 ? -1.893 -12.422 -2.594 1 95.94 30 PHE B O 1
ATOM 2074 N N . ILE B 1 31 ? -3.451 -13.555 -3.744 1 97.44 31 ILE B N 1
ATOM 2075 C CA . ILE B 1 31 ? -3.568 -14.711 -2.863 1 97.44 31 ILE B CA 1
ATOM 2076 C C . ILE B 1 31 ? -3.26 -15.984 -3.646 1 97.44 31 ILE B C 1
ATOM 2078 O O . ILE B 1 31 ? -3.973 -16.328 -4.594 1 97.44 31 ILE B O 1
ATOM 2082 N N . VAL B 1 32 ? -2.182 -16.625 -3.25 1 97.69 32 VAL B N 1
ATOM 2083 C CA . VAL B 1 32 ? -1.722 -17.828 -3.939 1 97.69 32 VAL B CA 1
ATOM 2084 C C . VAL B 1 32 ? -2.104 -19.062 -3.129 1 97.69 32 VAL B C 1
ATOM 2086 O O . VAL B 1 32 ? -1.72 -19.203 -1.965 1 97.69 32 VAL B O 1
ATOM 2089 N N . GLY B 1 33 ? -2.791 -19.969 -3.742 1 97.62 33 GLY B N 1
ATOM 2090 C CA . GLY B 1 33 ? -3.281 -21.156 -3.062 1 97.62 33 GLY B CA 1
ATOM 2091 C C . GLY B 1 33 ? -2.178 -21.969 -2.404 1 97.62 33 GLY B C 1
ATOM 2092 O O . GLY B 1 33 ? -2.348 -22.469 -1.29 1 97.62 33 GLY B O 1
ATOM 2093 N N . GLU B 1 34 ? -1.064 -22.094 -3.061 1 94.81 34 GLU B N 1
ATOM 2094 C CA . GLU B 1 34 ? 0.07 -22.844 -2.547 1 94.81 34 GLU B CA 1
ATOM 2095 C C . GLU B 1 34 ? 0.619 -22.219 -1.267 1 94.81 34 GLU B C 1
ATOM 2097 O O . GLU B 1 34 ? 1.089 -22.938 -0.375 1 94.81 34 GLU B O 1
ATOM 2102 N N . LYS B 1 35 ? 0.583 -20.969 -1.112 1 95.62 35 LYS B N 1
ATOM 2103 C CA . LYS B 1 35 ? 1.149 -20.219 0.007 1 95.62 35 LYS B CA 1
ATOM 2104 C C . LYS B 1 35 ? 0.09 -19.938 1.066 1 95.62 35 LYS B C 1
ATOM 2106 O O . LYS B 1 35 ? 0.352 -20.062 2.264 1 95.62 35 LYS B O 1
ATOM 2111 N N . ASP B 1 36 ? -1.109 -19.547 0.604 1 96.25 36 ASP B N 1
ATOM 2112 C CA . ASP B 1 36 ? -2.217 -19.109 1.45 1 96.25 36 ASP B CA 1
ATOM 2113 C C . ASP B 1 36 ? -3.441 -20 1.253 1 96.25 36 ASP B C 1
ATOM 2115 O O . ASP B 1 36 ? -4.5 -19.531 0.844 1 96.25 36 ASP B O 1
ATOM 2119 N N . GLU B 1 37 ? -3.324 -21.172 1.623 1 97.06 37 GLU B N 1
ATOM 2120 C CA . GLU B 1 37 ? -4.332 -22.188 1.306 1 97.06 37 GLU B CA 1
ATOM 2121 C C . GLU B 1 37 ? -5.691 -21.812 1.891 1 97.06 37 GLU B C 1
ATOM 2123 O O . GLU B 1 37 ? -6.703 -21.844 1.189 1 97.06 37 GLU B O 1
ATOM 2128 N N . ARG B 1 38 ? -5.758 -21.453 3.145 1 96.5 38 ARG B N 1
ATOM 2129 C CA . ARG B 1 38 ? -7.012 -21.156 3.826 1 96.5 38 ARG B CA 1
ATOM 2130 C C . ARG B 1 38 ? -7.688 -19.938 3.211 1 96.5 38 ARG B C 1
ATOM 2132 O O . ARG B 1 38 ? -8.898 -19.938 2.975 1 96.5 38 ARG B O 1
ATOM 2139 N N . LEU B 1 39 ? -6.941 -18.938 2.93 1 97.56 39 LEU B N 1
ATOM 2140 C CA . LEU B 1 39 ? -7.484 -17.734 2.312 1 97.56 39 LEU B CA 1
ATOM 2141 C C . LEU B 1 39 ? -8.008 -18.031 0.913 1 97.56 39 LEU B C 1
ATOM 2143 O O . LEU B 1 39 ? -9.102 -17.578 0.547 1 97.56 39 LEU B O 1
ATOM 2147 N N . TYR B 1 40 ? -7.227 -18.797 0.231 1 98.5 40 TYR B N 1
ATOM 2148 C CA . TYR B 1 40 ? -7.648 -19.125 -1.127 1 98.5 40 TYR B CA 1
ATOM 2149 C C . TYR B 1 40 ? -8.953 -19.906 -1.118 1 98.5 40 TYR B C 1
ATOM 2151 O O . TYR B 1 40 ? -9.867 -19.625 -1.894 1 98.5 40 TYR B O 1
ATOM 2159 N N . LYS B 1 41 ? -9.016 -20.875 -0.332 1 98.44 41 LYS B N 1
ATOM 2160 C CA . LYS B 1 41 ? -10.234 -21.672 -0.24 1 98.44 41 LYS B CA 1
ATOM 2161 C C . LYS B 1 41 ? -11.438 -20.797 0.102 1 98.44 41 LYS B C 1
ATOM 2163 O O . LYS B 1 41 ? -12.531 -21 -0.43 1 98.44 41 LYS B O 1
ATOM 2168 N N . PHE B 1 42 ? -11.227 -19.938 0.956 1 98.31 42 PHE B N 1
ATOM 2169 C CA . PHE B 1 42 ? -12.289 -19.031 1.365 1 98.31 42 PHE B CA 1
ATOM 2170 C C . PHE B 1 42 ? -12.781 -18.219 0.182 1 98.31 42 PHE B C 1
ATOM 2172 O O . PHE B 1 42 ? -13.984 -18.188 -0.112 1 98.31 42 PHE B O 1
ATOM 2179 N N . ILE B 1 43 ? -11.867 -17.547 -0.567 1 98.38 43 ILE B N 1
ATOM 2180 C CA . ILE B 1 43 ? -12.242 -16.609 -1.618 1 98.38 43 ILE B CA 1
ATOM 2181 C C . ILE B 1 43 ? -12.68 -17.375 -2.863 1 98.38 43 ILE B C 1
ATOM 2183 O O . ILE B 1 43 ? -13.367 -16.828 -3.729 1 98.38 43 ILE B O 1
ATOM 2187 N N . ALA B 1 44 ? -12.289 -18.594 -2.953 1 98 44 ALA B N 1
ATOM 2188 C CA . ALA B 1 44 ? -12.664 -19.422 -4.102 1 98 44 ALA B CA 1
ATOM 2189 C C . ALA B 1 44 ? -14.141 -19.781 -4.059 1 98 44 ALA B C 1
ATOM 2191 O O . ALA B 1 44 ? -14.727 -20.156 -5.082 1 98 44 ALA B O 1
ATOM 2192 N N . ARG B 1 45 ? -14.68 -19.766 -2.916 1 97.44 45 ARG B N 1
ATOM 2193 C CA . ARG B 1 45 ? -16.125 -19.969 -2.816 1 97.44 45 ARG B CA 1
ATOM 2194 C C . ARG B 1 45 ? -16.875 -18.797 -3.443 1 97.44 45 ARG B C 1
ATOM 2196 O O . ARG B 1 45 ? -16.625 -17.641 -3.119 1 97.44 45 ARG B O 1
ATOM 2203 N N . GLU B 1 46 ? -17.828 -19.094 -4.223 1 96.44 46 GLU B N 1
ATOM 2204 C CA . GLU B 1 46 ? -18.531 -18.094 -5.031 1 96.44 46 GLU B CA 1
ATOM 2205 C C . GLU B 1 46 ? -19.156 -17.016 -4.156 1 96.44 46 GLU B C 1
ATOM 2207 O O . GLU B 1 46 ? -19.016 -15.82 -4.445 1 96.44 46 GLU B O 1
ATOM 2212 N N . SER B 1 47 ? -19.844 -17.375 -3.158 1 96.19 47 SER B N 1
ATOM 2213 C CA . SER B 1 47 ? -20.516 -16.422 -2.287 1 96.19 47 SER B CA 1
ATOM 2214 C C . SER B 1 47 ? -19.531 -15.461 -1.653 1 96.19 47 SER B C 1
ATOM 2216 O O . SER B 1 47 ? -19.766 -14.25 -1.62 1 96.19 47 SER B O 1
ATOM 2218 N N . ASN B 1 48 ? -18.422 -16.031 -1.11 1 97.38 48 ASN B N 1
ATOM 2219 C CA . ASN B 1 48 ? -17.391 -15.203 -0.498 1 97.38 48 ASN B CA 1
ATOM 2220 C C . ASN B 1 48 ? -16.719 -14.289 -1.521 1 97.38 48 ASN B C 1
ATOM 2222 O O . ASN B 1 48 ? -16.469 -13.117 -1.237 1 97.38 48 ASN B O 1
ATOM 2226 N N . ARG B 1 49 ? -16.484 -14.828 -2.695 1 97.75 49 ARG B N 1
ATOM 2227 C CA . ARG B 1 49 ? -15.891 -14.055 -3.783 1 97.75 49 ARG B CA 1
ATOM 2228 C C . ARG B 1 49 ? -16.766 -12.875 -4.16 1 97.75 49 ARG B C 1
ATOM 2230 O O . ARG B 1 49 ? -16.281 -11.766 -4.387 1 97.75 49 ARG B O 1
ATOM 2237 N N . GLN B 1 50 ? -18.016 -13.102 -4.219 1 97.5 50 GLN B N 1
ATOM 2238 C CA . GLN B 1 50 ? -18.938 -12.039 -4.562 1 97.5 50 GLN B CA 1
ATOM 2239 C C . GLN B 1 50 ? -18.938 -10.938 -3.508 1 97.5 50 GLN B C 1
ATOM 2241 O O . GLN B 1 50 ? -18.938 -9.75 -3.84 1 97.5 50 GLN B O 1
ATOM 2246 N N . ASP B 1 51 ? -18.969 -11.344 -2.266 1 97.69 51 ASP B N 1
ATOM 2247 C CA . ASP B 1 51 ? -18.938 -10.367 -1.182 1 97.69 51 ASP B CA 1
ATOM 2248 C C . ASP B 1 51 ? -17.672 -9.523 -1.244 1 97.69 51 ASP B C 1
ATOM 2250 O O . ASP B 1 51 ? -17.719 -8.305 -1.093 1 97.69 51 ASP B O 1
ATOM 2254 N N . ILE B 1 52 ? -16.578 -10.172 -1.461 1 98.25 52 ILE B N 1
ATOM 2255 C CA . ILE B 1 52 ? -15.289 -9.484 -1.536 1 98.25 52 ILE B CA 1
ATOM 2256 C C . ILE B 1 52 ? -15.266 -8.562 -2.75 1 98.25 52 ILE B C 1
ATOM 2258 O O . ILE B 1 52 ? -14.812 -7.418 -2.658 1 98.25 52 ILE B O 1
ATOM 2262 N N . SER B 1 53 ? -15.766 -9 -3.824 1 97.69 53 SER B N 1
ATOM 2263 C CA . SER B 1 53 ? -15.852 -8.203 -5.039 1 97.69 53 SER B CA 1
ATOM 2264 C C . SER B 1 53 ? -16.688 -6.949 -4.82 1 97.69 53 SER B C 1
ATOM 2266 O O . SER B 1 53 ? -16.266 -5.84 -5.129 1 97.69 53 SER B O 1
ATOM 2268 N N . ASP B 1 54 ? -17.875 -7.156 -4.254 1 97.31 54 ASP B N 1
ATOM 2269 C CA . ASP B 1 54 ? -18.766 -6.031 -3.984 1 97.31 54 ASP B CA 1
ATOM 2270 C C . ASP B 1 54 ? -18.094 -5.008 -3.07 1 97.31 54 ASP B C 1
ATOM 2272 O O . ASP B 1 54 ? -18.188 -3.801 -3.307 1 97.31 54 ASP B O 1
ATOM 2276 N N . TYR B 1 55 ? -17.438 -5.512 -2.158 1 98.06 55 TYR B N 1
ATOM 2277 C CA . TYR B 1 55 ? -16.719 -4.652 -1.224 1 98.06 55 TYR B CA 1
ATOM 2278 C C . TYR B 1 55 ? -15.633 -3.855 -1.938 1 98.06 55 TYR B C 1
ATOM 2280 O O . TYR B 1 55 ? -15.578 -2.629 -1.831 1 98.06 55 TYR B O 1
ATOM 2288 N N . LEU B 1 56 ? -14.844 -4.512 -2.656 1 97.62 56 LEU B N 1
ATOM 2289 C CA . LEU B 1 56 ? -13.688 -3.9 -3.309 1 97.62 56 LEU B CA 1
ATOM 2290 C C . LEU B 1 56 ? -14.133 -2.92 -4.391 1 97.62 56 LEU B C 1
ATOM 2292 O O . LEU B 1 56 ? -13.477 -1.904 -4.621 1 97.62 56 LEU B O 1
ATOM 2296 N N . ARG B 1 57 ? -15.211 -3.137 -4.992 1 95.88 57 ARG B N 1
ATOM 2297 C CA . ARG B 1 57 ? -15.695 -2.295 -6.082 1 95.88 57 ARG B CA 1
ATOM 2298 C C . ARG B 1 57 ? -16 -0.886 -5.59 1 95.88 57 ARG B C 1
ATOM 2300 O O . ARG B 1 57 ? -15.844 0.086 -6.328 1 95.88 57 ARG B O 1
ATOM 2307 N N . MET B 1 58 ? -16.375 -0.829 -4.391 1 95.81 58 MET B N 1
ATOM 2308 C CA . MET B 1 58 ? -16.672 0.477 -3.809 1 95.81 58 MET B CA 1
ATOM 2309 C C . MET B 1 58 ? -15.422 1.354 -3.775 1 95.81 58 MET B C 1
ATOM 2311 O O . MET B 1 58 ? -15.523 2.582 -3.738 1 95.81 58 MET B O 1
ATOM 2315 N N . ALA B 1 59 ? -14.297 0.734 -3.771 1 95.38 59 ALA B N 1
ATOM 2316 C CA . ALA B 1 59 ? -13.039 1.471 -3.791 1 95.38 59 ALA B CA 1
ATOM 2317 C C . ALA B 1 59 ? -12.43 1.474 -5.191 1 95.38 59 ALA B C 1
ATOM 2319 O O . ALA B 1 59 ? -11.297 1.93 -5.379 1 95.38 59 ALA B O 1
ATOM 2320 N N . GLY B 1 60 ? -13.117 0.898 -6.172 1 94.5 60 GLY B N 1
ATOM 2321 C CA . GLY B 1 60 ? -12.641 0.896 -7.547 1 94.5 60 GLY B CA 1
ATOM 2322 C C . GLY B 1 60 ? -11.766 -0.299 -7.871 1 94.5 60 GLY B C 1
ATOM 2323 O O . GLY B 1 60 ? -10.977 -0.255 -8.812 1 94.5 60 GLY B O 1
ATOM 2324 N N . PHE B 1 61 ? -11.859 -1.32 -7.086 1 95.69 61 PHE B N 1
ATOM 2325 C CA . PHE B 1 61 ? -11.141 -2.562 -7.332 1 95.69 61 PHE B CA 1
ATOM 2326 C C . PHE B 1 61 ? -12.109 -3.699 -7.633 1 95.69 61 PHE B C 1
ATOM 2328 O O . PHE B 1 61 ? -13.328 -3.514 -7.586 1 95.69 61 PHE B O 1
ATOM 2335 N N . ASP B 1 62 ? -11.5 -4.773 -7.973 1 96.31 62 ASP B N 1
ATOM 2336 C CA . ASP B 1 62 ? -12.211 -6.035 -8.148 1 96.31 62 ASP B CA 1
ATOM 2337 C C . ASP B 1 62 ? -11.289 -7.227 -7.938 1 96.31 62 ASP B C 1
ATOM 2339 O O . ASP B 1 62 ? -10.086 -7.055 -7.703 1 96.31 62 ASP B O 1
ATOM 2343 N N . VAL B 1 63 ? -11.859 -8.414 -7.977 1 96.81 63 VAL B N 1
ATOM 2344 C CA . VAL B 1 63 ? -11.047 -9.602 -7.738 1 96.81 63 VAL B CA 1
ATOM 2345 C C . VAL B 1 63 ? -11.266 -10.617 -8.867 1 96.81 63 VAL B C 1
ATOM 2347 O O . VAL B 1 63 ? -12.391 -10.812 -9.32 1 96.81 63 VAL B O 1
ATOM 2350 N N . LEU B 1 64 ? -10.18 -11.125 -9.344 1 96 64 LEU B N 1
ATOM 2351 C CA . LEU B 1 64 ? -10.18 -12.234 -10.289 1 96 64 LEU B CA 1
ATOM 2352 C C . LEU B 1 64 ? -9.703 -13.523 -9.625 1 96 64 LEU B C 1
ATOM 2354 O O . LEU B 1 64 ? -8.664 -13.539 -8.969 1 96 64 LEU B O 1
ATOM 2358 N N . VAL B 1 65 ? -10.469 -14.57 -9.734 1 96.56 65 VAL B N 1
ATOM 2359 C CA . VAL B 1 65 ? -10.078 -15.859 -9.188 1 96.56 65 VAL B CA 1
ATOM 2360 C C . VAL B 1 65 ? -9.883 -16.875 -10.328 1 96.56 65 VAL B C 1
ATOM 2362 O O . VAL B 1 65 ? -10.781 -17.062 -11.141 1 96.56 65 VAL B O 1
ATOM 2365 N N . ASP B 1 66 ? -8.703 -17.406 -10.422 1 94.81 66 ASP B N 1
ATOM 2366 C CA . ASP B 1 66 ? -8.406 -18.484 -11.359 1 94.81 66 ASP B CA 1
ATOM 2367 C C . ASP B 1 66 ? -8.234 -19.812 -10.625 1 94.81 66 ASP B C 1
ATOM 2369 O O . ASP B 1 66 ? -7.211 -20.047 -9.984 1 94.81 66 ASP B O 1
ATOM 2373 N N . THR B 1 67 ? -9.164 -20.641 -10.789 1 95.25 67 THR B N 1
ATOM 2374 C CA . THR B 1 67 ? -9.172 -21.891 -10.047 1 95.25 67 THR B CA 1
ATOM 2375 C C . THR B 1 67 ? -8.211 -22.891 -10.68 1 95.25 67 THR B C 1
ATOM 2377 O O . THR B 1 67 ? -7.801 -23.859 -10.031 1 95.25 67 THR B O 1
ATOM 2380 N N . ASN B 1 68 ? -7.828 -22.719 -11.977 1 92.75 68 ASN B N 1
ATOM 2381 C CA . ASN B 1 68 ? -6.902 -23.641 -12.641 1 92.75 68 ASN B CA 1
ATOM 2382 C C . ASN B 1 68 ? -5.516 -23.578 -12.008 1 92.75 68 ASN B C 1
ATOM 2384 O O . ASN B 1 68 ? -4.871 -24.609 -11.82 1 92.75 68 ASN B O 1
ATOM 2388 N N . VAL B 1 69 ? -5.125 -22.391 -11.648 1 92.19 69 VAL B N 1
ATOM 2389 C CA . VAL B 1 69 ? -3.783 -22.219 -11.102 1 92.19 69 VAL B CA 1
ATOM 2390 C C . VAL B 1 69 ? -3.873 -21.828 -9.633 1 92.19 69 VAL B C 1
ATOM 2392 O O . VAL B 1 69 ? -2.855 -21.531 -8.992 1 92.19 69 VAL B O 1
ATOM 2395 N N . LYS B 1 70 ? -5.082 -21.672 -9.008 1 96.56 70 LYS B N 1
ATOM 2396 C CA . LYS B 1 70 ? -5.379 -21.391 -7.609 1 96.56 70 LYS B CA 1
ATOM 2397 C C . LYS B 1 70 ? -4.805 -20.031 -7.188 1 96.56 70 LYS B C 1
ATOM 2399 O O . LYS B 1 70 ? -4.043 -19.953 -6.223 1 96.56 70 LYS B O 1
ATOM 2404 N N . ILE B 1 71 ? -5.262 -19.016 -7.91 1 96.56 71 ILE B N 1
ATOM 2405 C CA . ILE B 1 71 ? -4.816 -17.672 -7.617 1 96.56 71 ILE B CA 1
ATOM 2406 C C . ILE B 1 71 ? -6.02 -16.734 -7.551 1 96.56 71 ILE B C 1
ATOM 2408 O O . ILE B 1 71 ? -6.961 -16.859 -8.336 1 96.56 71 ILE B O 1
ATOM 2412 N N . ALA B 1 72 ? -6.031 -15.875 -6.621 1 97.69 72 ALA B N 1
ATOM 2413 C CA . ALA B 1 72 ? -6.898 -14.703 -6.609 1 97.69 72 ALA B CA 1
ATOM 2414 C C . ALA B 1 72 ? -6.082 -13.422 -6.758 1 97.69 72 ALA B C 1
ATOM 2416 O O . ALA B 1 72 ? -5.008 -13.289 -6.164 1 97.69 72 ALA B O 1
ATOM 2417 N N . MET B 1 73 ? -6.551 -12.5 -7.582 1 96.44 73 MET B N 1
ATOM 2418 C CA . MET B 1 73 ? -5.777 -11.305 -7.902 1 96.44 73 MET B CA 1
ATOM 2419 C C . MET B 1 73 ? -6.637 -10.047 -7.77 1 96.44 73 MET B C 1
ATOM 2421 O O . MET B 1 73 ? -7.773 -10.016 -8.242 1 96.44 73 MET B O 1
ATOM 2425 N N . LEU B 1 74 ? -6.086 -9.055 -7.137 1 95.75 74 LEU B N 1
ATOM 2426 C CA . LEU B 1 74 ? -6.688 -7.727 -7.109 1 95.75 74 LEU B CA 1
ATOM 2427 C C . LEU B 1 74 ? -6.516 -7.023 -8.453 1 95.75 74 LEU B C 1
ATOM 2429 O O . LEU B 1 74 ? -5.426 -7.047 -9.031 1 95.75 74 LEU B O 1
ATOM 2433 N N . LYS B 1 75 ? -7.523 -6.461 -8.977 1 91.5 75 LYS B N 1
ATOM 2434 C CA . LYS B 1 75 ? -7.461 -5.711 -10.227 1 91.5 75 LYS B CA 1
ATOM 2435 C C . LYS B 1 75 ? -8.328 -4.457 -10.164 1 91.5 75 LYS B C 1
ATOM 2437 O O . LYS B 1 75 ? -9.227 -4.359 -9.32 1 91.5 75 LYS B O 1
ATOM 2442 N N . PRO B 1 76 ? -8.016 -3.512 -10.992 1 90.69 76 PRO B N 1
ATOM 2443 C CA . PRO B 1 76 ? -8.922 -2.365 -11.055 1 90.69 76 PRO B CA 1
ATOM 2444 C C . PRO B 1 76 ? -10.32 -2.748 -11.531 1 90.69 76 PRO B C 1
ATOM 2446 O O . PRO B 1 76 ? -10.477 -3.678 -12.328 1 90.69 76 PRO B O 1
ATOM 2449 N N . TYR B 1 77 ? -11.266 -2.084 -10.992 1 93.44 77 TYR B N 1
ATOM 2450 C CA . TYR B 1 77 ? -12.625 -2.244 -11.484 1 93.44 77 TYR B CA 1
ATOM 2451 C C . TYR B 1 77 ? -12.789 -1.607 -12.859 1 93.44 77 TYR B C 1
ATOM 2453 O O . TYR B 1 77 ? -12.539 -0.412 -13.031 1 93.44 77 TYR B O 1
ATOM 2461 N N . GLU B 1 78 ? -13.18 -2.307 -13.781 1 87.69 78 GLU B N 1
ATOM 2462 C CA . GLU B 1 78 ? -13.211 -1.891 -15.18 1 87.69 78 GLU B CA 1
ATOM 2463 C C . GLU B 1 78 ? -14.07 -0.645 -15.367 1 87.69 78 GLU B C 1
ATOM 2465 O O . GLU B 1 78 ? -13.75 0.221 -16.188 1 87.69 78 GLU B O 1
ATOM 2470 N N . ALA B 1 79 ? -15.125 -0.575 -14.633 1 87.81 79 ALA B N 1
ATOM 2471 C CA . ALA B 1 79 ? -16.047 0.546 -14.773 1 87.81 79 ALA B CA 1
ATOM 2472 C C . ALA B 1 79 ? -15.414 1.849 -14.297 1 87.81 79 ALA B C 1
ATOM 2474 O O . ALA B 1 79 ? -15.906 2.936 -14.609 1 87.81 79 ALA B O 1
ATOM 2475 N N . ASP B 1 80 ? -14.289 1.743 -13.562 1 87.5 80 ASP B N 1
ATOM 2476 C CA . ASP B 1 80 ? -13.688 2.924 -12.945 1 87.5 80 ASP B CA 1
ATOM 2477 C C . ASP B 1 80 ? -12.383 3.301 -13.641 1 87.5 80 ASP B C 1
ATOM 2479 O O . ASP B 1 80 ? -11.656 4.18 -13.172 1 87.5 80 ASP B O 1
ATOM 2483 N N . LEU B 1 81 ? -12.062 2.699 -14.695 1 79.88 81 LEU B N 1
ATOM 2484 C CA . LEU B 1 81 ? -10.789 2.902 -15.383 1 79.88 81 LEU B CA 1
ATOM 2485 C C . LEU B 1 81 ? -10.664 4.34 -15.883 1 79.88 81 LEU B C 1
ATOM 2487 O O . LEU B 1 81 ? -9.555 4.859 -16 1 79.88 81 LEU B O 1
ATOM 2491 N N . GLU B 1 82 ? -11.781 4.984 -16 1 78.19 82 GLU B N 1
ATOM 2492 C CA . GLU B 1 82 ? -11.758 6.34 -16.547 1 78.19 82 GLU B CA 1
ATOM 2493 C C . GLU B 1 82 ? -11.875 7.379 -15.43 1 78.19 82 GLU B C 1
ATOM 2495 O O . GLU B 1 82 ? -11.789 8.586 -15.688 1 78.19 82 GLU B O 1
ATOM 2500 N N . VAL B 1 83 ? -12.086 6.859 -14.25 1 77.56 83 VAL B N 1
ATOM 2501 C CA . VAL B 1 83 ? -12.227 7.809 -13.148 1 77.56 83 VAL B CA 1
ATOM 2502 C C . VAL B 1 83 ? -10.867 8.414 -12.812 1 77.56 83 VAL B C 1
ATOM 2504 O O . VAL B 1 83 ? -9.906 7.691 -12.531 1 77.56 83 VAL B O 1
ATOM 2507 N N . THR B 1 84 ? -10.75 9.68 -12.977 1 75.94 84 THR B N 1
ATOM 2508 C CA . THR B 1 84 ? -9.516 10.43 -12.75 1 75.94 84 THR B CA 1
ATOM 2509 C C . THR B 1 84 ? -8.969 10.148 -11.352 1 75.94 84 THR B C 1
ATOM 2511 O O . THR B 1 84 ? -9.727 10.102 -10.375 1 75.94 84 THR B O 1
ATOM 2514 N N . GLY B 1 85 ? -7.695 9.883 -11.18 1 74.31 85 GLY B N 1
ATOM 2515 C CA . GLY B 1 85 ? -7.016 9.773 -9.898 1 74.31 85 GLY B CA 1
ATOM 2516 C C . GLY B 1 85 ? -6.957 8.352 -9.375 1 74.31 85 GLY B C 1
ATOM 2517 O O . GLY B 1 85 ? -6.188 8.047 -8.461 1 74.31 85 GLY B O 1
ATOM 2518 N N . LEU B 1 86 ? -7.848 7.48 -9.867 1 76.62 86 LEU B N 1
ATOM 2519 C CA . LEU B 1 86 ? -7.883 6.113 -9.359 1 76.62 86 LEU B CA 1
ATOM 2520 C C . LEU B 1 86 ? -6.871 5.234 -10.094 1 76.62 86 LEU B C 1
ATOM 2522 O O . LEU B 1 86 ? -6.352 4.273 -9.516 1 76.62 86 LEU B O 1
ATOM 2526 N N . LYS B 1 87 ? -6.59 5.582 -11.32 1 65.06 87 LYS B N 1
ATOM 2527 C CA . LYS B 1 87 ? -5.805 4.707 -12.188 1 65.06 87 LYS B CA 1
ATOM 2528 C C . LYS B 1 87 ? -4.406 4.477 -11.609 1 65.06 87 LYS B C 1
ATOM 2530 O O . LYS B 1 87 ? -3.893 3.357 -11.641 1 65.06 87 LYS B O 1
ATOM 2535 N N . ARG B 1 88 ? -3.898 5.426 -11.102 1 65.38 88 ARG B N 1
ATOM 2536 C CA . ARG B 1 88 ? -2.5 5.312 -10.695 1 65.38 88 ARG B CA 1
ATOM 2537 C C . ARG B 1 88 ? -2.381 5.066 -9.195 1 65.38 88 ARG B C 1
ATOM 2539 O O . ARG B 1 88 ? -1.296 4.754 -8.695 1 65.38 88 ARG B O 1
ATOM 2546 N N . SER B 1 89 ? -3.5 5.062 -8.633 1 72.5 89 SER B N 1
ATOM 2547 C CA . SER B 1 89 ? -3.443 4.926 -7.18 1 72.5 89 SER B CA 1
ATOM 2548 C C . SER B 1 89 ? -3.271 3.471 -6.77 1 72.5 89 SER B C 1
ATOM 2550 O O . SER B 1 89 ? -3.85 2.572 -7.383 1 72.5 89 SER B O 1
ATOM 2552 N N . ASN B 1 90 ? -2.369 3.254 -5.805 1 74.25 90 ASN B N 1
ATOM 2553 C CA . ASN B 1 90 ? -2.137 1.948 -5.199 1 74.25 90 ASN B CA 1
ATOM 2554 C C . ASN B 1 90 ? -1.471 0.986 -6.176 1 74.25 90 ASN B C 1
ATOM 2556 O O . ASN B 1 90 ? -1.728 -0.219 -6.141 1 74.25 90 ASN B O 1
ATOM 2560 N N . VAL B 1 91 ? -0.882 1.604 -7.164 1 77.31 91 VAL B N 1
ATOM 2561 C CA . VAL B 1 91 ? -0.13 0.79 -8.117 1 77.31 91 VAL B CA 1
ATOM 2562 C C . VAL B 1 91 ? 1.363 0.891 -7.812 1 77.31 91 VAL B C 1
ATOM 2564 O O . VAL B 1 91 ? 1.887 1.986 -7.598 1 77.31 91 VAL B O 1
ATOM 2567 N N . VAL B 1 92 ? 1.956 -0.253 -7.723 1 79 92 VAL B N 1
ATOM 2568 C CA . VAL B 1 92 ? 3.402 -0.294 -7.539 1 79 92 VAL B CA 1
ATOM 2569 C C . VAL B 1 92 ? 4.098 -0.292 -8.898 1 79 92 VAL B C 1
ATOM 2571 O O . VAL B 1 92 ? 3.721 -1.051 -9.797 1 79 92 VAL B O 1
ATOM 2574 N N . THR B 1 93 ? 4.977 0.593 -9.008 1 77.25 93 THR B N 1
ATOM 2575 C CA . THR B 1 93 ? 5.777 0.645 -10.227 1 77.25 93 THR B CA 1
ATOM 2576 C C . THR B 1 93 ? 7.188 0.116 -9.969 1 77.25 93 THR B C 1
ATOM 2578 O O . THR B 1 93 ? 7.852 0.535 -9.023 1 77.25 93 THR B O 1
ATOM 2581 N N . PHE B 1 94 ? 7.586 -0.743 -10.82 1 81.94 94 PHE B N 1
ATOM 2582 C CA . PHE B 1 94 ? 8.922 -1.319 -10.711 1 81.94 94 PHE B CA 1
ATOM 2583 C C . PHE B 1 94 ? 9.93 -0.517 -11.523 1 81.94 94 PHE B C 1
ATOM 2585 O O . PHE B 1 94 ? 9.562 0.14 -12.5 1 81.94 94 PHE B O 1
ATOM 2592 N N . THR B 1 95 ? 11.156 -0.562 -11.062 1 82.88 95 THR B N 1
ATOM 2593 C CA . THR B 1 95 ? 12.227 0.024 -11.859 1 82.88 95 THR B CA 1
ATOM 2594 C C . THR B 1 95 ? 12.492 -0.812 -13.109 1 82.88 95 THR B C 1
ATOM 2596 O O . THR B 1 95 ? 12.055 -1.962 -13.195 1 82.88 95 THR B O 1
ATOM 2599 N N . THR B 1 96 ? 13.203 -0.283 -14.016 1 80.5 96 THR B N 1
ATOM 2600 C CA . THR B 1 96 ? 13.57 -0.995 -15.234 1 80.5 96 THR B CA 1
ATOM 2601 C C . THR B 1 96 ? 14.32 -2.285 -14.906 1 80.5 96 THR B C 1
ATOM 2603 O O . THR B 1 96 ? 14.055 -3.332 -15.5 1 80.5 96 THR B O 1
ATOM 2606 N N . GLU B 1 97 ? 15.195 -2.168 -13.984 1 82.94 97 GLU B N 1
ATOM 2607 C CA . GLU B 1 97 ? 15.969 -3.334 -13.57 1 82.94 97 GLU B CA 1
ATOM 2608 C C . GLU B 1 97 ? 15.07 -4.41 -12.969 1 82.94 97 GLU B C 1
ATOM 2610 O O . GLU B 1 97 ? 15.234 -5.598 -13.266 1 82.94 97 GLU B O 1
ATOM 2615 N N . GLN B 1 98 ? 14.172 -4.023 -12.195 1 85.62 98 GLN B N 1
ATOM 2616 C CA . GLN B 1 98 ? 13.234 -4.957 -11.586 1 85.62 98 GLN B CA 1
ATOM 2617 C C . GLN B 1 98 ? 12.344 -5.613 -12.641 1 85.62 98 GLN B C 1
ATOM 2619 O O . GLN B 1 98 ? 12.07 -6.812 -12.57 1 85.62 98 GLN B O 1
ATOM 2624 N N . TYR B 1 99 ? 11.945 -4.812 -13.594 1 84.5 99 TYR B N 1
ATOM 2625 C CA . TYR B 1 99 ? 11.164 -5.379 -14.688 1 84.5 99 TYR B CA 1
ATOM 2626 C C . TYR B 1 99 ? 11.977 -6.422 -15.453 1 84.5 99 TYR B C 1
ATOM 2628 O O . TYR B 1 99 ? 11.445 -7.461 -15.844 1 84.5 99 TYR B O 1
ATOM 2636 N N . HIS B 1 100 ? 13.164 -6.113 -15.609 1 84.88 100 HIS B N 1
ATOM 2637 C CA . HIS B 1 100 ? 14.031 -7.074 -16.281 1 84.88 100 HIS B CA 1
ATOM 2638 C C . HIS B 1 100 ? 14.133 -8.375 -15.492 1 84.88 100 HIS B C 1
ATOM 2640 O O . HIS B 1 100 ? 14.055 -9.461 -16.062 1 84.88 100 HIS B O 1
ATOM 2646 N N . LEU B 1 101 ? 14.383 -8.234 -14.258 1 89.56 101 LEU B N 1
ATOM 2647 C CA . LEU B 1 101 ? 14.469 -9.398 -13.383 1 89.56 101 LEU B CA 1
ATOM 2648 C C . LEU B 1 101 ? 13.164 -10.195 -13.414 1 89.56 101 LEU B C 1
ATOM 2650 O O . LEU B 1 101 ? 13.188 -11.43 -13.422 1 89.56 101 LEU B O 1
ATOM 2654 N N . LEU B 1 102 ? 12.117 -9.477 -13.484 1 90.25 102 LEU B N 1
ATOM 2655 C CA . LEU B 1 102 ? 10.812 -10.125 -13.57 1 90.25 102 LEU B CA 1
ATOM 2656 C C . LEU B 1 102 ? 10.688 -10.914 -14.875 1 90.25 102 LEU B C 1
ATOM 2658 O O . LEU B 1 102 ? 10.109 -12 -14.883 1 90.25 102 LEU B O 1
ATOM 2662 N N . LEU B 1 103 ? 11.203 -10.359 -15.844 1 87.69 103 LEU B N 1
ATOM 2663 C CA . LEU B 1 103 ? 11.172 -11.039 -17.141 1 87.69 103 LEU B CA 1
ATOM 2664 C C . LEU B 1 103 ? 11.953 -12.344 -17.094 1 87.69 103 LEU B C 1
ATOM 2666 O O . LEU B 1 103 ? 11.523 -13.352 -17.656 1 87.69 103 LEU B O 1
ATOM 2670 N N . VAL B 1 104 ? 13.047 -12.289 -16.453 1 90.19 104 VAL B N 1
ATOM 2671 C CA . VAL B 1 104 ? 13.859 -13.492 -16.312 1 90.19 104 VAL B CA 1
ATOM 2672 C C . VAL B 1 104 ? 13.094 -14.539 -15.516 1 90.19 104 VAL B C 1
ATOM 2674 O O . VAL B 1 104 ? 13.016 -15.703 -15.914 1 90.19 104 VAL B O 1
ATOM 2677 N N . LEU B 1 105 ? 12.531 -14.188 -14.453 1 93 105 LEU B N 1
ATOM 2678 C CA . LEU B 1 105 ? 11.742 -15.094 -13.633 1 93 105 LEU B CA 1
ATOM 2679 C C . LEU B 1 105 ? 10.594 -15.688 -14.438 1 93 105 LEU B C 1
ATOM 2681 O O . LEU B 1 105 ? 10.312 -16.891 -14.336 1 93 105 LEU B O 1
ATOM 2685 N N . TRP B 1 106 ? 10.023 -14.828 -15.172 1 90.12 106 TRP B N 1
ATOM 2686 C CA . TRP B 1 106 ? 8.914 -15.258 -16.016 1 90.12 106 TRP B CA 1
ATOM 2687 C C . TRP B 1 106 ? 9.383 -16.297 -17.031 1 90.12 106 TRP B C 1
ATOM 2689 O O . TRP B 1 106 ? 8.719 -17.312 -17.25 1 90.12 106 TRP B O 1
ATOM 2699 N N . SER B 1 107 ? 10.461 -16.062 -17.594 1 88.12 107 SER B N 1
ATOM 2700 C CA . SER B 1 107 ? 11.016 -17 -18.562 1 88.12 107 SER B CA 1
ATOM 2701 C C . SER B 1 107 ? 11.289 -18.359 -17.938 1 88.12 107 SER B C 1
ATOM 2703 O O . SER B 1 107 ? 10.977 -19.391 -18.516 1 88.12 107 SER B O 1
ATOM 2705 N N . VAL B 1 108 ? 11.852 -18.312 -16.781 1 91.38 108 VAL B N 1
ATOM 2706 C CA . VAL B 1 108 ? 12.141 -19.547 -16.062 1 91.38 108 VAL B CA 1
ATOM 2707 C C . VAL B 1 108 ? 10.844 -20.281 -15.727 1 91.38 108 VAL B C 1
ATOM 2709 O O . VAL B 1 108 ? 10.742 -21.5 -15.883 1 91.38 108 VAL B O 1
ATOM 2712 N N . TYR B 1 109 ? 9.898 -19.578 -15.305 1 92.19 109 TYR B N 1
ATOM 2713 C CA . TYR B 1 109 ? 8.602 -20.141 -14.961 1 92.19 109 TYR B CA 1
ATOM 2714 C C . TYR B 1 109 ? 7.973 -20.828 -16.172 1 92.19 109 TYR B C 1
ATOM 2716 O O . TYR B 1 109 ? 7.504 -21.969 -16.062 1 92.19 109 TYR B O 1
ATOM 2724 N N . LEU B 1 110 ? 8 -20.156 -17.25 1 86.38 110 LEU B N 1
ATOM 2725 C CA . LEU B 1 110 ? 7.418 -20.688 -18.484 1 86.38 110 LEU B CA 1
ATOM 2726 C C . LEU B 1 110 ? 8.156 -21.938 -18.922 1 86.38 110 LEU B C 1
ATOM 2728 O O . LEU B 1 110 ? 7.531 -22.906 -19.391 1 86.38 110 LEU B O 1
ATOM 2732 N N . GLU B 1 111 ? 9.414 -21.875 -18.781 1 88.25 111 GLU B N 1
ATOM 2733 C CA . GLU B 1 111 ? 10.219 -23.047 -19.125 1 88.25 111 GLU B CA 1
ATOM 2734 C C . GLU B 1 111 ? 9.844 -24.25 -18.266 1 88.25 111 GLU B C 1
ATOM 2736 O O . GLU B 1 111 ? 9.742 -25.375 -18.766 1 88.25 111 GLU B O 1
ATOM 2741 N N . ASN B 1 112 ? 9.633 -23.984 -17.031 1 90.31 112 ASN B N 1
ATOM 2742 C CA . ASN B 1 112 ? 9.273 -25.047 -16.109 1 90.31 112 ASN B CA 1
ATOM 2743 C C . ASN B 1 112 ? 7.887 -25.609 -16.422 1 90.31 112 ASN B C 1
ATOM 2745 O O . ASN B 1 112 ? 7.66 -26.812 -16.297 1 90.31 112 ASN B O 1
ATOM 2749 N N . LEU B 1 113 ? 6.973 -24.75 -16.703 1 83.75 113 LEU B N 1
ATOM 2750 C CA . LEU B 1 113 ? 5.629 -25.188 -17.062 1 83.75 113 LEU B CA 1
ATOM 2751 C C . LEU B 1 113 ? 5.672 -26.109 -18.281 1 83.75 113 LEU B C 1
ATOM 2753 O O . LEU B 1 113 ? 4.953 -27.125 -18.312 1 83.75 113 LEU B O 1
ATOM 2757 N N . GLY B 1 114 ? 6.492 -25.734 -19.219 1 80.38 114 GLY B N 1
ATOM 2758 C CA . GLY B 1 114 ? 6.629 -26.531 -20.422 1 80.38 114 GLY B CA 1
ATOM 2759 C C . GLY B 1 114 ? 7.16 -27.938 -20.156 1 80.38 114 GLY B C 1
ATOM 2760 O O . GLY B 1 114 ? 6.75 -28.891 -20.812 1 80.38 114 GLY B O 1
ATOM 2761 N N . TYR B 1 115 ? 7.977 -28.016 -19.141 1 75.5 115 TYR B N 1
ATOM 2762 C CA . TYR B 1 115 ? 8.617 -29.297 -18.844 1 75.5 115 TYR B CA 1
ATOM 2763 C C . TYR B 1 115 ? 7.859 -30.047 -17.75 1 75.5 115 TYR B C 1
ATOM 2765 O O . TYR B 1 115 ? 8.266 -31.125 -17.344 1 75.5 115 TYR B O 1
ATOM 2773 N N . ASN B 1 116 ? 6.734 -29.484 -17.328 1 77.56 116 ASN B N 1
ATOM 2774 C CA . ASN B 1 116 ? 5.969 -30.062 -16.234 1 77.56 116 ASN B CA 1
ATOM 2775 C C . ASN B 1 116 ? 6.832 -30.266 -14.992 1 77.56 116 ASN B C 1
ATOM 2777 O O . ASN B 1 116 ? 6.781 -31.328 -14.359 1 77.56 116 ASN B O 1
ATOM 2781 N N . GLU B 1 117 ? 7.699 -29.359 -14.805 1 75.88 117 GLU B N 1
ATOM 2782 C CA . GLU B 1 117 ? 8.555 -29.375 -13.625 1 75.88 117 GLU B CA 1
ATOM 2783 C C . GLU B 1 117 ? 7.984 -28.5 -12.516 1 75.88 117 GLU B C 1
ATOM 2785 O O . GLU B 1 117 ? 7.094 -27.688 -12.758 1 75.88 117 GLU B O 1
ATOM 2790 N N . GLU B 1 118 ? 8.461 -28.797 -11.328 1 84.81 118 GLU B N 1
ATOM 2791 C CA . GLU B 1 118 ? 8.102 -27.922 -10.227 1 84.81 118 GLU B CA 1
ATOM 2792 C C . GLU B 1 118 ? 8.531 -26.484 -10.5 1 84.81 118 GLU B C 1
ATOM 2794 O O . GLU B 1 118 ? 9.531 -26.25 -11.18 1 84.81 118 GLU B O 1
ATOM 2799 N N . ASN B 1 119 ? 7.777 -25.594 -10.125 1 92 119 ASN B N 1
ATOM 2800 C CA . ASN B 1 119 ? 8.062 -24.172 -10.344 1 92 119 ASN B CA 1
ATOM 2801 C C . ASN B 1 119 ? 9.102 -23.656 -9.359 1 92 119 ASN B C 1
ATOM 2803 O O . ASN B 1 119 ? 8.789 -22.812 -8.516 1 92 119 ASN B O 1
ATOM 2807 N N . LEU B 1 120 ? 10.32 -24.203 -9.492 1 95.56 120 LEU B N 1
ATOM 2808 C CA . LEU B 1 120 ? 11.445 -23.875 -8.625 1 95.56 120 LEU B CA 1
ATOM 2809 C C . LEU B 1 120 ? 12.656 -23.438 -9.445 1 95.56 120 LEU B C 1
ATOM 2811 O O . LEU B 1 120 ? 12.797 -23.844 -10.609 1 95.56 120 LEU B O 1
ATOM 2815 N N . VAL B 1 121 ? 13.492 -22.719 -8.859 1 96.44 121 VAL B N 1
ATOM 2816 C CA . VAL B 1 121 ? 14.781 -22.375 -9.461 1 96.44 121 VAL B CA 1
ATOM 2817 C C . VAL B 1 121 ? 15.812 -22.156 -8.359 1 96.44 121 VAL B C 1
ATOM 2819 O O . VAL B 1 121 ? 15.5 -21.609 -7.301 1 96.44 121 VAL B O 1
ATOM 2822 N N . MET B 1 122 ? 16.953 -22.625 -8.594 1 96.12 122 MET B N 1
ATOM 2823 C CA . MET B 1 122 ? 18.047 -22.344 -7.664 1 96.12 122 MET B CA 1
ATOM 2824 C C . MET B 1 122 ? 18.547 -20.906 -7.828 1 96.12 122 MET B C 1
ATOM 2826 O O . MET B 1 122 ? 18.641 -20.406 -8.945 1 96.12 122 MET B O 1
ATOM 2830 N N . ARG B 1 123 ? 18.938 -20.312 -6.738 1 94.88 123 ARG B N 1
ATOM 2831 C CA . ARG B 1 123 ? 19.406 -18.938 -6.754 1 94.88 123 ARG B CA 1
ATOM 2832 C C . ARG B 1 123 ? 20.594 -18.766 -7.703 1 94.88 123 ARG B C 1
ATOM 2834 O O . ARG B 1 123 ? 20.641 -17.812 -8.477 1 94.88 123 ARG B O 1
ATOM 2841 N N . GLY B 1 124 ? 21.547 -19.672 -7.641 1 93.75 124 GLY B N 1
ATOM 2842 C CA . GLY B 1 124 ? 22.703 -19.625 -8.531 1 93.75 124 GLY B CA 1
ATOM 2843 C C . GLY B 1 124 ? 22.312 -19.672 -10 1 93.75 124 GLY B C 1
ATOM 2844 O O . GLY B 1 124 ? 22.875 -18.938 -10.82 1 93.75 124 GLY B O 1
ATOM 2845 N N . ASP B 1 125 ? 21.406 -20.578 -10.359 1 94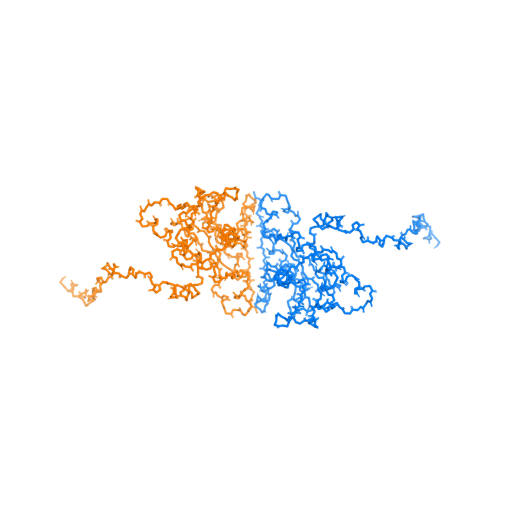.06 125 ASP B N 1
ATOM 2846 C CA . ASP B 1 125 ? 20.922 -20.703 -11.734 1 94.06 125 ASP B CA 1
ATOM 2847 C C . ASP B 1 125 ? 20.25 -19.406 -12.188 1 94.06 125 ASP B C 1
ATOM 2849 O O . ASP B 1 125 ? 20.406 -18.984 -13.336 1 94.06 125 ASP B O 1
ATOM 2853 N N . LEU B 1 126 ? 19.516 -18.781 -11.312 1 94.06 126 LEU B N 1
ATOM 2854 C CA . LEU B 1 126 ? 18.844 -17.516 -11.617 1 94.06 126 LEU B CA 1
ATOM 2855 C C . LEU B 1 126 ? 19.859 -16.422 -11.914 1 94.06 126 LEU B C 1
ATOM 2857 O O . LEU B 1 126 ? 19.703 -15.672 -12.883 1 94.06 126 LEU B O 1
ATOM 2861 N N . ILE B 1 127 ? 20.844 -16.375 -11.109 1 91.5 127 ILE B N 1
ATOM 2862 C CA . ILE B 1 127 ? 21.891 -15.383 -11.289 1 91.5 127 ILE B CA 1
ATOM 2863 C C . ILE B 1 127 ? 22.562 -15.57 -12.648 1 91.5 127 ILE B C 1
ATOM 2865 O O . ILE B 1 127 ? 22.812 -14.594 -13.359 1 91.5 127 ILE B O 1
ATOM 2869 N N . ASP B 1 128 ? 22.812 -16.797 -12.992 1 91.56 128 ASP B N 1
ATOM 2870 C CA . ASP B 1 128 ? 23.438 -17.078 -14.281 1 91.56 128 ASP B CA 1
ATOM 2871 C C . ASP B 1 128 ? 22.547 -16.625 -15.438 1 91.56 128 ASP B C 1
ATOM 2873 O O . ASP B 1 128 ? 23.031 -16.078 -16.422 1 91.56 128 ASP B O 1
ATOM 2877 N N . LYS B 1 129 ? 21.297 -16.875 -15.32 1 90.62 129 LYS B N 1
ATOM 2878 C CA . LYS B 1 129 ? 20.344 -16.484 -16.359 1 90.62 129 LYS B CA 1
ATOM 2879 C C . LYS B 1 129 ? 20.25 -14.969 -16.484 1 90.62 129 LYS B C 1
ATOM 2881 O O . LYS B 1 129 ? 20.109 -14.43 -17.578 1 90.62 129 LYS B O 1
ATOM 2886 N N . ILE B 1 130 ? 20.312 -14.297 -15.383 1 87.81 130 ILE B N 1
ATOM 2887 C CA . ILE B 1 130 ? 20.281 -12.844 -15.367 1 87.81 130 ILE B CA 1
ATOM 2888 C C . ILE B 1 130 ? 21.516 -12.289 -16.078 1 87.81 130 ILE B C 1
ATOM 2890 O O . ILE B 1 130 ? 21.406 -11.359 -16.875 1 87.81 130 ILE B O 1
ATOM 2894 N N . LYS B 1 131 ? 22.594 -12.836 -15.727 1 85.44 131 LYS B N 1
ATOM 2895 C CA . LYS B 1 131 ? 23.859 -12.406 -16.344 1 85.44 131 LYS B CA 1
ATOM 2896 C C . LYS B 1 131 ? 23.828 -12.609 -17.859 1 85.44 131 LYS B C 1
ATOM 2898 O O . LYS B 1 131 ? 24.422 -11.82 -18.594 1 85.44 131 LYS B O 1
ATOM 2903 N N . ALA B 1 132 ? 23.203 -13.641 -18.172 1 82.25 132 ALA B N 1
ATOM 2904 C CA . ALA B 1 132 ? 23.109 -13.938 -19.609 1 82.25 132 ALA B CA 1
ATOM 2905 C C . ALA B 1 132 ? 22.422 -12.812 -20.359 1 82.25 132 ALA B C 1
ATOM 2907 O O . ALA B 1 132 ? 22.672 -12.609 -21.547 1 82.25 132 ALA B O 1
ATOM 2908 N N . TYR B 1 133 ? 21.625 -12.086 -19.703 1 73.69 133 TYR B N 1
ATOM 2909 C CA . TYR B 1 133 ? 20.906 -10.984 -20.344 1 73.69 133 TYR B CA 1
ATOM 2910 C C . TYR B 1 133 ? 21.641 -9.664 -20.109 1 73.69 133 TYR B C 1
ATOM 2912 O O . TYR B 1 133 ? 21.062 -8.594 -20.344 1 73.69 133 TYR B O 1
ATOM 2920 N N . ALA B 1 134 ? 22.844 -9.648 -19.672 1 63.22 134 ALA B N 1
ATOM 2921 C CA . ALA B 1 134 ? 23.766 -8.531 -19.531 1 63.22 134 ALA B CA 1
ATOM 2922 C C . ALA B 1 134 ? 23.281 -7.539 -18.484 1 63.22 134 ALA B C 1
ATOM 2924 O O . ALA B 1 134 ? 23.422 -6.328 -18.656 1 63.22 134 ALA B O 1
ATOM 2925 N N . VAL B 1 135 ? 22.641 -8.039 -17.703 1 64.12 135 VAL B N 1
ATOM 2926 C CA . VAL B 1 135 ? 22.25 -7.145 -16.609 1 64.12 135 VAL B CA 1
ATOM 2927 C C . VAL B 1 135 ? 23.25 -7.266 -15.469 1 64.12 135 VAL B C 1
ATOM 2929 O O . VAL B 1 135 ? 23.5 -8.367 -14.961 1 64.12 135 VAL B O 1
ATOM 2932 N N . ASP B 1 136 ? 24.156 -6.332 -15.367 1 69.12 136 ASP B N 1
ATOM 2933 C CA . ASP B 1 136 ? 25.047 -6.285 -14.219 1 69.12 136 ASP B CA 1
ATOM 2934 C C . ASP B 1 136 ? 24.312 -5.855 -12.953 1 69.12 136 ASP B C 1
ATOM 2936 O O . ASP B 1 136 ? 24.141 -4.66 -12.711 1 69.12 136 ASP B O 1
ATOM 2940 N N . ILE B 1 137 ? 23.797 -6.82 -12.297 1 71.06 137 ILE B N 1
ATOM 2941 C CA . ILE B 1 137 ? 23.031 -6.441 -11.117 1 71.06 137 ILE B CA 1
ATOM 2942 C C . ILE B 1 137 ? 23.875 -6.668 -9.867 1 71.06 137 ILE B C 1
ATOM 2944 O O . ILE B 1 137 ? 24.469 -7.727 -9.695 1 71.06 137 ILE B O 1
ATOM 2948 N N . ASP B 1 138 ? 24.047 -5.668 -9.148 1 82.62 138 ASP B N 1
ATOM 2949 C CA . ASP B 1 138 ? 24.688 -5.75 -7.84 1 82.62 138 ASP B CA 1
ATOM 2950 C C . ASP B 1 138 ? 23.891 -6.656 -6.902 1 82.62 138 ASP B C 1
ATOM 2952 O O . ASP B 1 138 ? 22.672 -6.77 -7.031 1 82.62 138 ASP B O 1
ATOM 2956 N N . LYS B 1 139 ? 24.609 -7.398 -6.09 1 83 139 LYS B N 1
ATOM 2957 C CA . LYS B 1 139 ? 24.031 -8.344 -5.148 1 83 139 LYS B CA 1
ATOM 2958 C C . LYS B 1 139 ? 22.953 -7.672 -4.301 1 83 139 LYS B C 1
ATOM 2960 O O . LYS B 1 139 ? 21.906 -8.273 -4.023 1 83 139 LYS B O 1
ATOM 2965 N N . ARG B 1 140 ? 23.203 -6.5 -3.908 1 83.5 140 ARG B N 1
ATOM 2966 C CA . ARG B 1 140 ? 22.266 -5.773 -3.061 1 83.5 140 ARG B CA 1
ATOM 2967 C C . ARG B 1 140 ? 20.969 -5.469 -3.811 1 83.5 140 ARG B C 1
ATOM 2969 O O . ARG B 1 140 ? 19.875 -5.633 -3.268 1 83.5 140 ARG B O 1
ATOM 2976 N N . LYS B 1 141 ? 21.109 -5.121 -5.047 1 85.31 141 LYS B N 1
ATOM 2977 C CA . LYS B 1 141 ? 19.953 -4.828 -5.891 1 85.31 141 LYS B CA 1
ATOM 2978 C C . LYS B 1 141 ? 19.109 -6.082 -6.129 1 85.31 141 LYS B C 1
ATOM 2980 O O . LYS B 1 141 ? 17.875 -6.023 -6.113 1 85.31 141 LYS B O 1
ATOM 2985 N N . LEU B 1 142 ? 19.797 -7.133 -6.297 1 89.44 142 LEU B N 1
ATOM 2986 C CA . LEU B 1 142 ? 19.109 -8.398 -6.508 1 89.44 142 LEU B CA 1
ATOM 2987 C C . LEU B 1 142 ? 18.297 -8.789 -5.273 1 89.44 142 LEU B C 1
ATOM 2989 O O . LEU B 1 142 ? 17.125 -9.148 -5.383 1 89.44 142 LEU B O 1
ATOM 2993 N N . SER B 1 143 ? 18.938 -8.695 -4.176 1 90.75 143 SER B N 1
ATOM 2994 C CA . SER B 1 143 ? 18.281 -9.055 -2.92 1 90.75 143 SER B CA 1
ATOM 2995 C C . SER B 1 143 ? 17.047 -8.188 -2.668 1 90.75 143 SER B C 1
ATOM 2997 O O . SER B 1 143 ? 16 -8.695 -2.252 1 90.75 143 SER B O 1
ATOM 2999 N N . THR B 1 144 ? 17.188 -6.945 -2.938 1 88.38 144 THR B N 1
ATOM 3000 C CA . THR B 1 144 ? 16.078 -6.012 -2.76 1 88.38 144 THR B CA 1
ATOM 3001 C C . THR B 1 144 ? 14.922 -6.352 -3.707 1 88.38 144 THR B C 1
ATOM 3003 O O . THR B 1 144 ? 13.758 -6.328 -3.309 1 88.38 144 THR B O 1
ATOM 3006 N N . ALA B 1 145 ? 15.281 -6.664 -4.883 1 91.38 145 ALA B N 1
ATOM 3007 C CA . ALA B 1 145 ? 14.266 -7.016 -5.871 1 91.38 145 ALA B CA 1
ATOM 3008 C C . ALA B 1 145 ? 13.547 -8.305 -5.48 1 91.38 145 ALA B C 1
ATOM 3010 O O . ALA B 1 145 ? 12.32 -8.375 -5.543 1 91.38 145 ALA B O 1
ATOM 3011 N N . LEU B 1 146 ? 14.336 -9.234 -5.086 1 94.38 146 LEU B N 1
ATOM 3012 C CA . LEU B 1 146 ? 13.75 -10.508 -4.699 1 94.38 146 LEU B CA 1
ATOM 3013 C C . LEU B 1 146 ? 12.82 -10.336 -3.502 1 94.38 146 LEU B C 1
ATOM 3015 O O . LEU B 1 146 ? 11.75 -10.945 -3.449 1 94.38 146 LEU B O 1
ATOM 3019 N N . ALA B 1 147 ? 13.234 -9.539 -2.596 1 93.62 147 ALA B N 1
ATOM 3020 C CA . ALA B 1 147 ? 12.398 -9.266 -1.426 1 93.62 147 ALA B CA 1
ATOM 3021 C C . ALA B 1 147 ? 11.078 -8.617 -1.829 1 93.62 147 ALA B C 1
ATOM 3023 O O . ALA B 1 147 ? 10.023 -8.969 -1.306 1 93.62 147 ALA B O 1
ATOM 3024 N N . LEU B 1 148 ? 11.18 -7.727 -2.703 1 92.88 148 LEU B N 1
ATOM 3025 C CA . LEU B 1 148 ? 9.992 -7.051 -3.219 1 92.88 148 LEU B CA 1
ATOM 3026 C C . LEU B 1 148 ? 9.055 -8.039 -3.902 1 92.88 148 LEU B C 1
ATOM 3028 O O . LEU B 1 148 ? 7.848 -8.016 -3.67 1 92.88 148 LEU B O 1
ATOM 3032 N N . PHE B 1 149 ? 9.602 -8.883 -4.715 1 94.81 149 PHE B N 1
ATOM 3033 C CA . PHE B 1 149 ? 8.805 -9.859 -5.441 1 94.81 149 PHE B CA 1
ATOM 3034 C C . PHE B 1 149 ? 8.148 -10.852 -4.48 1 94.81 149 PHE B C 1
ATOM 3036 O O . PHE B 1 149 ? 7.027 -11.297 -4.715 1 94.81 149 PHE B O 1
ATOM 3043 N N . LYS B 1 150 ? 8.852 -11.164 -3.482 1 95.75 150 LYS B N 1
ATOM 3044 C CA . LYS B 1 150 ? 8.289 -12.031 -2.443 1 95.75 150 LYS B CA 1
ATOM 3045 C C . LYS B 1 150 ? 7.133 -11.336 -1.726 1 95.75 150 LYS B C 1
ATOM 3047 O O . LYS B 1 150 ? 6.09 -11.953 -1.492 1 95.75 150 LYS B O 1
ATOM 3052 N N . LYS B 1 151 ? 7.277 -10.125 -1.444 1 93 151 LYS B N 1
ATOM 3053 C CA . LYS B 1 151 ? 6.242 -9.344 -0.778 1 93 151 LYS B CA 1
ATOM 3054 C C . LYS B 1 151 ? 4.938 -9.359 -1.571 1 93 151 LYS B C 1
ATOM 3056 O O . LYS B 1 151 ? 3.854 -9.438 -0.991 1 93 151 LYS B O 1
ATOM 3061 N N . TYR B 1 152 ? 5.031 -9.383 -2.854 1 93.06 152 TYR B N 1
ATOM 3062 C CA . TYR B 1 152 ? 3.85 -9.312 -3.703 1 93.06 152 TYR B CA 1
ATOM 3063 C C . TYR B 1 152 ? 3.449 -10.695 -4.203 1 93.06 152 TYR B C 1
ATOM 3065 O O . TYR B 1 152 ? 2.74 -10.82 -5.203 1 93.06 152 TYR B O 1
ATOM 3073 N N . SER B 1 153 ? 4.008 -11.664 -3.617 1 95.12 153 SER B N 1
ATOM 3074 C CA . SER B 1 153 ? 3.607 -13.055 -3.793 1 95.12 153 SER B CA 1
ATOM 3075 C C . SER B 1 153 ? 3.893 -13.531 -5.211 1 95.12 153 SER B C 1
ATOM 3077 O O . SER B 1 153 ? 3.092 -14.266 -5.797 1 95.12 153 SER B O 1
ATOM 3079 N N . LEU B 1 154 ? 4.969 -13.086 -5.715 1 95.56 154 LEU B N 1
ATOM 3080 C CA . LEU B 1 154 ? 5.398 -13.586 -7.016 1 95.56 154 LEU B CA 1
ATOM 3081 C C . LEU B 1 154 ? 6.336 -14.773 -6.863 1 95.56 154 LEU B C 1
ATOM 3083 O O . LEU B 1 154 ? 6.344 -15.68 -7.699 1 95.56 154 LEU B O 1
ATOM 3087 N N . ILE B 1 155 ? 7.082 -14.688 -5.801 1 97.19 155 ILE B N 1
ATOM 3088 C CA . ILE B 1 155 ? 8.031 -15.75 -5.496 1 97.19 155 ILE B CA 1
ATOM 3089 C C . ILE B 1 155 ? 8.109 -15.961 -3.984 1 97.19 155 ILE B C 1
ATOM 3091 O O . ILE B 1 155 ? 7.543 -15.18 -3.215 1 97.19 155 ILE B O 1
ATOM 3095 N N . ASN B 1 156 ? 8.789 -17.016 -3.561 1 97.56 156 ASN B N 1
ATOM 3096 C CA . ASN B 1 156 ? 9.094 -17.281 -2.156 1 97.56 156 ASN B CA 1
ATOM 3097 C C . ASN B 1 156 ? 10.469 -17.922 -1.986 1 97.56 156 ASN B C 1
ATOM 3099 O O . ASN B 1 156 ? 10.914 -18.672 -2.855 1 97.56 156 ASN B O 1
ATOM 3103 N N . PHE B 1 157 ? 11.086 -17.531 -0.922 1 97.25 157 PHE B N 1
ATOM 3104 C CA . PHE B 1 157 ? 12.391 -18.094 -0.573 1 97.25 157 PHE B CA 1
ATOM 3105 C C . PHE B 1 157 ? 12.719 -17.812 0.888 1 97.25 157 PHE B C 1
ATOM 3107 O O . PHE B 1 157 ? 12.062 -17 1.537 1 97.25 157 PHE B O 1
ATOM 3114 N N . ASP B 1 158 ? 13.656 -18.562 1.356 1 96 158 ASP B N 1
ATOM 3115 C CA . ASP B 1 158 ? 14.172 -18.297 2.697 1 96 158 ASP B CA 1
ATOM 3116 C C . ASP B 1 158 ? 15.164 -17.141 2.691 1 96 158 ASP B C 1
ATOM 3118 O O . ASP B 1 158 ? 16.281 -17.266 2.186 1 96 158 ASP B O 1
ATOM 3122 N N . GLU B 1 159 ? 14.828 -16.047 3.248 1 90.19 159 GLU B N 1
ATOM 3123 C CA . GLU B 1 159 ? 15.633 -14.828 3.23 1 90.19 159 GLU B CA 1
ATOM 3124 C C . GLU B 1 159 ? 16.953 -15.031 3.969 1 90.19 159 GLU B C 1
ATOM 3126 O O . GLU B 1 159 ? 17.922 -14.312 3.723 1 90.19 159 GLU B O 1
ATOM 3131 N N . LYS B 1 160 ? 17.031 -15.969 4.801 1 90.88 160 LYS B N 1
ATOM 3132 C CA . LYS B 1 160 ? 18.234 -16.234 5.582 1 90.88 160 LYS B CA 1
ATOM 3133 C C . LYS B 1 160 ? 19.25 -17.031 4.773 1 90.88 160 LYS B C 1
ATOM 3135 O O . LYS B 1 160 ? 20.438 -17.062 5.109 1 90.88 160 LYS B O 1
ATOM 3140 N N . ASP B 1 161 ? 18.797 -17.734 3.82 1 91.44 161 ASP B N 1
ATOM 3141 C CA . ASP B 1 161 ? 19.656 -18.531 2.965 1 91.44 161 ASP B CA 1
ATOM 3142 C C . ASP B 1 161 ? 20.062 -17.766 1.714 1 91.44 161 ASP B C 1
ATOM 3144 O O . ASP B 1 161 ? 19.344 -17.75 0.721 1 91.44 161 ASP B O 1
ATOM 3148 N N . LYS B 1 162 ? 21.234 -17.25 1.665 1 87.62 162 LYS B N 1
ATOM 3149 C CA . LYS B 1 162 ? 21.719 -16.453 0.535 1 87.62 162 LYS B CA 1
ATOM 3150 C C . LYS B 1 162 ? 22.703 -17.25 -0.322 1 87.62 162 LYS B C 1
ATOM 3152 O O . LYS B 1 162 ? 23.391 -16.688 -1.171 1 87.62 162 LYS B O 1
ATOM 3157 N N . THR B 1 163 ? 22.734 -18.516 -0.097 1 90.94 163 THR B N 1
ATOM 3158 C CA . THR B 1 163 ? 23.656 -19.359 -0.844 1 90.94 163 THR B CA 1
ATOM 3159 C C . THR B 1 163 ? 23.172 -19.578 -2.275 1 90.94 163 THR B C 1
ATOM 3161 O O . THR B 1 163 ? 22 -19.297 -2.584 1 90.94 163 THR B O 1
ATOM 3164 N N . GLU B 1 164 ? 24.016 -20.031 -3.039 1 91.75 164 GLU B N 1
ATOM 3165 C CA . GLU B 1 164 ? 23.672 -20.312 -4.43 1 91.75 164 GLU B CA 1
ATOM 3166 C C . GLU B 1 164 ? 22.719 -21.5 -4.527 1 91.75 164 GLU B C 1
ATOM 3168 O O . GLU B 1 164 ? 22 -21.641 -5.52 1 91.75 164 GLU B O 1
ATOM 3173 N N . GLU B 1 165 ? 22.656 -22.312 -3.57 1 94.62 165 GLU B N 1
ATOM 3174 C CA . GLU B 1 165 ? 21.828 -23.516 -3.576 1 94.62 165 GLU B CA 1
ATOM 3175 C C . GLU B 1 165 ? 20.438 -23.219 -3.018 1 94.62 165 GLU B C 1
ATOM 3177 O O . GLU B 1 165 ? 19.547 -24.078 -3.049 1 94.62 165 GLU B O 1
ATOM 3182 N N . ALA B 1 166 ? 20.25 -22 -2.625 1 95.38 166 ALA B N 1
ATOM 3183 C CA . ALA B 1 166 ? 18.938 -21.625 -2.092 1 95.38 166 ALA B CA 1
ATOM 3184 C C . ALA B 1 166 ? 17.844 -21.812 -3.141 1 95.38 166 ALA B C 1
ATOM 3186 O O . ALA B 1 166 ? 18.062 -21.516 -4.32 1 95.38 166 ALA B O 1
ATOM 3187 N N . ILE B 1 167 ? 16.75 -22.312 -2.701 1 96.5 167 ILE B N 1
ATOM 3188 C CA . ILE B 1 167 ? 15.648 -22.609 -3.609 1 96.5 167 ILE B CA 1
ATOM 3189 C C . ILE B 1 167 ? 14.656 -21.453 -3.615 1 96.5 167 ILE B C 1
ATOM 3191 O O . ILE B 1 167 ? 14.242 -20.969 -2.557 1 96.5 167 ILE B O 1
ATOM 3195 N N . ILE B 1 168 ? 14.312 -21 -4.766 1 97.69 168 ILE B N 1
ATOM 3196 C CA . ILE B 1 168 ? 13.289 -19.984 -4.965 1 97.69 168 ILE B CA 1
ATOM 3197 C C . ILE B 1 168 ? 12.055 -20.609 -5.617 1 97.69 168 ILE B C 1
ATOM 3199 O O . ILE B 1 168 ? 12.148 -21.219 -6.68 1 97.69 168 ILE B O 1
ATOM 3203 N N . THR B 1 169 ? 10.984 -20.516 -5 1 97.75 169 THR B N 1
ATOM 3204 C CA . THR B 1 169 ? 9.711 -20.984 -5.551 1 97.75 169 THR B CA 1
ATOM 3205 C C . THR B 1 169 ? 9.078 -19.906 -6.43 1 97.75 169 THR B C 1
ATOM 3207 O O . THR B 1 169 ? 8.969 -18.75 -6.023 1 97.75 169 THR B O 1
ATOM 3210 N N . LEU B 1 170 ? 8.703 -20.281 -7.586 1 96.94 170 LEU B N 1
ATOM 3211 C CA . LEU B 1 170 ? 8.016 -19.391 -8.508 1 96.94 170 LEU B CA 1
ATOM 3212 C C . LEU B 1 170 ? 6.508 -19.641 -8.484 1 96.94 170 LEU B C 1
ATOM 3214 O O . LEU B 1 170 ? 6.051 -20.75 -8.719 1 96.94 170 LEU B O 1
ATOM 3218 N N . TYR B 1 171 ? 5.781 -18.609 -8.281 1 96.31 171 TYR B N 1
ATOM 3219 C CA . TYR B 1 171 ? 4.336 -18.766 -8.195 1 96.31 171 TYR B CA 1
ATOM 3220 C C . TYR B 1 171 ? 3.666 -18.484 -9.531 1 96.31 171 TYR B C 1
ATOM 3222 O O . TYR B 1 171 ? 4.195 -17.719 -10.352 1 96.31 171 TYR B O 1
ATOM 3230 N N . PRO B 1 172 ? 2.434 -19 -9.727 1 93.81 172 PRO B N 1
ATOM 3231 C CA . PRO B 1 172 ? 1.684 -18.719 -10.953 1 93.81 172 PRO B CA 1
ATOM 3232 C C . PRO B 1 172 ? 1.326 -17.25 -11.109 1 93.81 172 PRO B C 1
ATOM 3234 O O . PRO B 1 172 ? 0.986 -16.812 -12.211 1 93.81 172 PRO B O 1
ATOM 3237 N N . SER B 1 173 ? 1.373 -16.484 -10.07 1 94.31 173 SER B N 1
ATOM 3238 C CA . SER B 1 173 ? 1.088 -15.055 -10.125 1 94.31 173 SER B CA 1
ATOM 3239 C C . SER B 1 173 ? 1.987 -14.352 -11.133 1 94.31 173 SER B C 1
ATOM 3241 O O . SER B 1 173 ? 1.628 -13.297 -11.664 1 94.31 173 SER B O 1
ATOM 3243 N N . LEU B 1 174 ? 3.09 -14.93 -11.438 1 92.25 174 LEU B N 1
ATOM 3244 C CA . LEU B 1 174 ? 4.02 -14.383 -12.422 1 92.25 174 LEU B CA 1
ATOM 3245 C C . LEU B 1 174 ? 3.361 -14.266 -13.789 1 92.25 174 LEU B C 1
ATOM 3247 O O . LEU B 1 174 ? 3.812 -13.492 -14.641 1 92.25 174 LEU B O 1
ATOM 3251 N N . GLN B 1 175 ? 2.312 -15.008 -13.898 1 85.69 175 GLN B N 1
ATOM 3252 C CA . GLN B 1 175 ? 1.631 -14.992 -15.188 1 85.69 175 GLN B CA 1
ATOM 3253 C C . GLN B 1 175 ? 0.64 -13.836 -15.273 1 85.69 175 GLN B C 1
ATOM 3255 O O . GLN B 1 175 ? 0.095 -13.555 -16.344 1 85.69 175 GLN B O 1
ATOM 3260 N N . PHE B 1 176 ? 0.483 -13.297 -14.008 1 78.38 176 PHE B N 1
ATOM 3261 C CA . PHE B 1 176 ? -0.558 -12.273 -13.922 1 78.38 176 PHE B CA 1
ATOM 3262 C C . PHE B 1 176 ? 0.05 -10.898 -13.68 1 78.38 176 PHE B C 1
ATOM 3264 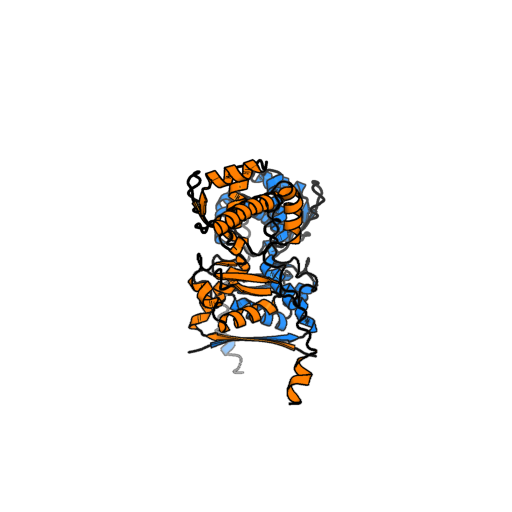O O . PHE B 1 176 ? 1.17 -10.789 -13.18 1 78.38 176 PHE B O 1
ATOM 3271 N N . GLY B 1 177 ? -0.623 -9.703 -14.047 1 63.22 177 GLY B N 1
ATOM 3272 C CA . GLY B 1 177 ? -0.349 -8.398 -13.453 1 63.22 177 GLY B CA 1
ATOM 3273 C C . GLY B 1 177 ? 0.494 -7.504 -14.336 1 63.22 177 GLY B C 1
ATOM 3274 O O . GLY B 1 177 ? 0.847 -6.391 -13.945 1 63.22 177 GLY B O 1
ATOM 3275 N N . TRP B 1 178 ? 0.968 -8.07 -15.352 1 57.75 178 TRP B N 1
ATOM 3276 C CA . TRP B 1 178 ? 1.9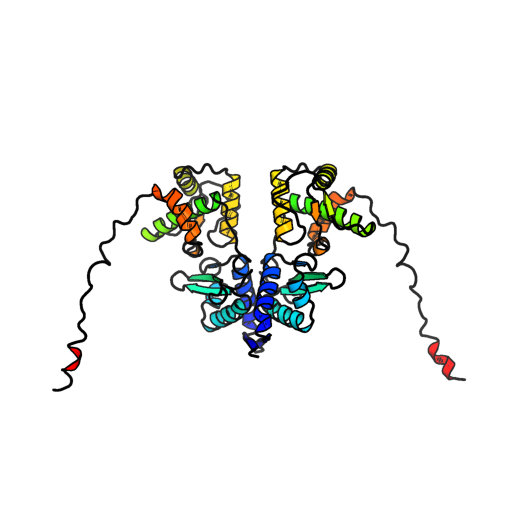03 -7.219 -16.078 1 57.75 178 TRP B CA 1
ATOM 3277 C C . TRP B 1 178 ? 1.163 -6.137 -16.859 1 57.75 178 TRP B C 1
ATOM 3279 O O . TRP B 1 178 ? 0.108 -6.395 -17.438 1 57.75 178 TRP B O 1
ATOM 3289 N N . ASP B 1 179 ? 1.362 -4.945 -16.266 1 55.31 179 ASP B N 1
ATOM 3290 C CA . ASP B 1 179 ? 1.026 -3.975 -17.312 1 55.31 179 ASP B CA 1
ATOM 3291 C C . ASP B 1 179 ? 1.668 -4.352 -18.641 1 55.31 179 ASP B C 1
ATOM 3293 O O . ASP B 1 179 ? 2.871 -4.168 -18.828 1 55.31 179 ASP B O 1
ATOM 3297 N N . ILE B 1 180 ? 0.858 -5.074 -19.375 1 52 180 ILE B N 1
ATOM 3298 C CA . ILE B 1 180 ? 1.286 -5.672 -20.641 1 52 180 ILE B CA 1
ATOM 3299 C C . ILE B 1 180 ? 2.035 -4.633 -21.469 1 52 180 ILE B C 1
ATOM 3301 O O . ILE B 1 180 ? 3.01 -4.961 -22.156 1 52 180 ILE B O 1
ATOM 3305 N N . VAL B 1 181 ? 1.53 -3.486 -21.312 1 52 181 VAL B N 1
ATOM 3306 C CA . VAL B 1 181 ? 2.15 -2.449 -22.141 1 52 181 VAL B CA 1
ATOM 3307 C C . VAL B 1 181 ? 3.604 -2.258 -21.719 1 52 181 VAL B C 1
ATOM 3309 O O . VAL B 1 181 ? 4.504 -2.24 -22.562 1 52 181 VAL B O 1
ATOM 3312 N N . GLN B 1 182 ? 3.775 -2.146 -20.422 1 55 182 GLN B N 1
ATOM 3313 C CA . GLN B 1 182 ? 5.145 -1.931 -19.969 1 55 182 GLN B CA 1
ATOM 3314 C C . GLN B 1 182 ? 6 -3.176 -20.188 1 55 182 GLN B C 1
ATOM 3316 O O . GLN B 1 182 ? 7.164 -3.074 -20.578 1 55 182 GLN B O 1
ATOM 3321 N N . PHE B 1 183 ? 5.371 -4.27 -20.016 1 57.12 183 PHE B N 1
ATOM 3322 C CA . PHE B 1 183 ? 6.082 -5.527 -20.219 1 57.12 183 PHE B CA 1
ATOM 3323 C C . PHE B 1 183 ? 6.469 -5.699 -21.688 1 57.12 183 PHE B C 1
ATOM 3325 O O . PHE B 1 183 ? 7.586 -6.121 -21.984 1 57.12 183 PHE B O 1
ATOM 3332 N N . LYS B 1 184 ? 5.562 -5.324 -22.516 1 55.44 184 LYS B N 1
ATOM 3333 C CA . LYS B 1 184 ? 5.836 -5.43 -23.938 1 55.44 184 LYS B CA 1
ATOM 3334 C C . LYS B 1 184 ? 6.969 -4.5 -24.359 1 55.44 184 LYS B C 1
ATOM 3336 O O . LYS B 1 184 ? 7.816 -4.867 -25.172 1 55.44 184 LYS B O 1
ATOM 3341 N N . GLU B 1 185 ? 6.922 -3.389 -23.75 1 59.03 185 GLU B N 1
ATOM 3342 C CA . GLU B 1 185 ? 7.961 -2.424 -24.094 1 59.03 185 GLU B CA 1
ATOM 3343 C C . GLU B 1 185 ? 9.336 -2.916 -23.672 1 59.03 185 GLU B C 1
ATOM 3345 O O . GLU B 1 185 ? 10.305 -2.807 -24.422 1 59.03 185 GLU B O 1
ATOM 3350 N N . ILE B 1 186 ? 9.32 -3.438 -22.594 1 56.22 186 ILE B N 1
ATOM 3351 C CA . ILE B 1 186 ? 10.602 -3.902 -22.078 1 56.22 186 ILE B CA 1
ATOM 3352 C C . ILE B 1 186 ? 11.008 -5.199 -22.781 1 56.22 186 ILE B C 1
ATOM 3354 O O . ILE B 1 186 ? 12.172 -5.391 -23.125 1 56.22 186 ILE B O 1
ATOM 3358 N N . SER B 1 187 ? 9.969 -6.031 -22.906 1 56.41 187 SER B N 1
ATOM 3359 C CA . SER B 1 187 ? 10.227 -7.293 -23.594 1 56.41 187 SER B CA 1
ATOM 3360 C C . SER B 1 187 ? 10.719 -7.051 -25.016 1 56.41 187 SER B C 1
ATOM 3362 O O . SER B 1 187 ? 11.594 -7.762 -25.5 1 56.41 187 SER B O 1
ATOM 3364 N N . ALA B 1 188 ? 10.055 -6.148 -25.688 1 56.84 188 ALA B N 1
ATOM 3365 C CA . ALA B 1 188 ? 10.492 -5.793 -27.031 1 56.84 188 ALA B CA 1
ATOM 3366 C C . ALA B 1 188 ? 11.945 -5.336 -27.031 1 56.84 188 ALA B C 1
ATOM 3368 O O . ALA B 1 188 ? 12.688 -5.602 -27.984 1 56.84 188 ALA B O 1
ATOM 3369 N N . GLN B 1 189 ? 12.305 -4.668 -26.031 1 53.56 189 GLN B N 1
ATOM 3370 C CA . GLN B 1 189 ? 13.688 -4.199 -25.953 1 53.56 189 GLN B CA 1
ATOM 3371 C C . GLN B 1 189 ? 14.641 -5.352 -25.672 1 53.56 189 GLN B C 1
ATOM 3373 O O . GLN B 1 189 ? 15.773 -5.359 -26.156 1 53.56 189 GLN B O 1
ATOM 3378 N N . TYR B 1 190 ? 14.055 -6.258 -24.891 1 50.47 190 TYR B N 1
ATOM 3379 C CA . TYR B 1 190 ? 14.953 -7.324 -24.469 1 50.47 190 TYR B CA 1
ATOM 3380 C C . TYR B 1 190 ? 14.703 -8.594 -25.281 1 50.47 190 TYR B C 1
ATOM 3382 O O . TYR B 1 190 ? 15.625 -9.367 -25.531 1 50.47 190 TYR B O 1
ATOM 3390 N N . LEU B 1 191 ? 13.352 -8.883 -25.469 1 46.34 191 LEU B N 1
ATOM 3391 C CA . LEU B 1 191 ? 13.039 -10.117 -26.172 1 46.34 191 LEU B CA 1
ATOM 3392 C C . LEU B 1 191 ? 13.406 -10 -27.656 1 46.34 191 LEU B C 1
ATOM 3394 O O . LEU B 1 191 ? 13.312 -10.969 -28.406 1 46.34 191 LEU B O 1
ATOM 3398 N N . SER B 1 192 ? 13.594 -8.898 -28.156 1 44.75 192 SER B N 1
ATOM 3399 C CA . SER B 1 192 ? 14.039 -8.945 -29.547 1 44.75 192 SER B CA 1
ATOM 3400 C C . SER B 1 192 ? 15.133 -9.992 -29.734 1 44.75 192 SER B C 1
ATOM 3402 O O . SER B 1 192 ? 15.266 -10.562 -30.812 1 44.75 192 SER B O 1
ATOM 3404 N N . ASP B 1 193 ? 15.945 -10.25 -28.734 1 41.28 193 ASP B N 1
ATOM 3405 C CA . ASP B 1 193 ? 17.016 -11.219 -28.969 1 41.28 193 ASP B CA 1
ATOM 3406 C C . ASP B 1 193 ? 16.594 -12.617 -28.516 1 41.28 193 ASP B C 1
ATOM 3408 O O . ASP B 1 193 ? 17.391 -13.555 -28.578 1 41.28 193 ASP B O 1
ATOM 3412 N N . VAL B 1 194 ? 15.5 -12.898 -27.812 1 39.78 194 VAL B N 1
ATOM 3413 C CA . VAL B 1 194 ? 15.039 -14.25 -27.516 1 39.78 194 VAL B CA 1
ATOM 3414 C C . VAL B 1 194 ? 14.297 -14.82 -28.719 1 39.78 194 VAL B C 1
ATOM 3416 O O . VAL B 1 194 ? 13.57 -14.109 -29.406 1 39.78 194 VAL B O 1
ATOM 3419 N N . PRO B 1 195 ? 14.547 -15.992 -29.344 1 35.66 195 PRO B N 1
ATOM 3420 C CA . PRO B 1 195 ? 13.844 -16.625 -30.453 1 35.66 195 PRO B CA 1
ATOM 3421 C C . PRO B 1 195 ? 12.336 -16.656 -30.25 1 35.66 195 PRO B C 1
ATOM 3423 O O . PRO B 1 195 ? 11.859 -16.828 -29.125 1 35.66 195 PRO B O 1
ATOM 3426 N N . SER B 1 196 ? 11.492 -16.062 -31 1 35.03 196 SER B N 1
ATOM 3427 C CA . SER B 1 196 ? 10.047 -16.109 -31.156 1 35.03 196 SER B CA 1
ATOM 3428 C C . SER B 1 196 ? 9.539 -17.547 -31.141 1 35.03 196 SER B C 1
ATOM 3430 O O . SER B 1 196 ? 9.938 -18.375 -31.969 1 35.03 196 SER B O 1
ATOM 3432 N N . TYR B 1 197 ? 9.297 -18.297 -30.125 1 30.77 197 TYR B N 1
ATOM 3433 C CA . TYR B 1 197 ? 8.445 -19.469 -30.312 1 30.77 197 TYR B CA 1
ATOM 3434 C C . TYR B 1 197 ? 7.203 -19.125 -31.109 1 30.77 197 TYR B C 1
ATOM 3436 O O . TYR B 1 197 ? 6.098 -19.062 -30.562 1 30.77 197 TYR B O 1
ATOM 3444 N N . GLU B 1 198 ? 7.105 -18.234 -32.031 1 33.53 198 GLU B N 1
ATOM 3445 C CA . GLU B 1 198 ? 6.039 -18.156 -33.031 1 33.53 198 GLU B CA 1
ATOM 3446 C C . GLU B 1 198 ? 5.84 -19.5 -33.719 1 33.53 198 GLU B C 1
ATOM 3448 O O . GLU B 1 198 ? 4.887 -19.672 -34.5 1 33.53 198 GLU B O 1
ATOM 3453 N N . ASP B 1 199 ? 6.773 -20.453 -33.875 1 32.72 199 ASP B N 1
ATOM 3454 C CA . ASP B 1 199 ? 6.484 -21.453 -34.906 1 32.72 199 ASP B CA 1
ATOM 3455 C C . ASP B 1 199 ? 5.402 -22.422 -34.438 1 32.72 199 ASP B C 1
ATOM 3457 O O . ASP B 1 199 ? 5.078 -23.391 -35.125 1 32.72 199 ASP B O 1
ATOM 3461 N N . SER B 1 200 ? 5.031 -22.703 -33.25 1 29.59 200 SER B N 1
ATOM 3462 C CA . SER B 1 200 ? 3.936 -23.672 -33.188 1 29.59 200 SER B CA 1
ATOM 3463 C C . SER B 1 200 ? 2.598 -23 -33.5 1 29.59 200 SER B C 1
ATOM 3465 O O . SER B 1 200 ? 2.008 -22.375 -32.594 1 29.59 200 SER B O 1
ATOM 3467 N N . GLU B 1 201 ? 2.299 -22.266 -34.656 1 31.72 201 GLU B N 1
ATOM 3468 C CA . GLU B 1 201 ? 1.142 -21.844 -35.438 1 31.72 201 GLU B CA 1
ATOM 3469 C C . GLU B 1 201 ? 0.139 -22.969 -35.625 1 31.72 201 GLU B C 1
ATOM 3471 O O . GLU B 1 201 ? -0.9 -22.797 -36.25 1 31.72 201 GLU B O 1
ATOM 3476 N N . GLY B 1 202 ? 0.503 -24.297 -35.656 1 29.38 202 GLY B N 1
ATOM 3477 C CA . GLY B 1 202 ? -0.37 -25.25 -36.312 1 29.38 202 GLY B CA 1
ATOM 3478 C C . GLY B 1 202 ? -1.766 -25.297 -35.719 1 29.38 202 GLY B C 1
ATOM 3479 O O . GLY B 1 202 ? -2.707 -25.766 -36.375 1 29.38 202 GLY B O 1
ATOM 3480 N N . LEU B 1 203 ? -1.983 -25.406 -34.469 1 26.27 203 LEU B N 1
ATOM 3481 C CA . LEU B 1 203 ? -3.297 -25.938 -34.156 1 26.27 203 LEU B CA 1
ATOM 3482 C C . LEU B 1 203 ? -4.383 -24.891 -34.344 1 26.27 203 LEU B C 1
ATOM 3484 O O . LEU B 1 203 ? -5.57 -25.219 -34.406 1 26.27 203 LEU B O 1
ATOM 3488 N N . CYS B 1 204 ? -4.23 -23.609 -34.156 1 26.56 204 CYS B N 1
ATOM 3489 C CA . CYS B 1 204 ? -5.539 -22.969 -34.188 1 26.56 204 CYS B CA 1
ATOM 3490 C C . CYS B 1 204 ? -5.906 -22.547 -35.594 1 26.56 204 CYS B C 1
ATOM 3492 O O . CYS B 1 204 ? -6.875 -21.812 -35.812 1 26.56 204 CYS B O 1
ATOM 3494 N N . ASP B 1 205 ? -5.223 -22.781 -36.625 1 26.72 205 ASP B N 1
ATOM 3495 C CA . ASP B 1 205 ? -5.668 -22.234 -37.906 1 26.72 205 ASP B CA 1
ATOM 3496 C C . ASP B 1 205 ? -6.879 -22.984 -38.438 1 26.72 205 ASP B C 1
ATOM 3498 O O . ASP B 1 205 ? -7.406 -22.672 -39.5 1 26.72 205 ASP B O 1
ATOM 3502 N N . ASP B 1 206 ? -7.062 -24.297 -38.062 1 25.22 206 ASP B N 1
ATOM 3503 C CA . ASP B 1 206 ? -7.812 -24.984 -39.094 1 25.22 206 ASP B CA 1
ATOM 3504 C C . ASP B 1 206 ? -9.188 -24.359 -39.312 1 25.22 206 ASP B C 1
ATOM 3506 O O . ASP B 1 206 ? -9.586 -24.094 -40.438 1 25.22 206 ASP B O 1
ATOM 3510 N N . GLN B 1 207 ? -10.289 -24.75 -38.5 1 22.88 207 GLN B N 1
ATOM 3511 C CA . GLN B 1 207 ? -11.602 -25.062 -39.062 1 22.88 207 GLN B CA 1
ATOM 3512 C C . GLN B 1 207 ? -12.445 -23.797 -39.219 1 22.88 207 GLN B C 1
ATOM 3514 O O . GLN B 1 207 ? -12.984 -23.281 -38.25 1 22.88 207 GLN B O 1
ATOM 3519 N N . ASP B 1 208 ? -12.125 -22.812 -39.969 1 25.86 208 ASP B N 1
ATOM 3520 C CA . ASP B 1 208 ? -13.102 -21.859 -40.5 1 25.86 208 ASP B CA 1
ATOM 3521 C C . ASP B 1 208 ? -14.172 -22.562 -41.344 1 25.86 208 ASP B C 1
ATOM 3523 O O . ASP B 1 208 ? -14.141 -22.531 -42.562 1 25.86 208 ASP B O 1
ATOM 3527 N N . GLU B 1 209 ? -14.57 -23.875 -41.031 1 23.84 209 GLU B N 1
ATOM 3528 C CA . GLU B 1 209 ? -15.672 -24.359 -41.844 1 23.84 209 GLU B CA 1
ATOM 3529 C C . GLU B 1 209 ? -16.891 -23.453 -41.75 1 23.84 209 GLU B C 1
ATOM 3531 O O . GLU B 1 209 ? -17.312 -23.094 -40.625 1 23.84 209 GLU B O 1
ATOM 3536 N N . TYR B 1 210 ? -17.234 -22.688 -42.875 1 27.31 210 TYR B N 1
ATOM 3537 C CA . TYR B 1 210 ? -18.469 -22.188 -43.469 1 27.31 210 TYR B CA 1
ATOM 3538 C C . TYR B 1 210 ? -19.562 -23.234 -43.406 1 27.31 210 TYR B C 1
ATOM 3540 O O . TYR B 1 210 ? -19.547 -24.203 -44.188 1 27.31 210 TYR B O 1
ATOM 3548 N N . ILE B 1 211 ? -19.953 -23.797 -42.188 1 25.02 211 ILE B N 1
ATOM 3549 C CA . ILE B 1 211 ? -21.219 -24.5 -42.188 1 25.02 211 ILE B CA 1
ATOM 3550 C C . ILE B 1 211 ? -22.297 -23.625 -42.844 1 25.02 211 ILE B C 1
ATOM 3552 O O . ILE B 1 211 ? -22.516 -22.484 -42.406 1 25.02 211 ILE B O 1
ATOM 3556 N N . ASP B 1 212 ? -22.469 -23.688 -44.219 1 25.77 212 ASP B N 1
ATOM 3557 C CA . ASP B 1 212 ? -23.5 -23.266 -45.156 1 25.77 212 ASP B CA 1
ATOM 3558 C C . ASP B 1 212 ? -24.891 -23.484 -44.594 1 25.77 212 ASP B C 1
ATOM 3560 O O . ASP B 1 212 ? -25.281 -24.625 -44.312 1 25.77 212 ASP B O 1
ATOM 3564 N N . GLU B 1 213 ? -25.328 -22.703 -43.625 1 25.8 213 GLU B N 1
ATOM 3565 C CA . GLU B 1 213 ? -26.703 -22.797 -43.125 1 25.8 213 GLU B CA 1
ATOM 3566 C C . GLU B 1 213 ? -27.703 -22.938 -44.281 1 25.8 213 GLU B C 1
ATOM 3568 O O . GLU B 1 213 ? -28.906 -22.812 -44.062 1 25.8 213 GLU B O 1
ATOM 3573 N N . GLU B 1 214 ? -27.219 -22.969 -45.562 1 26.77 214 GLU B N 1
ATOM 3574 C CA . GLU B 1 214 ? -28.312 -23.094 -46.5 1 26.77 214 GLU B CA 1
ATOM 3575 C C . GLU B 1 214 ? -29.172 -24.328 -46.219 1 26.77 214 GLU B C 1
ATOM 3577 O O . GLU B 1 214 ? -30.391 -24.312 -46.406 1 26.77 214 GLU B O 1
ATOM 3582 N N . GLN B 1 215 ? -28.5 -25.516 -46.062 1 25.28 215 GLN B N 1
ATOM 3583 C CA . GLN B 1 215 ? -29.219 -26.719 -46.469 1 25.28 215 GLN B CA 1
ATOM 3584 C C . GLN B 1 215 ? -30.203 -27.156 -45.406 1 25.28 215 GLN B C 1
ATOM 3586 O O . GLN B 1 215 ? -30.844 -28.203 -45.531 1 25.28 215 GLN B O 1
ATOM 3591 N N . ILE B 1 216 ? -30.141 -26.609 -44.188 1 26.66 216 ILE B N 1
ATOM 3592 C CA . ILE B 1 216 ? -31.094 -27.297 -43.344 1 26.66 216 ILE B CA 1
ATOM 3593 C C . ILE B 1 216 ? -32.531 -26.906 -43.719 1 26.66 216 ILE B C 1
ATOM 3595 O O . ILE B 1 216 ? -33.438 -26.922 -42.906 1 26.66 216 ILE B O 1
ATOM 3599 N N . GLU B 1 217 ? -32.688 -26.031 -44.812 1 25.78 217 GLU B N 1
ATOM 3600 C CA . GLU B 1 217 ? -34.094 -25.938 -45.219 1 25.78 217 GLU B CA 1
ATOM 3601 C C . GLU B 1 217 ? -34.656 -27.312 -45.625 1 25.78 217 GLU B C 1
ATOM 3603 O O . GLU B 1 217 ? -35.781 -27.641 -45.281 1 25.78 217 GLU B O 1
ATOM 3608 N N . ASP B 1 218 ? -34.031 -27.828 -46.75 1 24.84 218 ASP B N 1
ATOM 3609 C CA . ASP B 1 218 ? -34.875 -28.594 -47.625 1 24.84 218 ASP B CA 1
ATOM 3610 C C . ASP B 1 218 ? -35.281 -29.938 -47 1 24.84 218 ASP B C 1
ATOM 3612 O O . ASP B 1 218 ? -35.938 -30.75 -47.594 1 24.84 218 ASP B O 1
ATOM 3616 N N . MET B 1 219 ? -34.438 -30.469 -46.062 1 23.33 219 MET B N 1
ATOM 3617 C CA . MET B 1 219 ? -34.812 -31.875 -45.938 1 23.33 219 MET B CA 1
ATOM 3618 C C . MET B 1 219 ? -36.188 -32 -45.312 1 23.33 219 MET B C 1
ATOM 3620 O O . MET B 1 219 ? -36.688 -33.094 -45.031 1 23.33 219 MET B O 1
ATOM 3624 N N . GLU B 1 220 ? -36.875 -30.875 -44.875 1 23.42 220 GLU B N 1
ATOM 3625 C CA . GLU B 1 220 ? -38.25 -31.125 -44.531 1 23.42 220 GLU B CA 1
ATOM 3626 C C . GLU B 1 220 ? -39.062 -31.516 -45.75 1 23.42 220 GLU B C 1
ATOM 3628 O O . GLU B 1 220 ? -40.281 -31.797 -45.656 1 23.42 220 GLU B O 1
ATOM 3633 N N . GLU B 1 221 ? -38.781 -31.141 -47.031 1 24.08 221 GLU B N 1
ATOM 3634 C CA . GLU B 1 221 ? -39.938 -31.484 -47.875 1 24.08 221 GLU B CA 1
ATOM 3635 C C . GLU B 1 221 ? -40.156 -33 -47.875 1 24.08 221 GLU B C 1
ATOM 3637 O O . GLU B 1 221 ? -41.281 -33.469 -48.125 1 24.08 221 GLU B O 1
ATOM 3642 N N . GLU B 1 222 ? -39.156 -33.938 -47.906 1 21.41 222 GLU B N 1
ATOM 3643 C CA . GLU B 1 222 ? -39.844 -35.25 -48.031 1 21.41 222 GLU B CA 1
ATOM 3644 C C . GLU B 1 222 ? -40.375 -35.719 -46.688 1 21.41 222 GLU B C 1
ATOM 3646 O O . GLU B 1 222 ? -39.719 -35.5 -45.656 1 21.41 222 GLU B O 1
#

Radius of gyration: 28.04 Å; Cα contacts (8 Å, |Δi|>4): 516; chains: 2; bounding box: 66×66×99 Å

Nearest PDB structures (foldseek):
  5c8h-assembly1_A  TM=7.002E-01  e=1.108E-01  Homo sapiens
  5ujm-assembly1_B  TM=7.004E-01  e=1.957E-01  Homo sapiens
  9bd2-assembly1_A  TM=3.133E-01  e=1.511E-02  Homo sapiens
  5hs5-assembly1_B  TM=3.901E-01  e=1.314E-01  Staphylococcus aureus subsp. aureus USA300
  3jcp-assembly1_S  TM=3.678E-01  e=8.380E+00  Saccharomyces cerevisiae S288C

Solvent-accessible surface area (backbone atoms only — not comparable to full-atom values): 25454 Å² total; per-residue (Å²): 134,66,64,47,73,47,79,43,77,40,50,59,91,45,44,65,58,51,19,49,45,54,43,38,28,74,58,22,32,39,40,42,29,92,82,36,46,70,55,33,58,49,48,66,34,65,69,49,33,50,48,52,28,58,57,34,40,62,52,41,25,29,68,48,74,40,77,91,76,34,35,36,34,55,40,73,22,75,92,39,64,78,44,83,78,53,69,66,52,81,59,86,79,72,52,72,68,47,50,50,52,47,48,50,53,39,50,52,45,52,52,22,59,74,67,72,44,73,47,60,45,37,44,43,60,51,51,52,56,44,45,72,69,69,49,86,68,52,68,68,57,48,53,52,44,52,51,51,37,34,62,38,48,32,33,47,63,60,85,86,52,80,50,52,78,29,60,32,40,52,41,72,49,59,80,51,85,64,56,55,67,60,46,46,54,49,37,54,70,54,42,68,77,50,83,73,83,62,75,84,59,70,78,82,65,66,86,76,70,76,80,64,81,66,69,80,64,62,74,70,76,113,134,65,65,48,70,47,79,46,75,39,51,57,92,45,44,66,57,51,18,49,45,52,44,39,28,75,58,21,33,38,40,42,29,92,82,37,47,70,55,31,58,50,48,66,34,64,69,50,33,49,50,51,28,60,56,34,40,62,51,41,24,29,66,47,73,41,77,92,75,36,36,34,35,54,42,72,22,74,92,38,64,78,43,83,78,51,68,68,50,82,57,86,80,74,53,71,66,48,49,51,52,47,48,51,53,40,52,52,45,53,54,22,58,76,66,72,44,73,48,61,43,39,44,43,60,50,51,51,55,44,46,71,70,68,49,88,71,52,70,67,57,48,52,52,44,51,51,52,37,33,61,38,48,33,34,47,63,60,85,86,52,83,50,52,78,28,60,32,40,51,40,72,50,60,80,50,84,64,56,53,67,60,47,46,55,49,36,54,72,56,40,67,76,50,83,73,84,63,76,85,59,71,77,81,66,66,85,78,73,78,78,69,76,66,62,80,60,60,71,67,73,112

Secondary structure (DSSP, 8-state):
-PEEEEEEEEEGGGHHHHHHHHHHHHHHSEEETTT-HHHHHHHHSHHHHHHHHHHHHTTTEEEEEETTTTEEEEEE-GGGTTSTTTSSTT-----HHHHHHHHHHHHHHHHHHHTT--SEEEHHHHHHHHHHTT----HHHHHHHHHHHHHTTSEE--TT--STT-EEEEPGGGGS---HHHHHHHHHHHGGGS--TT----SSSS------TTTTSGGG--/-PEEEEEEEEEGGGHHHHHHHHHHHHHHSEEETTT-HHHHHHHHSHHHHHHHHHHHHTTTEEEEEETTTTEEEEEE-GGGTTSTTTSSTT-----HHHHHHHHHHHHHHHHHHHTT--SEEEHHHHHHHHHHTT----HHHHHHHHHHHHHTTSEE--TT--STT-EEEEPGGGGS---HHHHHHHHHHHGGGS--TT----STT-------TTTTTGGGT-

Sequence (444 aa):
MSDIKLEISIKEDNIDLFKRCVRKLLDSTFIVGEKDERLYKFIARESNRQDISDYLRMAGFDVLVDTNVKIAMLKPYEADLEVTGLKRSNVVTFTTEQYHLLLVLWSVYLENLGYNEENLVMRGDLIDKIKAYAVDIDKRKLSTALALFKKYSLINFDEKDKTEEAIITLYPSLQFGWDIVQFKEISAQYLSDVPSYEDSEGLCDDQDEYIDEEQIEDMEEEMSDIKLEISIKEDNIDLFKRCVRKLLDSTFIVGEKDERLYKFIARESNRQDISDYLRMAGFDVLVDTNVKIAMLKPYEADLEVTGLKRSNVVTFTTEQYHLLLVLWSVYLENLGYNEENLVMRGDLIDKIKAYAVDIDKRKLSTALALFKKYSLINFDEKDKTEEAIITLYPSLQFGWDIVQFKEISAQYLSDVPSYEDSEGLCDDQDEYIDEEQIEDMEEE

Organism: Acetobacterium woodii (strain ATCC 29683 / DSM 1030 / JCM 2381 / KCTC 1655 / WB1) (NCBI:txid931626)

=== Feature glossary ===
Legend for the data blocks above and below:

— What the protein is —

The amino-acid sequence is the protein's primary structure: the linear order of residues from the N-terminus to the C-terminus, written in one-letter code. Everything else here — the 3D coordinates, the secondary structure, the domain annotations — is ultimately a consequence of this string.

Database cross-references. InterPro integrates a dozen domain/family signature databases into unified entries with residue-range hits. GO terms attach function/process/location labels with evidence codes. CATH codes position the fold in a four-level structural taxonomy. Organism is the NCBI-taxonomy species name.

— Where its atoms are —

The mmCIF block holds the 3D Cartesian coordinates of each backbone atom (N, Cα, C, O) in ångströms. mmCIF is the PDB's canonical archive format — a tagged-loop text representation of the atomic model.

The six renders are orthographic views along the three Cartesian axes in both directions. Representation (cartoon, sticks, or surface) and color scheme (sequence-rainbow or by-chain) vary across proteins so the training set covers all the common visualization conventions.

— Local backbone conformation —

Secondary structure is the local, repeating backbone conformation. DSSP classifies it into eight states by reading the hydrogen-bond network: three helix types (H, G, I), two β types (E, B), two non-regular types (T, S), and unstructured coil (-).

SS3 is a coarse helix/strand/coil call (letters a/b/c) made by the P-SEA algorithm from inter-Cα distances and dihedrals. It is less detailed than DSSP but needs only Cα positions.

Backbone dihedral angles. Every residue except chain termini has a φ (preceding-C → N → Cα → C) and a ψ (N → Cα → C → next-N). They are reported in degrees following the IUPAC sign convention. Secondary structure is essentially a statement about which (φ, ψ) basin each residue occupies.

— Global shape and packing —

The geometric summary reports three shape descriptors. Rg (radius of gyration) measures how spread out the Cα atoms are about their centre of mass; compact globular proteins have small Rg, elongated or unfolded ones large. Cα contacts (<8 Å, |i−j|>4) count long-range residue pairs in spatial proximity — high for tightly packed folds, near zero for rods or random coil. The bounding-box extents give the protein's foot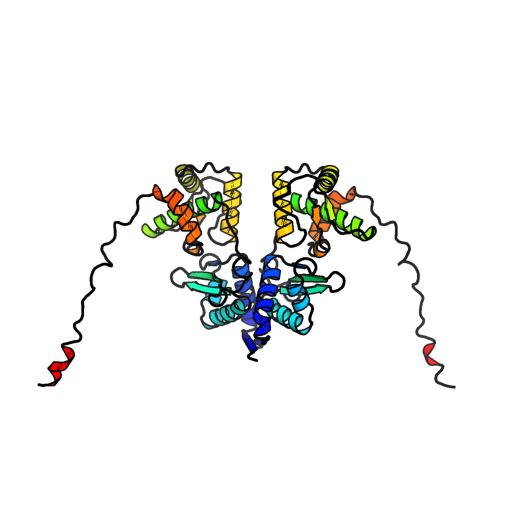print along x, y, z in Å.

Solvent accessibility: the surface area of each residue that a 1.4 Å water probe can touch, in Å². When only backbone atoms are present the absolute values are lower than full-atom SASA (side chains contribute most of the area) and are flagged as backbone-only.

Plot images: a contact map (which residues are close in 3D, as an N×N binary image), a Ramachandran scatter (backbone torsion angles, revealing secondary-structure composition at a glance), and — for AlphaFold structures — a PAE heatmap (pairwise prediction confidence).

— Structural neighborhood —

Foldseek's 3Di representation compresses backbone geometry into a per-residue letter drawn from a learned twenty-state alphabet. It captures the tertiary interaction pattern around each residue — which residues are packed against it in space, regardless of where they are in sequence.

Structural nearest neighbors (via Foldseek easy-search vs the PDB). Reported per hit: target PDB id, E-value, and alignment TM-score. A TM-score above ~0.5 is the conventional threshold for 'same fold'.

— Confidence and disorder —

pLDDT (predicted Local Distance Difference Test) is AlphaFold's per-residue confidence score, ranging from 0 to 100. Values above 90 indicate high confidence (typically well-packed cores); 70–90 is confident; 50–70 low confidence; below 50 usually means the region is disordered or the prediction is unreliable there. AlphaFold stores pLDDT in the mmCIF B-factor column.

For experimental (PDB) structures, the B-factor (temperature factor) quantifies the positional spread of each atom in the crystal — a combination of thermal vibration and static disorder — in units of Å². High B-factors mark flexible loops or poorly resolved regions; low B-factors mark the rigid, well-ordered core.

Predicted Aligned Error (PAE) is an AlphaFold confidence matrix: entry (i, j) is the expected error in the position of residue j, in ångströms, when the prediction is superimposed on the true structure at residue i. Low PAE within a block of residues means that block is internally rigid and well-predicted; high PAE between two blocks means their relative placement is uncertain even if each block individually is confident.